Protein AF-0000000079069951 (afdb_homodimer)

Organism: Streptomyces microflavus (NCBI:txid1919)

Nearest PDB structures (foldseek):
  3crj-assembly1_B  TM=8.598E-01  e=2.959E-05  Haloarcula marismortui ATCC 43049
  3him-assembly1_A  TM=7.164E-01  e=5.630E-06  Rhodococcus jostii
  2pbx-assembly1_A  TM=7.273E-01  e=5.907E-05  Vibrio cholerae 2740-80
  3br6-assembly2_E  TM=7.755E-01  e=1.870E-04  Staphylococcus aureus
  3br6-assembly1_A  TM=7.652E-01  e=2.354E-04  Staphylococcus aureus

InterPro domains:
  IPR001647 DNA-binding HTH domain, TetR-type [PF00440] (15-61)
  IPR001647 DNA-binding HTH domain, TetR-type [PS50977] (9-69)
  IPR009057 Homedomain-like superfamily [SSF46689] (4-86)
  IPR036271 Tetracyclin repressor-like, C-terminal domain superfamily [SSF48498] (82-193)
  IPR039538 BetI-type transcriptional repressor, C-terminal [PF13977] (85-194)
  IPR050109 HTH-type, TetR-like transcriptional regulator [PTHR30055] (3-191)

Foldseek 3Di:
DPPPPDDPVRVLVLLLVLLLVQCLVQNLVGDDLVSSCVVVVHDSVVSCVNQVDSLSSSLVSLLSLLVVLVVVLLVLCPDDDALLQSLLVSLLVLAQQAQDSNLVSLVSLVVCVVPRVSSVVSSVVSVQSQLVSQLVSLVVNCVVVVFPAPRSSVLSVVLVVVRNVNNCCRHVHPDDDHSVNSSLVSLVSSCVNRVHDSVSSVD/DPPPPDPPVRVLVLLLVLLLVQCLVQNLVGDDLVSSCVVVVHDSVVSCVNQVDSLSSSLVSLLSLLVVLVVVLLVLCPDDDALLQSLLVNLLVLAQLAQDSNLVSLVSLVVCVVPRVSSVVSSVVSVQSSLVSQLVSLVVNCVVVVFPAPRSSVLSVVLVVVRNVNNCCRHVHPDDDHSVNSSLVSLVSSCVNRVHDSVSSVD

Secondary structure (DSSP, 8-state):
-------HHHHHHHHHHHHHHHHHHH-TTT--HHHHHHHHT--HHHHHHHHSSHHHHHHHHHHHHHHHHHHHHHHHHTSSS-HHHHHHHHHHHHS--SS-HHHHHHHHHHHHTTT-HHHHHHHHHHHHHHHHHHHHHHHHHHHTTSS--S-HHHHHHHHHHHHHHHHHHHHTS-----HHHHHHHHHHHHHHHHT--HHHHH-/-------HHHHHHHHHHHHHHHHHHH-TTT--HHHHHHHHT--HHHHHHHHSSHHHHHHHHHHHHHHHHHHHHHHHHTSSS-HHHHHHHHHHHHS--SS-HHHHHHHHHHHHTTT-HHHHHHHHHHHHHHHHHHHHHHHHHHHTTSS--S-HHHHHHHHHHHHHHHHHHHHTS-----HHHHHHHHHHHHHHHHT--HHHHH-

Radius of gyration: 23.03 Å; Cα contacts (8 Å, |Δi|>4): 526; chains: 2; bounding box: 72×59×40 Å

Structure (mmCIF, N/CA/C/O backbone):
data_AF-0000000079069951-model_v1
#
loop_
_entity.id
_entity.type
_entity.pdbx_description
1 polymer 'TetR family transcriptional regulator'
#
loop_
_atom_site.group_PDB
_atom_site.id
_atom_site.type_symbol
_atom_site.label_atom_id
_atom_site.label_alt_id
_atom_site.label_comp_id
_atom_site.label_asym_id
_atom_site.label_entity_id
_atom_site.label_seq_id
_atom_site.pdbx_PDB_ins_code
_atom_site.Cartn_x
_atom_site.Cartn_y
_atom_site.Cartn_z
_atom_site.occupancy
_atom_site.B_iso_or_equiv
_atom_site.auth_seq_id
_atom_site.auth_comp_id
_atom_site.auth_asym_id
_atom_site.auth_atom_id
_atom_site.pdbx_PDB_model_num
ATOM 1 N N . MET A 1 1 ? 34.969 23.141 20.953 1 38.16 1 MET A N 1
ATOM 2 C CA . MET A 1 1 ? 35.344 22.391 19.766 1 38.16 1 MET A CA 1
ATOM 3 C C . MET A 1 1 ? 34.875 23.094 18.5 1 38.16 1 MET A C 1
ATOM 5 O O . MET A 1 1 ? 33.75 23.578 18.438 1 38.16 1 MET A O 1
ATOM 9 N N . ALA A 1 2 ? 35.781 23.547 17.688 1 46.84 2 ALA A N 1
ATOM 10 C CA . ALA A 1 2 ? 35.438 24.375 16.547 1 46.84 2 ALA A CA 1
ATOM 11 C C . ALA A 1 2 ? 34.406 23.688 15.656 1 46.84 2 ALA A C 1
ATOM 13 O O . ALA A 1 2 ? 34.5 22.484 15.398 1 46.84 2 ALA A O 1
ATOM 14 N N . ARG A 1 3 ? 33.188 24.156 15.555 1 52.72 3 ARG A N 1
ATOM 15 C CA . ARG A 1 3 ? 32.156 23.562 14.703 1 52.72 3 ARG A CA 1
ATOM 16 C C . ARG A 1 3 ? 32.688 23.25 13.312 1 52.72 3 ARG A C 1
ATOM 18 O O . ARG A 1 3 ? 33.094 24.156 12.578 1 52.72 3 ARG A O 1
ATOM 25 N N . VAL A 1 4 ? 33.438 22.25 13.109 1 52.25 4 VAL A N 1
ATOM 26 C CA . VAL A 1 4 ? 33.938 21.844 11.805 1 52.25 4 VAL A CA 1
ATOM 27 C C . VAL A 1 4 ? 32.875 22.109 10.734 1 52.25 4 VAL A C 1
ATOM 29 O O . VAL A 1 4 ? 31.75 21.641 10.828 1 52.25 4 VAL A O 1
ATOM 32 N N . ARG A 1 5 ? 33.125 23.234 9.953 1 61.59 5 ARG A N 1
ATOM 33 C CA . ARG A 1 5 ? 32.25 23.625 8.859 1 61.59 5 ARG A CA 1
ATOM 34 C C . ARG A 1 5 ? 32.094 22.484 7.859 1 61.59 5 ARG A C 1
ATOM 36 O O . ARG A 1 5 ? 33.062 22.031 7.258 1 61.59 5 ARG A O 1
ATOM 43 N N . LEU A 1 6 ? 30.969 21.781 7.871 1 69.25 6 LEU A N 1
ATOM 44 C CA . LEU A 1 6 ? 30.688 20.734 6.895 1 69.25 6 LEU A CA 1
ATOM 45 C C . LEU A 1 6 ? 30.719 21.297 5.477 1 69.25 6 LEU A C 1
ATOM 47 O O . LEU A 1 6 ? 30.297 22.422 5.246 1 69.25 6 LEU A O 1
ATOM 51 N N . ASN A 1 7 ? 31.422 20.547 4.598 1 82.38 7 ASN A N 1
ATOM 52 C CA . ASN A 1 7 ? 31.297 20.969 3.203 1 82.38 7 ASN A CA 1
ATOM 53 C C . ASN A 1 7 ? 29.844 20.844 2.717 1 82.38 7 ASN A C 1
ATOM 55 O O . ASN A 1 7 ? 29 20.328 3.438 1 82.38 7 ASN A O 1
ATOM 59 N N . VAL A 1 8 ? 29.562 21.453 1.663 1 83.56 8 VAL A N 1
ATOM 60 C CA . VAL A 1 8 ? 28.219 21.609 1.146 1 83.56 8 VAL A CA 1
ATOM 61 C C . VAL A 1 8 ? 27.562 20.234 1.002 1 83.56 8 VAL A C 1
ATOM 63 O O . VAL A 1 8 ? 26.406 20.047 1.396 1 83.56 8 VAL A O 1
ATOM 66 N N . ALA A 1 9 ? 28.25 19.312 0.533 1 84.06 9 ALA A N 1
ATOM 67 C CA . ALA A 1 9 ? 27.719 17.969 0.325 1 84.06 9 ALA A CA 1
ATOM 68 C C . ALA A 1 9 ? 27.453 17.281 1.656 1 84.06 9 ALA A C 1
ATOM 70 O O . ALA A 1 9 ? 26.438 16.594 1.804 1 84.06 9 ALA A O 1
ATOM 71 N N . GLU A 1 10 ? 28.219 17.453 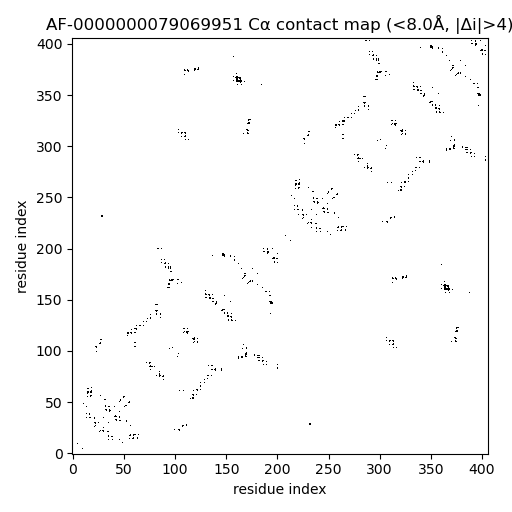2.549 1 87.88 10 GLU A N 1
ATOM 72 C CA . GLU A 1 10 ? 28.047 16.859 3.875 1 87.88 10 GLU A CA 1
ATOM 73 C C . GLU A 1 10 ? 26.844 17.469 4.59 1 87.88 10 GLU A C 1
ATOM 75 O O . GLU A 1 10 ? 26.078 16.75 5.25 1 87.88 10 GLU A O 1
ATOM 80 N N . ARG A 1 11 ? 26.719 18.734 4.402 1 91.56 11 ARG A N 1
ATOM 81 C CA . ARG A 1 11 ? 25.594 19.422 5.016 1 91.56 11 ARG A CA 1
ATOM 82 C C . ARG A 1 11 ? 24.266 18.969 4.398 1 91.56 11 ARG A C 1
ATOM 84 O O . ARG A 1 11 ? 23.281 18.75 5.113 1 91.56 11 ARG A O 1
ATOM 91 N N . ARG A 1 12 ? 24.328 18.844 3.17 1 94.62 12 ARG A N 1
ATOM 92 C CA . ARG A 1 12 ? 23.141 18.375 2.475 1 94.62 12 ARG A CA 1
ATOM 93 C C . ARG A 1 12 ? 22.719 17 2.975 1 94.62 12 ARG A C 1
ATOM 95 O O . ARG A 1 12 ? 21.531 16.75 3.223 1 94.62 12 ARG A O 1
ATOM 102 N N . GLU A 1 13 ? 23.656 16.125 3.127 1 95 13 GLU A N 1
ATOM 103 C CA . GLU A 1 13 ? 23.359 14.773 3.611 1 95 13 GLU A CA 1
ATOM 104 C C . GLU A 1 13 ? 22.828 14.805 5.043 1 95 13 GLU A C 1
ATOM 106 O O . GLU A 1 13 ? 21.922 14.039 5.395 1 95 13 GLU A O 1
ATOM 111 N N . GLU A 1 14 ? 23.359 15.617 5.781 1 96.12 14 GLU A N 1
ATOM 112 C CA . GLU A 1 14 ? 22.891 15.789 7.152 1 96.12 14 GLU A CA 1
ATOM 113 C C . GLU A 1 14 ? 21.422 16.25 7.188 1 96.12 14 GLU A C 1
ATOM 115 O O . GLU A 1 14 ? 20.625 15.742 7.98 1 96.12 14 GLU A O 1
ATOM 120 N N . LEU A 1 15 ? 21.172 17.172 6.316 1 97.38 15 LEU A N 1
ATOM 121 C CA . LEU A 1 15 ? 19.797 17.672 6.215 1 97.38 15 LEU A CA 1
ATOM 122 C C . LEU A 1 15 ? 18.844 16.578 5.773 1 97.38 15 LEU A C 1
ATOM 124 O O . LEU A 1 15 ? 17.75 16.438 6.312 1 97.38 15 LEU A O 1
ATOM 128 N N . LEU A 1 16 ? 19.312 15.797 4.887 1 97.38 16 LEU A N 1
ATOM 129 C CA . LEU A 1 16 ? 18.5 14.711 4.375 1 97.38 16 LEU A CA 1
ATOM 130 C C . LEU A 1 16 ? 18.25 13.656 5.453 1 97.38 16 LEU A C 1
ATOM 132 O O . LEU A 1 16 ? 17.125 13.195 5.641 1 97.38 16 LEU A O 1
ATOM 136 N N . ARG A 1 17 ? 19.266 13.312 6.207 1 96.5 17 ARG A N 1
ATOM 137 C CA . ARG A 1 17 ? 19.156 12.336 7.281 1 96.5 17 ARG A CA 1
ATOM 138 C C . ARG A 1 17 ? 18.188 12.812 8.359 1 96.5 17 ARG A C 1
ATOM 140 O O . ARG A 1 17 ? 17.344 12.047 8.836 1 96.5 17 ARG A O 1
ATOM 147 N N . ALA A 1 18 ? 18.328 14.008 8.695 1 97.25 18 ALA A N 1
ATOM 148 C CA . ALA A 1 18 ? 17.438 14.594 9.688 1 97.25 18 ALA A CA 1
ATOM 149 C C . ALA A 1 18 ? 16 14.633 9.188 1 97.25 18 ALA A C 1
ATOM 151 O O . ALA A 1 18 ? 15.062 14.43 9.969 1 97.25 18 ALA A O 1
ATOM 152 N N . THR A 1 19 ? 15.859 14.938 7.914 1 97.12 19 THR A N 1
ATOM 153 C CA . THR A 1 19 ? 14.523 14.992 7.332 1 97.12 19 THR A CA 1
ATOM 154 C C . THR A 1 19 ? 13.867 13.609 7.348 1 97.12 19 THR A C 1
ATOM 156 O O . THR A 1 19 ? 12.688 13.484 7.695 1 97.12 19 THR A O 1
ATOM 159 N N . VAL A 1 20 ? 14.602 12.586 7.039 1 95.69 20 VAL A N 1
ATOM 160 C CA . VAL A 1 20 ? 14.086 11.219 7.082 1 95.69 20 VAL A CA 1
ATOM 161 C C . VAL A 1 20 ? 13.617 10.891 8.492 1 95.69 20 VAL A C 1
ATOM 163 O O . VAL A 1 20 ? 12.539 10.32 8.68 1 95.69 20 VAL A O 1
ATOM 166 N N . GLU A 1 21 ? 14.344 11.242 9.461 1 95.12 21 GLU A N 1
ATOM 167 C CA . GLU A 1 21 ? 13.984 11 10.852 1 95.12 21 GLU A CA 1
ATOM 168 C C . GLU A 1 21 ? 12.703 11.734 11.227 1 95.12 21 GLU A C 1
ATOM 170 O O . GLU A 1 21 ? 11.836 11.18 11.898 1 95.12 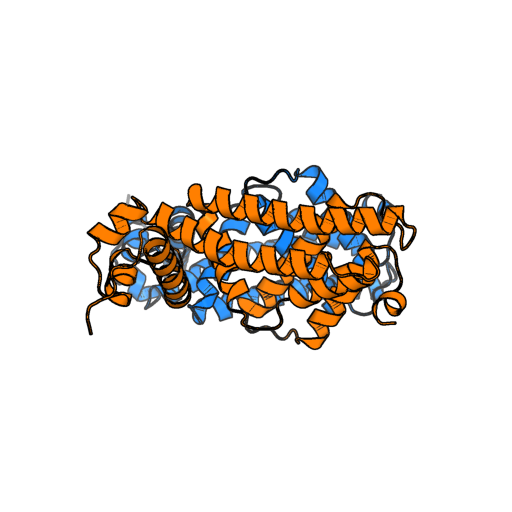21 GLU A O 1
ATOM 175 N N . GLN A 1 22 ? 12.633 12.969 10.766 1 95.5 22 GLN A N 1
ATOM 176 C CA . GLN A 1 22 ? 11.438 13.75 11.07 1 95.5 22 GLN A CA 1
ATOM 177 C C . GLN A 1 22 ? 10.211 13.18 10.359 1 95.5 22 GLN A C 1
ATOM 179 O O . GLN A 1 22 ? 9.102 13.211 10.898 1 95.5 22 GLN A O 1
ATOM 184 N N . ILE A 1 23 ? 10.398 12.664 9.18 1 93.62 23 ILE A N 1
ATOM 185 C CA . ILE A 1 23 ? 9.305 12.023 8.453 1 93.62 23 ILE A CA 1
ATOM 186 C C . ILE A 1 23 ? 8.836 10.789 9.227 1 93.62 23 ILE A C 1
ATOM 188 O O . ILE A 1 23 ? 7.633 10.531 9.32 1 93.62 23 ILE A O 1
ATOM 192 N N . GLU A 1 24 ? 9.766 10.109 9.773 1 89.12 24 GLU A N 1
ATOM 193 C CA . GLU A 1 24 ? 9.422 8.922 10.547 1 89.12 24 GLU A CA 1
ATOM 194 C C . GLU A 1 24 ? 8.602 9.281 11.781 1 89.12 24 GLU A C 1
ATOM 196 O O . GLU A 1 24 ? 7.691 8.547 12.172 1 89.12 24 GLU A O 1
ATOM 201 N N . ILE A 1 25 ? 8.883 10.367 12.336 1 89.69 25 ILE A N 1
ATOM 202 C CA . ILE A 1 25 ? 8.242 10.789 13.578 1 89.69 25 ILE A CA 1
ATOM 203 C C . ILE A 1 25 ? 6.891 11.438 13.266 1 89.69 25 ILE A C 1
ATOM 205 O O . ILE A 1 25 ? 5.875 11.094 13.867 1 89.69 25 ILE A O 1
ATOM 209 N N . ARG A 1 26 ? 6.844 12.25 12.188 1 91.44 26 ARG A N 1
ATOM 210 C CA . ARG A 1 26 ? 5.699 13.141 12.023 1 91.44 26 ARG A CA 1
ATOM 211 C C . ARG A 1 26 ? 4.867 12.742 10.812 1 91.44 26 ARG A C 1
ATOM 213 O O . ARG A 1 26 ? 3.686 13.086 10.727 1 91.44 26 ARG A O 1
ATOM 220 N N . GLY A 1 27 ? 5.484 12.039 9.875 1 90.62 27 GLY A N 1
ATOM 221 C CA . GLY A 1 27 ? 4.859 11.797 8.586 1 90.62 27 GLY A CA 1
ATOM 222 C C . GLY A 1 27 ? 5.285 12.789 7.516 1 90.62 27 GLY A C 1
ATOM 223 O O . GLY A 1 27 ? 5.617 13.93 7.824 1 90.62 27 GLY A O 1
ATOM 224 N N . ALA A 1 28 ? 5.246 12.398 6.328 1 90.75 28 ALA A N 1
ATOM 225 C CA . ALA A 1 28 ? 5.746 13.188 5.203 1 90.75 28 ALA A CA 1
ATOM 226 C C . ALA A 1 28 ? 4.93 14.461 5.027 1 90.75 28 ALA A C 1
ATOM 228 O O . ALA A 1 28 ? 5.48 15.516 4.699 1 90.75 28 ALA A O 1
ATOM 229 N N . SER A 1 29 ? 3.664 14.375 5.273 1 87.75 29 SER A N 1
ATOM 230 C CA . SER A 1 29 ? 2.791 15.523 5.035 1 87.75 29 SER A CA 1
ATOM 231 C C . SER A 1 29 ? 2.896 16.547 6.164 1 87.75 29 SER A C 1
ATOM 233 O O . SER A 1 29 ? 2.631 17.734 5.961 1 87.75 29 SER A O 1
ATOM 235 N N . SER A 1 30 ? 3.369 16.141 7.281 1 89.56 30 SER A N 1
ATOM 236 C CA . SER A 1 30 ? 3.314 17 8.461 1 89.56 30 SER A CA 1
ATOM 237 C C . SER A 1 30 ? 4.68 17.594 8.773 1 89.56 30 SER A C 1
ATOM 239 O O . SER A 1 30 ? 4.781 18.547 9.547 1 89.56 30 SER A O 1
ATOM 241 N N . VAL A 1 31 ? 5.684 17.047 8.195 1 94.31 31 VAL A N 1
ATOM 242 C CA . VAL A 1 31 ? 7.027 17.547 8.469 1 94.31 31 VAL A CA 1
ATOM 243 C C . VAL A 1 31 ? 7.145 18.984 7.984 1 94.31 31 VAL A C 1
ATOM 245 O O . VAL A 1 31 ? 6.641 19.328 6.914 1 94.31 31 VAL A O 1
ATOM 248 N N . ARG A 1 32 ? 7.793 19.859 8.781 1 95.75 32 ARG A N 1
ATOM 249 C CA . ARG A 1 32 ? 8.039 21.266 8.445 1 95.75 32 ARG A CA 1
ATOM 250 C C . ARG A 1 32 ? 9.531 21.547 8.344 1 95.75 32 ARG A C 1
ATOM 252 O O . ARG A 1 32 ? 10.344 20.844 8.953 1 95.75 32 ARG A O 1
ATOM 259 N N . ILE A 1 33 ? 9.773 22.547 7.598 1 97.5 33 ILE A N 1
ATOM 260 C CA . ILE A 1 33 ? 11.148 23.016 7.492 1 97.5 33 ILE A CA 1
ATOM 261 C C . ILE A 1 33 ? 11.695 23.312 8.883 1 97.5 33 ILE A C 1
ATOM 263 O O . ILE A 1 33 ? 12.828 22.938 9.203 1 97.5 33 ILE A O 1
ATOM 267 N N . ALA A 1 34 ? 10.906 23.906 9.734 1 97.69 34 ALA A N 1
ATOM 268 C CA . ALA A 1 34 ? 11.305 24.297 11.086 1 97.69 34 ALA A CA 1
ATOM 269 C C . ALA A 1 34 ? 11.664 23.062 11.922 1 97.69 34 ALA A C 1
ATOM 271 O O . ALA A 1 34 ? 12.547 23.125 12.781 1 97.69 34 ALA A O 1
ATOM 272 N N . ASP A 1 35 ? 10.984 21.922 11.727 1 97.44 35 ASP A N 1
ATOM 273 C CA . ASP A 1 35 ? 11.273 20.688 12.453 1 97.44 35 ASP A CA 1
ATOM 2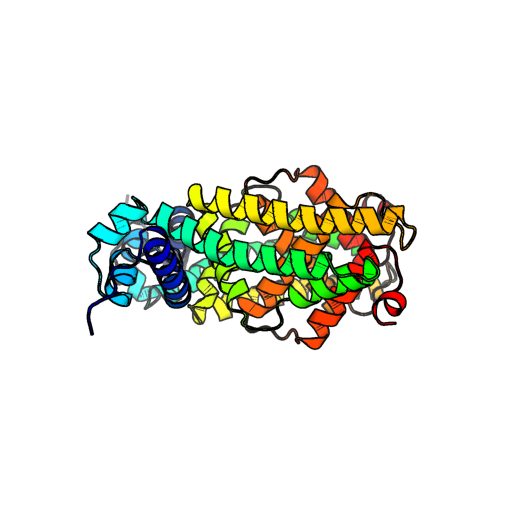74 C C . ASP A 1 35 ? 12.672 20.172 12.141 1 97.44 35 ASP A C 1
ATOM 276 O O . ASP A 1 35 ? 13.414 19.781 13.047 1 97.44 35 ASP A O 1
ATOM 280 N N . VAL A 1 36 ? 13.016 20.203 10.859 1 97.81 36 VAL A N 1
ATOM 281 C CA . VAL A 1 36 ? 14.32 19.719 10.414 1 97.81 36 VAL A CA 1
ATOM 282 C C . VAL A 1 36 ? 15.414 20.672 10.906 1 97.81 36 VAL A C 1
ATOM 284 O O . VAL A 1 36 ? 16.438 20.234 11.445 1 97.81 36 VAL A O 1
ATOM 287 N N . ALA A 1 37 ? 15.156 21.969 10.734 1 97.88 37 ALA A N 1
ATOM 288 C CA . ALA A 1 37 ? 16.109 23 11.156 1 97.88 37 ALA A CA 1
ATOM 289 C C . ALA A 1 37 ? 16.391 22.891 12.656 1 97.88 37 ALA A C 1
ATOM 291 O O . ALA A 1 37 ? 17.547 22.891 13.078 1 97.88 37 ALA A O 1
ATOM 292 N N . SER A 1 38 ? 15.367 22.766 13.453 1 97.88 38 SER A N 1
ATOM 293 C CA . SER A 1 38 ? 15.484 22.688 14.898 1 97.88 38 SER A CA 1
ATOM 294 C C . SER A 1 38 ? 16.25 21.438 15.328 1 97.88 38 SER A C 1
ATOM 296 O O . SER A 1 38 ? 17.062 21.484 16.25 1 97.88 38 SER A O 1
ATOM 298 N N . ALA A 1 39 ? 16.031 20.344 14.703 1 96.62 39 ALA A N 1
ATOM 299 C CA . ALA A 1 39 ? 16.688 19.078 15.047 1 96.62 39 ALA A CA 1
ATOM 300 C C . ALA A 1 39 ? 18.188 19.172 14.859 1 96.62 39 ALA A C 1
ATOM 302 O O . ALA A 1 39 ? 18.953 18.516 15.555 1 96.62 39 ALA A O 1
ATOM 303 N N . LEU A 1 40 ? 18.625 20.047 13.945 1 96.69 40 LEU A N 1
ATOM 304 C CA . LEU A 1 40 ? 20.047 20.156 13.625 1 96.69 40 LEU A CA 1
ATOM 305 C C . LEU A 1 40 ? 20.641 21.422 14.203 1 96.69 40 LEU A C 1
ATOM 307 O O . LEU A 1 40 ? 21.844 21.656 14.094 1 96.69 40 LEU A O 1
ATOM 311 N N . GLY A 1 41 ? 19.781 22.297 14.773 1 96.94 41 GLY A N 1
ATOM 312 C CA . GLY A 1 41 ? 20.25 23.562 15.312 1 96.94 41 GLY A CA 1
ATOM 313 C C . GLY A 1 41 ? 20.688 24.547 14.242 1 96.94 41 GLY A C 1
ATOM 314 O O . GLY A 1 41 ? 21.688 25.25 14.406 1 96.94 41 GLY A O 1
ATOM 315 N N . VAL A 1 42 ? 20.047 24.5 13.109 1 96.62 42 VAL A N 1
ATOM 316 C CA . VAL A 1 42 ? 20.359 25.422 12.016 1 96.62 42 VAL A CA 1
ATOM 317 C C . VAL A 1 42 ? 19.141 26.297 11.703 1 96.62 42 VAL A C 1
ATOM 319 O O . VAL A 1 42 ? 18.078 26.109 12.297 1 96.62 42 VAL A O 1
ATOM 322 N N . SER A 1 43 ? 19.328 27.234 10.812 1 96.56 43 SER A N 1
ATOM 323 C CA . SER A 1 43 ? 18.234 28.125 10.461 1 96.56 43 SER A CA 1
ATOM 324 C C . SER A 1 43 ? 17.344 27.516 9.391 1 96.56 43 SER A C 1
ATOM 326 O O . SER A 1 43 ? 17.797 26.703 8.586 1 96.56 43 SER A O 1
ATOM 328 N N . ASN A 1 44 ? 16.109 27.922 9.336 1 97.56 44 ASN A N 1
ATOM 329 C CA . ASN A 1 44 ? 15.219 27.578 8.234 1 97.56 44 ASN A CA 1
ATOM 330 C C . ASN A 1 44 ? 15.805 28 6.891 1 97.56 44 ASN A C 1
ATOM 332 O O . ASN A 1 44 ? 15.672 27.281 5.898 1 97.56 44 ASN A O 1
ATOM 336 N N . ALA A 1 45 ? 16.469 29.141 6.895 1 96.38 45 ALA A N 1
ATOM 337 C CA . ALA A 1 45 ? 17.047 29.703 5.676 1 96.38 45 ALA A CA 1
ATOM 338 C C . ALA A 1 45 ? 18.094 28.766 5.082 1 96.38 45 ALA A C 1
ATOM 340 O O . ALA A 1 45 ? 18.188 28.609 3.863 1 96.38 45 ALA A O 1
ATOM 341 N N . LEU A 1 46 ? 18.797 28.156 5.93 1 95.69 46 LEU A N 1
ATOM 342 C CA . LEU A 1 46 ? 19.812 27.234 5.465 1 95.69 46 LEU A CA 1
ATOM 343 C C . LEU A 1 46 ? 19.188 26.016 4.797 1 95.69 46 LEU A C 1
ATOM 345 O O . LEU A 1 46 ? 19.672 25.547 3.764 1 95.69 46 LEU A O 1
ATOM 349 N N . VAL A 1 47 ? 18.141 25.453 5.418 1 97.06 47 VAL A N 1
ATOM 350 C CA . VAL A 1 47 ? 17.438 24.328 4.832 1 97.06 47 VAL A CA 1
ATOM 351 C C . VAL A 1 47 ? 16.875 24.703 3.463 1 97.06 47 VAL A C 1
ATOM 353 O O . VAL A 1 47 ? 17.078 23.984 2.482 1 97.06 47 VAL A O 1
ATOM 356 N N . LEU A 1 48 ? 16.312 25.906 3.41 1 96.12 48 LEU A N 1
ATOM 357 C CA . LEU A 1 48 ? 15.688 26.375 2.182 1 96.12 48 LEU A CA 1
ATOM 358 C C . LEU A 1 48 ? 16.734 26.719 1.126 1 96.12 48 LEU A C 1
ATOM 360 O O . LEU A 1 48 ? 16.469 26.594 -0.073 1 96.12 48 LEU A O 1
ATOM 364 N N . TYR A 1 49 ? 17.906 27.141 1.606 1 95 49 TYR A N 1
ATOM 365 C CA . TYR A 1 49 ? 19.016 27.375 0.689 1 95 49 TYR A CA 1
ATOM 366 C C . TYR A 1 49 ? 19.359 26.125 -0.094 1 95 49 TYR A C 1
ATOM 368 O O . TYR A 1 49 ? 19.641 26.188 -1.293 1 95 49 TYR A O 1
ATOM 376 N N . HIS A 1 50 ? 19.266 25 0.508 1 95.38 50 HIS A N 1
ATOM 377 C CA . HIS A 1 50 ? 19.656 23.75 -0.114 1 95.38 50 HIS A CA 1
ATOM 378 C C . HIS A 1 50 ? 18.516 23.141 -0.919 1 95.38 50 HIS A C 1
ATOM 380 O O . HIS A 1 50 ? 18.75 22.469 -1.924 1 95.38 50 HIS A O 1
ATOM 386 N N . PHE A 1 51 ? 17.203 23.344 -0.564 1 96.56 51 PHE A N 1
ATOM 387 C CA . PHE A 1 51 ? 16.141 22.531 -1.171 1 96.56 51 PHE A CA 1
ATOM 388 C C . PHE A 1 51 ? 15.016 23.406 -1.689 1 96.56 51 PHE A C 1
ATOM 390 O O . PHE A 1 51 ? 14.133 22.938 -2.412 1 96.56 51 PHE A O 1
ATOM 397 N N . SER A 1 52 ? 14.977 24.578 -1.453 1 94.88 52 SER A N 1
ATOM 398 C CA . SER A 1 52 ? 14.086 25.594 -1.994 1 94.88 52 SER A CA 1
ATOM 399 C C . SER A 1 52 ? 12.695 25.5 -1.38 1 94.88 52 SER A C 1
ATOM 401 O O . SER A 1 52 ? 12.133 26.5 -0.948 1 94.88 52 SER A O 1
ATOM 403 N N . THR A 1 53 ? 12.141 24.266 -1.4 1 95.12 53 THR A N 1
ATOM 404 C CA . THR A 1 53 ? 10.805 24.094 -0.839 1 95.12 53 THR A CA 1
ATOM 405 C C . THR A 1 53 ? 10.75 22.844 0.05 1 95.12 53 THR A C 1
ATOM 407 O O . THR A 1 53 ? 11.625 21.984 -0.019 1 95.12 53 THR A O 1
ATOM 410 N N . LYS A 1 54 ? 9.719 22.781 0.831 1 95.25 54 LYS A N 1
ATOM 411 C CA . LYS A 1 54 ? 9.484 21.625 1.691 1 95.25 54 LYS A CA 1
ATOM 412 C C . LYS A 1 54 ? 9.289 20.344 0.867 1 95.25 54 LYS A C 1
ATOM 414 O O . LYS A 1 54 ? 9.82 19.297 1.211 1 95.25 54 LYS A O 1
ATOM 419 N N . GLU A 1 55 ? 8.562 20.484 -0.232 1 94.38 55 GLU A N 1
ATOM 420 C CA . GLU A 1 55 ? 8.25 19.344 -1.094 1 94.38 55 GLU A CA 1
ATOM 421 C C . GLU A 1 55 ? 9.516 18.766 -1.72 1 94.38 55 GLU A C 1
ATOM 423 O O . GLU A 1 55 ? 9.688 17.547 -1.771 1 94.38 55 GLU A O 1
ATOM 428 N N . LYS A 1 56 ? 10.359 19.625 -2.107 1 96.06 56 LYS A N 1
ATOM 429 C CA . LYS A 1 56 ? 11.625 19.172 -2.688 1 96.06 56 LYS A CA 1
ATOM 430 C C . LYS A 1 56 ? 12.516 18.531 -1.631 1 96.06 56 LYS A C 1
ATOM 432 O O . LYS A 1 56 ? 13.203 17.547 -1.91 1 96.06 56 LYS A O 1
ATOM 437 N N . LEU A 1 57 ? 12.469 19.141 -0.418 1 97 57 LEU A N 1
ATOM 438 C CA . LEU A 1 57 ? 13.227 18.562 0.69 1 97 57 LEU A CA 1
ATOM 439 C C . LEU A 1 57 ? 12.734 17.156 1.006 1 97 57 LEU A C 1
ATOM 441 O O . LEU A 1 57 ? 13.531 16.219 1.11 1 97 57 LEU A O 1
ATOM 445 N N . VAL A 1 58 ? 11.461 16.953 1.067 1 96.62 58 VAL A N 1
ATOM 446 C CA . VAL A 1 58 ? 10.852 15.664 1.405 1 96.62 58 VAL A CA 1
ATOM 447 C C . VAL A 1 58 ? 11.156 14.648 0.307 1 96.62 58 VAL A C 1
ATOM 449 O O . VAL A 1 58 ? 11.531 13.508 0.593 1 96.62 58 VAL A O 1
ATOM 452 N N . ALA A 1 59 ? 11.023 15.055 -0.921 1 96.62 59 ALA A N 1
ATOM 453 C CA . ALA A 1 59 ? 11.312 14.172 -2.049 1 96.62 59 ALA A CA 1
ATOM 454 C C . ALA A 1 59 ? 12.773 13.742 -2.047 1 96.62 59 ALA A C 1
ATOM 456 O O . ALA A 1 59 ? 13.078 12.57 -2.27 1 96.62 59 ALA A O 1
ATOM 457 N N . ALA A 1 60 ? 13.617 14.672 -1.756 1 96.75 60 ALA A N 1
ATOM 458 C CA . ALA A 1 60 ? 15.047 14.383 -1.722 1 96.75 60 ALA A CA 1
ATOM 459 C C . ALA A 1 60 ? 15.391 13.453 -0.56 1 96.75 60 ALA A C 1
ATOM 461 O O . ALA A 1 60 ? 16.219 12.555 -0.698 1 96.75 60 ALA A O 1
ATOM 462 N N . ALA A 1 61 ? 14.781 13.711 0.55 1 96.94 61 ALA A N 1
ATOM 463 C CA . ALA A 1 61 ? 15 12.852 1.71 1 96.94 61 ALA A CA 1
ATOM 464 C C . ALA A 1 61 ? 14.523 11.43 1.433 1 96.94 61 ALA A C 1
ATOM 466 O O . ALA A 1 61 ? 15.203 10.461 1.794 1 96.94 61 ALA A O 1
ATOM 467 N N . PHE A 1 62 ? 13.453 11.281 0.783 1 96.25 62 PHE A N 1
ATOM 468 C CA . PHE A 1 62 ? 12.938 9.977 0.383 1 96.25 62 PHE A CA 1
ATOM 469 C C . PHE A 1 62 ? 13.922 9.266 -0.545 1 96.25 62 PHE A C 1
ATOM 471 O O . PHE A 1 62 ? 14.242 8.094 -0.341 1 96.25 62 PHE A O 1
ATOM 478 N N . ALA A 1 63 ? 14.32 10.016 -1.541 1 96.31 63 ALA A N 1
ATOM 479 C CA . ALA A 1 63 ? 15.289 9.461 -2.49 1 96.31 63 ALA A CA 1
ATOM 480 C C . ALA A 1 63 ? 16.547 8.969 -1.775 1 96.31 63 ALA A C 1
ATOM 482 O O . ALA A 1 63 ? 17.047 7.879 -2.062 1 96.31 63 ALA A O 1
ATOM 483 N N . TYR A 1 64 ? 17 9.805 -0.874 1 96.38 64 TYR A N 1
ATOM 484 C CA . TYR A 1 64 ? 18.203 9.477 -0.105 1 96.38 64 TYR A CA 1
ATOM 485 C C . TYR A 1 64 ? 18.031 8.141 0.606 1 96.38 64 TYR A C 1
ATOM 487 O O . TYR A 1 64 ? 18.891 7.262 0.504 1 96.38 64 TYR A O 1
ATOM 495 N N . ALA A 1 65 ? 16.938 7.922 1.321 1 93.69 65 ALA A N 1
ATOM 496 C CA . ALA A 1 65 ? 16.672 6.688 2.053 1 93.69 65 ALA A CA 1
ATOM 497 C C . ALA A 1 65 ? 16.453 5.516 1.096 1 93.69 65 ALA A C 1
ATOM 499 O O . ALA A 1 65 ? 17.016 4.438 1.29 1 93.69 65 ALA A O 1
ATOM 500 N N . ALA A 1 66 ? 15.719 5.684 0.012 1 92.88 66 ALA A N 1
ATOM 501 C CA . ALA A 1 66 ? 15.367 4.629 -0.934 1 92.88 66 ALA A CA 1
ATOM 502 C C . ALA A 1 66 ? 16.578 4.195 -1.752 1 92.88 66 ALA A C 1
ATOM 504 O O . ALA A 1 66 ? 16.703 3.021 -2.109 1 92.88 66 ALA A O 1
ATOM 505 N N . GLU A 1 67 ? 17.453 5.148 -2.059 1 95.19 67 GLU A N 1
ATOM 506 C CA . GLU A 1 67 ? 18.672 4.828 -2.814 1 95.19 67 GLU A CA 1
ATOM 507 C C . GLU A 1 67 ? 19.609 3.932 -2.01 1 95.19 67 GLU A C 1
ATOM 509 O O . GLU A 1 67 ? 20.281 3.076 -2.572 1 95.19 67 GLU A O 1
ATOM 514 N N . ALA A 1 68 ? 19.594 4.152 -0.746 1 92.5 68 ALA A N 1
ATOM 515 C CA . ALA A 1 68 ? 20.359 3.26 0.113 1 92.5 68 ALA A CA 1
ATOM 516 C C . ALA A 1 68 ? 19.828 1.829 0.03 1 92.5 68 ALA A C 1
ATOM 518 O O . ALA A 1 68 ? 20.609 0.876 -0.02 1 92.5 68 ALA A O 1
ATOM 519 N N . ASP A 1 69 ? 18.531 1.619 0.014 1 91.81 69 ASP A N 1
ATOM 520 C CA . ASP A 1 69 ? 17.922 0.303 -0.123 1 91.81 69 ASP A CA 1
ATOM 521 C C . ASP A 1 69 ? 18.219 -0.305 -1.491 1 91.81 69 ASP A C 1
ATOM 523 O O . ASP A 1 69 ? 18.469 -1.506 -1.599 1 91.81 69 ASP A O 1
ATOM 527 N N . LEU A 1 70 ? 18.172 0.539 -2.547 1 94.12 70 LEU A N 1
ATOM 528 C CA . LEU A 1 70 ? 18.469 0.062 -3.893 1 94.12 70 LEU A CA 1
ATOM 529 C C . LEU A 1 70 ? 19.922 -0.404 -3.996 1 94.12 70 LEU A C 1
ATOM 531 O O . LEU A 1 70 ? 20.203 -1.419 -4.637 1 94.12 70 LEU A O 1
ATOM 535 N N . ALA A 1 71 ? 20.797 0.318 -3.355 1 95.19 71 ALA A N 1
ATOM 536 C CA . ALA A 1 71 ? 22.203 -0.076 -3.34 1 95.19 71 ALA A CA 1
ATOM 537 C C . ALA A 1 71 ? 22.391 -1.423 -2.646 1 95.19 71 ALA A C 1
ATOM 539 O O . ALA A 1 71 ? 23.188 -2.258 -3.1 1 95.19 71 ALA A O 1
ATOM 540 N N . HIS A 1 72 ? 21.688 -1.627 -1.574 1 94.62 72 HIS A N 1
ATOM 541 C CA . HIS A 1 72 ? 21.75 -2.902 -0.869 1 94.62 72 HIS A CA 1
ATOM 542 C C . HIS A 1 72 ? 21.203 -4.035 -1.732 1 94.62 72 HIS A C 1
ATOM 544 O O . HIS A 1 72 ? 21.797 -5.117 -1.784 1 94.62 72 HIS A O 1
ATOM 550 N N . LEU A 1 73 ? 20.109 -3.795 -2.443 1 95.19 73 LEU A N 1
ATOM 551 C CA . LEU A 1 73 ? 19.547 -4.766 -3.377 1 95.19 73 LEU A CA 1
ATOM 552 C C . LEU A 1 73 ? 20.578 -5.176 -4.422 1 95.19 73 LEU A C 1
ATOM 554 O O . LEU A 1 73 ? 20.766 -6.367 -4.688 1 95.19 73 LEU A O 1
ATOM 558 N N . ARG A 1 74 ? 21.234 -4.207 -4.969 1 96.88 74 ARG A N 1
ATOM 559 C CA . ARG A 1 74 ? 22.234 -4.457 -6.004 1 96.88 74 ARG A CA 1
ATOM 560 C C . ARG A 1 74 ? 23.359 -5.332 -5.473 1 96.88 74 ARG A C 1
ATOM 562 O O . ARG A 1 74 ? 23.859 -6.215 -6.176 1 96.88 74 ARG A O 1
ATOM 569 N N . LYS A 1 75 ? 23.703 -5.098 -4.234 1 97.31 75 LYS A N 1
ATOM 570 C CA . LYS A 1 75 ? 24.75 -5.922 -3.619 1 97.31 75 LYS A CA 1
ATOM 571 C C . LYS A 1 75 ? 24.297 -7.375 -3.5 1 97.31 75 LYS A C 1
ATOM 573 O O . LYS A 1 75 ? 25.062 -8.289 -3.789 1 97.31 75 LYS A O 1
ATOM 578 N N . LEU A 1 76 ? 23.094 -7.609 -3.068 1 96.75 76 LEU A N 1
ATOM 579 C CA . LEU A 1 76 ? 22.547 -8.953 -2.957 1 96.75 76 LEU A CA 1
ATOM 580 C C . LEU A 1 76 ? 22.484 -9.633 -4.324 1 96.75 76 LEU A C 1
ATOM 582 O O . LEU A 1 76 ? 22.844 -10.805 -4.457 1 96.75 76 LEU A O 1
ATOM 586 N N . LEU A 1 77 ? 22.109 -8.859 -5.336 1 97.69 77 LEU A N 1
ATOM 587 C CA . LEU A 1 77 ? 21.891 -9.406 -6.672 1 97.69 77 LEU A CA 1
ATOM 588 C C . LEU A 1 77 ? 23.203 -9.609 -7.402 1 97.69 77 LEU A C 1
ATOM 590 O O . LEU A 1 77 ? 23.266 -10.289 -8.43 1 97.69 77 LEU A O 1
ATOM 594 N N . ALA A 1 78 ? 24.281 -9.047 -6.875 1 96.81 78 ALA A N 1
ATOM 595 C CA . ALA A 1 78 ? 25.594 -9.125 -7.512 1 96.81 78 ALA A CA 1
ATOM 596 C C . ALA A 1 78 ? 26.422 -10.266 -6.922 1 96.81 78 ALA A C 1
ATOM 598 O O . ALA A 1 78 ? 27.531 -10.523 -7.371 1 96.81 78 ALA A O 1
ATOM 599 N N . ARG A 1 79 ? 25.891 -10.906 -5.961 1 97.06 79 ARG A N 1
ATOM 600 C CA . ARG A 1 79 ? 26.625 -12.008 -5.34 1 97.06 79 ARG A CA 1
ATOM 601 C C . ARG A 1 79 ? 26.984 -13.07 -6.363 1 97.06 79 ARG A C 1
ATOM 603 O O . ARG A 1 79 ? 26.297 -13.25 -7.359 1 97.06 79 ARG A O 1
ATOM 610 N N . ARG A 1 80 ? 28.047 -13.781 -6.02 1 96.44 80 ARG A N 1
ATOM 611 C CA . ARG A 1 80 ? 28.531 -14.836 -6.918 1 96.44 80 ARG A CA 1
ATOM 612 C C . ARG A 1 80 ? 27.906 -16.172 -6.562 1 96.44 80 ARG A C 1
ATOM 614 O O . ARG A 1 80 ? 28.562 -17.047 -6.004 1 96.44 80 ARG A O 1
ATOM 621 N N . THR A 1 81 ? 26.672 -16.375 -6.879 1 96.12 81 THR A N 1
ATOM 622 C CA . THR A 1 81 ? 25.875 -17.578 -6.695 1 96.12 81 THR A CA 1
ATOM 623 C C . THR A 1 81 ? 24.797 -17.688 -7.77 1 96.12 81 THR A C 1
ATOM 625 O O . THR A 1 81 ? 24.828 -16.953 -8.758 1 96.12 81 THR A O 1
ATOM 628 N N . SER A 1 82 ? 24.016 -18.688 -7.684 1 96.19 82 SER A N 1
ATOM 629 C CA . SER A 1 82 ? 22.984 -18.891 -8.695 1 96.19 82 SER A CA 1
ATOM 630 C C . SER A 1 82 ? 21.953 -17.766 -8.664 1 96.19 82 SER A C 1
ATOM 632 O O . SER A 1 82 ? 21.781 -17.109 -7.637 1 96.19 82 SER A O 1
ATOM 634 N N . ALA A 1 83 ? 21.312 -17.484 -9.766 1 96.88 83 ALA A N 1
ATOM 635 C CA . ALA A 1 83 ? 20.266 -16.453 -9.844 1 96.88 83 ALA A CA 1
ATOM 636 C C . ALA A 1 83 ? 19.156 -16.734 -8.836 1 96.88 83 ALA A C 1
ATOM 638 O O . ALA A 1 83 ? 18.641 -15.812 -8.211 1 96.88 83 ALA A O 1
ATOM 639 N N . VAL A 1 84 ? 18.859 -18.031 -8.688 1 95.81 84 VAL A N 1
ATOM 640 C CA . VAL A 1 84 ? 17.797 -18.406 -7.758 1 95.81 84 VAL A CA 1
ATOM 641 C C . VAL A 1 84 ? 18.188 -17.984 -6.34 1 95.81 84 VAL A C 1
ATOM 643 O O . VAL A 1 84 ? 17.375 -17.391 -5.625 1 95.81 84 VAL A O 1
ATOM 646 N N . ARG A 1 85 ? 19.375 -18.234 -5.934 1 95.38 85 ARG A N 1
ATOM 647 C CA . ARG A 1 85 ? 19.828 -17.891 -4.59 1 95.38 85 ARG A CA 1
ATOM 648 C C . ARG A 1 85 ? 19.891 -16.391 -4.395 1 95.38 85 ARG A C 1
ATOM 650 O O . ARG A 1 85 ? 19.516 -15.875 -3.332 1 95.38 85 ARG A O 1
ATOM 657 N N . ARG A 1 86 ? 20.359 -15.664 -5.398 1 97.12 86 ARG A N 1
ATOM 658 C CA . ARG A 1 86 ? 20.406 -14.203 -5.344 1 97.12 86 ARG A CA 1
ATOM 659 C C . ARG A 1 86 ? 19.016 -13.609 -5.211 1 97.12 86 ARG A C 1
ATOM 661 O O . ARG A 1 86 ? 18.781 -12.742 -4.367 1 97.12 86 ARG A O 1
ATOM 668 N N . LEU A 1 87 ? 18.078 -14.141 -6 1 97.25 8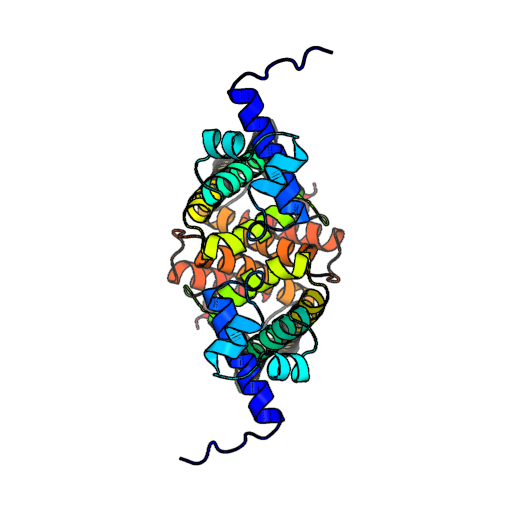7 LEU A N 1
ATOM 669 C CA . LEU A 1 87 ? 16.703 -13.648 -5.984 1 97.25 87 LEU A CA 1
ATOM 670 C C . LEU A 1 87 ? 16.031 -13.953 -4.648 1 97.25 87 LEU A C 1
ATOM 672 O O . LEU A 1 87 ? 15.328 -13.102 -4.094 1 97.25 87 LEU A O 1
ATOM 676 N N . ARG A 1 88 ? 16.266 -15.117 -4.121 1 95.38 88 ARG A N 1
ATOM 677 C CA . ARG A 1 88 ? 15.68 -15.477 -2.832 1 95.38 88 ARG A CA 1
ATOM 678 C C . ARG A 1 88 ? 16.203 -14.57 -1.721 1 95.38 88 ARG A C 1
ATOM 680 O O . ARG A 1 88 ? 15.43 -14.086 -0.894 1 95.38 88 ARG A O 1
ATOM 687 N N . ALA A 1 89 ? 17.469 -14.312 -1.724 1 94.56 89 ALA A N 1
ATOM 688 C CA . ALA A 1 89 ? 18.047 -13.422 -0.729 1 94.56 89 ALA A CA 1
ATOM 689 C C . ALA A 1 89 ? 17.469 -12.016 -0.831 1 94.56 89 ALA A C 1
ATOM 691 O O . ALA A 1 89 ? 17.141 -11.398 0.185 1 94.56 89 ALA A O 1
ATOM 692 N N . ALA A 1 90 ? 17.312 -11.539 -2.021 1 94.81 90 ALA A N 1
ATOM 693 C CA . ALA A 1 90 ? 16.797 -10.203 -2.273 1 94.81 90 ALA A CA 1
ATOM 694 C C . ALA A 1 90 ? 15.344 -10.078 -1.81 1 94.81 90 ALA A C 1
ATOM 696 O O . ALA A 1 90 ? 14.992 -9.141 -1.091 1 94.81 90 ALA A O 1
ATOM 697 N N . VAL A 1 91 ? 14.516 -11.047 -2.137 1 93.38 91 VAL A N 1
ATOM 698 C CA . VAL A 1 91 ? 13.086 -10.945 -1.841 1 93.38 91 VAL A CA 1
ATOM 699 C C . VAL A 1 91 ? 12.852 -11.164 -0.349 1 93.38 91 VAL A C 1
ATOM 701 O O . VAL A 1 91 ? 11.961 -10.555 0.243 1 93.38 91 VAL A O 1
ATOM 704 N N . ARG A 1 92 ? 13.664 -11.984 0.314 1 91 92 ARG A N 1
ATOM 705 C CA . ARG A 1 92 ? 13.547 -12.203 1.752 1 91 92 ARG A CA 1
ATOM 706 C C . ARG A 1 92 ? 13.992 -10.969 2.533 1 91 92 ARG A C 1
ATOM 708 O O . ARG A 1 92 ? 13.406 -10.641 3.566 1 91 92 ARG A O 1
ATOM 715 N N . TRP A 1 93 ? 15 -10.422 2.002 1 90.5 93 TRP A N 1
ATOM 716 C CA . TRP A 1 93 ? 15.438 -9.18 2.623 1 90.5 93 TRP A CA 1
ATOM 717 C C . TRP A 1 93 ? 14.383 -8.094 2.475 1 90.5 93 TRP A C 1
ATOM 719 O O . TRP A 1 93 ? 14.133 -7.324 3.408 1 90.5 93 TRP A O 1
ATOM 729 N N . TYR A 1 94 ? 13.742 -8.031 1.294 1 88.12 94 TYR A N 1
ATOM 730 C CA . TYR A 1 94 ? 12.734 -7.023 0.992 1 88.12 94 TYR A CA 1
ATOM 731 C C . TYR A 1 94 ? 11.445 -7.293 1.759 1 88.12 94 TYR A C 1
ATOM 733 O O . TYR A 1 94 ? 10.656 -6.379 2.006 1 88.12 94 TYR A O 1
ATOM 741 N N . ALA A 1 95 ? 11.281 -8.492 2.143 1 84.12 95 ALA A N 1
ATOM 742 C CA . ALA A 1 95 ? 10.07 -8.867 2.861 1 84.12 95 ALA A CA 1
ATOM 743 C C . ALA A 1 95 ? 9.93 -8.07 4.152 1 84.12 95 ALA A C 1
ATOM 745 O O . ALA A 1 95 ? 10.914 -7.828 4.852 1 84.12 95 ALA A O 1
ATOM 746 N N . PRO A 1 96 ? 8.664 -7.605 4.375 1 75.88 96 PRO A N 1
ATOM 747 C CA . PRO A 1 96 ? 8.406 -6.805 5.574 1 75.88 96 PRO A CA 1
ATOM 748 C C . PRO A 1 96 ? 8.461 -7.637 6.855 1 75.88 96 PRO A C 1
ATOM 750 O O . PRO A 1 96 ? 7.484 -8.297 7.211 1 75.88 96 PRO A O 1
ATOM 753 N N . THR A 1 97 ? 9.648 -7.891 7.453 1 65 97 THR A N 1
ATOM 754 C CA . THR A 1 97 ? 9.773 -8.82 8.57 1 65 97 THR A CA 1
ATOM 755 C C . THR A 1 97 ? 9.555 -8.102 9.898 1 65 97 THR A C 1
ATOM 757 O O . THR A 1 97 ? 9.977 -8.594 10.945 1 65 97 THR A O 1
ATOM 760 N N . GLY A 1 98 ? 8.867 -6.969 9.836 1 57.66 98 GLY A N 1
ATOM 761 C CA . GLY A 1 98 ? 8.5 -6.25 11.047 1 57.66 98 GLY A CA 1
ATOM 762 C C . GLY A 1 98 ? 8.219 -4.777 10.805 1 57.66 98 GLY A C 1
ATOM 763 O O . GLY A 1 98 ? 7.742 -4.398 9.734 1 57.66 98 GLY A O 1
ATOM 764 N N . GLN A 1 99 ? 8.219 -4.105 11.812 1 60.09 99 GLN A N 1
ATOM 765 C CA . GLN A 1 99 ? 8.008 -2.66 11.805 1 60.09 99 GLN A CA 1
ATOM 766 C C . GLN A 1 99 ? 9.211 -1.932 11.211 1 60.09 99 GLN A C 1
ATOM 768 O O . GLN A 1 99 ? 9.594 -0.867 11.695 1 60.09 99 GLN A O 1
ATOM 773 N N . ALA A 1 100 ? 9.523 -2.436 10.07 1 61.44 100 ALA A N 1
ATOM 774 C CA . ALA A 1 100 ? 10.75 -1.9 9.477 1 61.44 100 ALA A CA 1
ATOM 775 C C . ALA A 1 100 ? 10.555 -0.45 9.039 1 61.44 100 ALA A C 1
ATOM 777 O O . ALA A 1 100 ? 9.57 -0.12 8.375 1 61.44 100 ALA A O 1
ATOM 778 N N . LYS A 1 101 ? 11.492 0.341 9.539 1 73.62 101 LYS A N 1
ATOM 779 C CA . LYS A 1 101 ? 11.531 1.768 9.234 1 73.62 101 LYS A CA 1
ATOM 780 C C . LYS A 1 101 ? 11.438 2.008 7.727 1 73.62 101 LYS A C 1
ATOM 782 O O . LYS A 1 101 ? 10.773 2.953 7.285 1 73.62 101 LYS A O 1
ATOM 787 N N . GLY A 1 102 ? 11.922 1.094 7.062 1 86.12 102 GLY A N 1
ATOM 788 C CA . GLY A 1 102 ? 11.922 1.255 5.617 1 86.12 102 GLY A CA 1
ATOM 789 C C . GLY A 1 102 ? 10.531 1.19 5.016 1 86.12 102 GLY A C 1
ATOM 790 O O . GLY A 1 102 ? 10.18 2.006 4.16 1 86.12 102 GLY A O 1
ATOM 791 N N . TRP A 1 103 ? 9.719 0.35 5.566 1 91.25 103 TRP A N 1
ATOM 792 C CA . TRP A 1 103 ? 8.391 0.179 4.977 1 91.25 103 TRP A CA 1
ATOM 793 C C . TRP A 1 103 ? 7.465 1.318 5.383 1 91.25 103 TRP A C 1
ATOM 795 O O . TRP A 1 103 ? 6.605 1.735 4.602 1 91.25 103 TRP A O 1
ATOM 805 N N . ARG A 1 104 ? 7.688 1.831 6.57 1 91.44 104 ARG A N 1
ATOM 806 C CA . ARG A 1 104 ? 6.898 2.984 6.992 1 91.44 104 ARG A CA 1
ATOM 807 C C . ARG A 1 104 ? 7.121 4.172 6.062 1 91.44 104 ARG A C 1
ATOM 809 O O . ARG A 1 104 ? 6.168 4.855 5.684 1 91.44 104 ARG A O 1
ATOM 816 N N . LEU A 1 105 ? 8.336 4.344 5.73 1 92.5 105 LEU A N 1
ATOM 817 C CA . LEU A 1 105 ? 8.688 5.441 4.836 1 92.5 105 LEU A CA 1
ATOM 818 C C . LEU A 1 105 ? 8.031 5.254 3.469 1 92.5 105 LEU A C 1
ATOM 820 O O . LEU A 1 105 ? 7.516 6.211 2.889 1 92.5 105 LEU A O 1
ATOM 824 N N . TRP A 1 106 ? 8.023 4.043 2.965 1 93.5 106 TRP A N 1
ATOM 825 C CA . TRP A 1 106 ? 7.441 3.768 1.655 1 93.5 106 TRP A CA 1
ATOM 826 C C . TRP A 1 106 ? 5.93 3.984 1.673 1 93.5 106 TRP A C 1
ATOM 828 O O . TRP A 1 106 ? 5.379 4.625 0.774 1 93.5 106 TRP A O 1
ATOM 838 N N . ILE A 1 107 ? 5.273 3.502 2.684 1 93.69 107 ILE A N 1
ATOM 839 C CA . ILE A 1 107 ? 3.83 3.658 2.807 1 93.69 107 ILE A CA 1
ATOM 840 C C . ILE A 1 107 ? 3.479 5.141 2.91 1 93.69 107 ILE A C 1
ATOM 842 O O . ILE A 1 107 ? 2.547 5.609 2.252 1 93.69 107 ILE A O 1
ATOM 846 N N . GLU A 1 108 ? 4.289 5.848 3.666 1 92.88 108 GLU A N 1
ATOM 847 C CA . GLU A 1 108 ? 4.121 7.297 3.732 1 92.88 108 GLU A CA 1
ATOM 848 C C . GLU A 1 108 ? 4.344 7.941 2.367 1 92.88 108 GLU A C 1
ATOM 850 O O . GLU A 1 108 ? 3.604 8.844 1.974 1 92.88 108 GLU A O 1
ATOM 855 N N . GLY A 1 109 ? 5.355 7.484 1.735 1 93.94 109 GLY A N 1
ATOM 856 C CA . GLY A 1 109 ? 5.668 8.008 0.414 1 93.94 109 GLY A CA 1
ATOM 857 C C . GLY A 1 109 ? 4.562 7.766 -0.598 1 93.94 109 GLY A C 1
ATOM 858 O O . GLY A 1 109 ? 4.25 8.641 -1.404 1 93.94 109 GLY A O 1
ATOM 859 N N . TRP A 1 110 ? 3.922 6.578 -0.575 1 94.88 110 TRP A N 1
ATOM 860 C CA . TRP A 1 110 ? 2.814 6.277 -1.476 1 94.88 110 TRP A CA 1
ATOM 861 C C . TRP A 1 110 ? 1.667 7.262 -1.276 1 94.88 110 TRP A C 1
ATOM 863 O O . TRP A 1 110 ? 1.116 7.789 -2.246 1 94.88 110 TRP A O 1
ATOM 873 N N . ALA A 1 111 ? 1.353 7.488 -0.055 1 93.44 111 ALA A N 1
ATOM 874 C CA . ALA A 1 111 ? 0.249 8.391 0.259 1 93.44 111 ALA A CA 1
ATOM 875 C C . ALA A 1 111 ? 0.579 9.82 -0.152 1 93.44 111 ALA A C 1
ATOM 877 O O . ALA A 1 111 ? -0.243 10.508 -0.77 1 93.44 111 ALA A O 1
ATOM 878 N N . ALA A 1 112 ? 1.788 10.289 0.166 1 93.31 112 ALA A N 1
ATOM 879 C CA . ALA A 1 112 ? 2.191 11.648 -0.164 1 93.31 112 ALA A CA 1
ATOM 880 C C . ALA A 1 112 ? 2.256 11.852 -1.675 1 93.31 112 ALA A C 1
ATOM 882 O O . ALA A 1 112 ? 1.978 12.945 -2.174 1 93.31 112 ALA A O 1
ATOM 883 N N . SER A 1 113 ? 2.605 10.836 -2.396 1 94.06 113 SER A N 1
ATOM 884 C CA . SER A 1 113 ? 2.74 10.891 -3.848 1 94.06 113 SER A CA 1
ATOM 885 C C . SER A 1 113 ? 1.405 11.203 -4.516 1 94.06 113 SER A C 1
ATOM 887 O O . SER A 1 113 ? 1.369 11.633 -5.672 1 94.06 113 SER A O 1
ATOM 889 N N . LEU A 1 114 ? 0.307 10.992 -3.838 1 91.44 114 LEU A N 1
ATOM 890 C CA . LEU A 1 114 ? -1.021 11.273 -4.375 1 91.44 114 LEU A CA 1
ATOM 891 C C . LEU A 1 114 ? -1.204 12.766 -4.633 1 91.44 114 LEU A C 1
ATOM 893 O O . LEU A 1 114 ? -2.012 13.156 -5.48 1 91.44 114 LEU A O 1
ATOM 897 N N . ARG A 1 115 ? -0.377 13.602 -3.961 1 91.44 115 ARG A N 1
ATOM 898 C CA . ARG A 1 115 ? -0.604 15.039 -4.059 1 91.44 115 ARG A CA 1
ATOM 899 C C . ARG A 1 115 ? 0.697 15.781 -4.344 1 91.44 115 ARG A C 1
ATOM 901 O O . ARG A 1 115 ? 0.693 17 -4.543 1 91.44 115 ARG A O 1
ATOM 908 N N . GLU A 1 116 ? 1.797 15.078 -4.27 1 92.12 116 GLU A N 1
ATOM 909 C CA . GLU A 1 116 ? 3.109 15.695 -4.434 1 92.12 116 GLU A CA 1
ATOM 910 C C . GLU A 1 116 ? 3.822 15.156 -5.672 1 92.12 116 GLU A C 1
ATOM 912 O O . GLU A 1 116 ? 4.539 14.156 -5.59 1 92.12 116 GLU A O 1
ATOM 917 N N . PRO A 1 117 ? 3.76 15.875 -6.75 1 92.94 117 PRO A N 1
ATOM 918 C CA . PRO A 1 117 ? 4.309 15.383 -8.016 1 92.94 117 PRO A CA 1
ATOM 919 C C . PRO A 1 117 ? 5.801 15.078 -7.934 1 92.94 117 PRO A C 1
ATOM 921 O O . PRO A 1 117 ? 6.277 14.125 -8.555 1 92.94 117 PRO A O 1
ATOM 924 N N . ALA A 1 118 ? 6.516 15.898 -7.137 1 92.88 118 ALA A N 1
ATOM 925 C CA . ALA A 1 118 ? 7.953 15.672 -7.02 1 92.88 118 ALA A CA 1
ATOM 926 C C . ALA A 1 118 ? 8.242 14.328 -6.363 1 92.88 118 ALA A C 1
ATOM 928 O O . ALA A 1 118 ? 9.109 13.578 -6.824 1 92.88 118 ALA A O 1
ATOM 929 N N . LEU A 1 119 ? 7.535 14.055 -5.375 1 94.62 119 LEU A N 1
ATOM 930 C CA . LEU A 1 119 ? 7.711 12.773 -4.691 1 94.62 119 LEU A CA 1
ATOM 931 C C . LEU A 1 119 ? 7.238 11.617 -5.566 1 94.62 119 LEU A C 1
ATOM 933 O O . LEU A 1 119 ? 7.887 10.57 -5.617 1 94.62 119 LEU A O 1
ATOM 937 N N . ARG A 1 120 ? 6.137 11.812 -6.254 1 94.94 120 ARG A N 1
ATOM 938 C CA . ARG A 1 120 ? 5.613 10.797 -7.16 1 94.94 120 ARG A CA 1
ATOM 939 C C . ARG A 1 120 ? 6.652 10.406 -8.211 1 94.94 120 ARG A C 1
ATOM 941 O O . ARG A 1 120 ? 6.859 9.227 -8.477 1 94.94 120 ARG A O 1
ATOM 948 N N . GLU A 1 121 ? 7.289 11.336 -8.727 1 94 121 GLU A N 1
ATOM 949 C CA . GLU A 1 121 ? 8.305 11.094 -9.75 1 94 121 GLU A CA 1
ATOM 950 C C . GLU A 1 121 ? 9.5 10.336 -9.172 1 94 121 GLU A C 1
ATOM 952 O O . GLU A 1 121 ? 9.945 9.344 -9.758 1 94 121 GLU A O 1
ATOM 957 N N . VAL A 1 122 ? 9.914 10.758 -8.031 1 93.75 122 VAL A N 1
ATOM 958 C CA . VAL A 1 122 ? 11.094 10.172 -7.402 1 93.75 122 VAL A CA 1
ATOM 959 C C . VAL A 1 122 ? 10.789 8.742 -6.965 1 93.75 122 VAL A C 1
ATOM 961 O O . VAL A 1 122 ? 11.57 7.828 -7.238 1 93.75 122 VAL A O 1
ATOM 964 N N . ALA A 1 123 ? 9.703 8.578 -6.301 1 94 123 ALA A N 1
ATOM 965 C CA . ALA A 1 123 ? 9.305 7.262 -5.812 1 94 123 ALA A CA 1
ATOM 966 C C . ALA A 1 123 ? 9.055 6.301 -6.973 1 94 123 ALA A C 1
ATOM 968 O O . ALA A 1 123 ? 9.453 5.137 -6.922 1 94 123 ALA A O 1
ATOM 969 N N . GLY A 1 124 ? 8.375 6.82 -7.992 1 94.19 124 GLY A N 1
ATOM 970 C CA . GLY A 1 124 ? 8.125 6.02 -9.18 1 94.19 124 GLY A CA 1
ATOM 971 C C . GLY A 1 124 ? 9.391 5.559 -9.867 1 94.19 124 GLY A C 1
ATOM 972 O O . GLY A 1 124 ? 9.508 4.395 -10.258 1 94.19 124 GLY A O 1
ATOM 973 N N . ASP A 1 125 ? 10.312 6.43 -10.031 1 94.56 125 ASP A N 1
ATOM 974 C CA . ASP A 1 125 ? 11.594 6.098 -10.648 1 94.56 125 ASP A CA 1
ATOM 975 C C . ASP A 1 125 ? 12.328 5.02 -9.859 1 94.56 125 ASP A C 1
ATOM 977 O O . ASP A 1 125 ? 12.836 4.059 -10.438 1 94.56 125 ASP A O 1
ATOM 981 N N . LEU A 1 126 ? 12.344 5.184 -8.57 1 94.12 126 LEU A N 1
ATOM 982 C CA . LEU A 1 126 ? 13.031 4.227 -7.715 1 94.12 126 LEU A CA 1
ATOM 983 C C . LEU A 1 126 ? 12.352 2.863 -7.758 1 94.12 126 LEU A C 1
ATOM 985 O O . LEU A 1 126 ? 13.023 1.828 -7.809 1 94.12 126 LEU A O 1
ATOM 989 N N . ASP A 1 127 ? 11.102 2.865 -7.766 1 94.56 127 ASP A N 1
ATOM 990 C CA . ASP A 1 127 ? 10.32 1.639 -7.879 1 94.56 127 ASP A CA 1
ATOM 991 C C . ASP A 1 127 ? 10.617 0.918 -9.195 1 94.56 127 ASP A C 1
ATOM 993 O O . ASP A 1 127 ? 10.82 -0.298 -9.211 1 94.56 127 ASP A O 1
ATOM 997 N N . GLN A 1 128 ? 10.727 1.66 -10.297 1 94.62 128 GLN A N 1
ATOM 998 C CA . GLN A 1 128 ? 11.023 1.083 -11.602 1 94.62 128 GLN A CA 1
ATOM 999 C C . GLN A 1 128 ? 12.438 0.502 -11.641 1 94.62 128 GLN A C 1
ATOM 1001 O O . GLN A 1 128 ? 12.656 -0.571 -12.203 1 94.62 128 GLN A O 1
ATOM 1006 N N . ARG A 1 129 ? 13.305 1.185 -11.07 1 95.62 129 ARG A N 1
ATOM 1007 C CA . ARG A 1 129 ? 14.68 0.689 -11.031 1 95.62 129 ARG A CA 1
ATOM 1008 C C . ARG A 1 129 ? 14.766 -0.599 -10.219 1 95.62 129 ARG A C 1
ATOM 1010 O O . ARG A 1 129 ? 15.5 -1.521 -10.586 1 95.62 129 ARG A O 1
ATOM 1017 N N . TRP A 1 130 ? 14.062 -0.613 -9.109 1 95.38 130 TRP A N 1
ATOM 1018 C CA . TRP A 1 130 ? 14 -1.813 -8.281 1 95.38 130 TRP A CA 1
ATOM 1019 C C . TRP A 1 130 ? 13.523 -3.012 -9.094 1 95.38 130 TRP A C 1
ATOM 1021 O O . TRP A 1 130 ? 14.172 -4.062 -9.109 1 95.38 130 TRP A O 1
ATOM 1031 N N . LYS A 1 131 ? 12.5 -2.883 -9.805 1 95.81 131 LYS A N 1
ATOM 1032 C CA . LYS A 1 131 ? 11.914 -3.949 -10.617 1 95.81 131 LYS A CA 1
ATOM 1033 C C . LYS A 1 131 ? 12.852 -4.34 -11.758 1 95.81 131 LYS A C 1
ATOM 1035 O O . LYS A 1 131 ? 12.969 -5.523 -12.094 1 95.81 131 LYS A O 1
ATOM 1040 N N . ALA A 1 132 ? 13.453 -3.311 -12.289 1 96.88 132 ALA A N 1
ATOM 1041 C CA . ALA A 1 132 ? 14.375 -3.572 -13.391 1 96.88 132 ALA A CA 1
ATOM 1042 C C . ALA A 1 132 ? 15.547 -4.438 -12.93 1 96.88 132 ALA A C 1
ATOM 1044 O O . ALA A 1 132 ? 15.992 -5.332 -13.656 1 96.88 132 ALA A O 1
ATOM 1045 N N . GLU A 1 133 ? 16.031 -4.156 -11.734 1 97.75 133 GLU A N 1
ATOM 1046 C CA . GLU A 1 133 ? 17.141 -4.949 -11.188 1 97.75 133 GLU A CA 1
ATOM 1047 C C . GLU A 1 133 ? 16.719 -6.398 -10.977 1 97.75 133 GLU A C 1
ATOM 1049 O O . GLU A 1 133 ? 17.469 -7.32 -11.297 1 97.75 133 GLU A O 1
ATOM 1054 N N . LEU A 1 134 ? 15.555 -6.625 -10.484 1 97.88 134 LEU A N 1
ATOM 1055 C CA . LEU A 1 134 ? 15.039 -7.98 -10.305 1 97.88 134 LEU A CA 1
ATOM 1056 C C . LEU A 1 134 ? 14.859 -8.672 -11.656 1 97.88 134 LEU A C 1
ATOM 1058 O O . LEU A 1 134 ? 15.273 -9.82 -11.828 1 97.88 134 LEU A O 1
ATOM 1062 N N . ALA A 1 135 ? 14.242 -7.938 -12.586 1 98.19 135 ALA A N 1
ATOM 1063 C CA . ALA A 1 135 ? 13.961 -8.5 -13.906 1 98.19 135 ALA A CA 1
ATOM 1064 C C . ALA A 1 135 ? 15.242 -8.945 -14.594 1 98.19 135 ALA A C 1
ATOM 1066 O O . ALA A 1 135 ? 15.266 -9.984 -15.258 1 98.19 135 ALA A O 1
ATOM 1067 N N . GLU A 1 136 ? 16.25 -8.164 -14.445 1 98.31 136 GLU A N 1
ATOM 1068 C CA . GLU A 1 136 ? 17.531 -8.484 -15.062 1 98.31 136 GLU A CA 1
ATOM 1069 C C . GLU A 1 136 ? 18.078 -9.805 -14.547 1 98.31 136 GLU A C 1
ATOM 1071 O O . GLU A 1 136 ? 18.562 -10.633 -15.32 1 98.31 136 GLU A O 1
ATOM 1076 N N . VAL A 1 137 ? 18 -10.023 -13.273 1 98.31 137 VAL A N 1
ATOM 1077 C CA . VAL A 1 137 ? 18.531 -11.258 -12.688 1 98.31 137 VAL A CA 1
ATOM 1078 C C . VAL A 1 137 ? 17.625 -12.43 -13.062 1 98.31 137 VAL A C 1
ATOM 1080 O O . VAL A 1 137 ? 18.109 -13.547 -13.289 1 98.31 137 VAL A O 1
ATOM 1083 N N . ILE A 1 138 ? 16.312 -12.227 -13.164 1 98.31 138 ILE A N 1
ATOM 1084 C CA . ILE A 1 138 ? 15.398 -13.273 -13.609 1 98.31 138 ILE A CA 1
ATOM 1085 C C . ILE A 1 138 ? 15.734 -13.672 -15.047 1 98.31 138 ILE A C 1
ATOM 1087 O O . ILE A 1 138 ? 15.781 -14.859 -15.375 1 98.31 138 ILE A O 1
ATOM 1091 N N . GLU A 1 139 ? 15.969 -12.656 -15.828 1 98.25 139 GLU A N 1
ATOM 1092 C CA . GLU A 1 139 ? 16.328 -12.914 -17.219 1 98.25 139 GLU A CA 1
ATOM 1093 C C . GLU A 1 139 ? 17.641 -13.711 -17.312 1 98.25 139 GLU A C 1
ATOM 1095 O O . GLU A 1 139 ? 17.734 -14.648 -18.094 1 98.25 139 GLU A O 1
ATOM 1100 N N . GLU A 1 140 ? 18.594 -13.336 -16.547 1 97.75 140 GLU A N 1
ATOM 1101 C CA . GLU A 1 140 ? 19.875 -14.031 -16.5 1 97.75 140 GLU A CA 1
ATOM 1102 C C . GLU A 1 140 ? 19.688 -15.5 -16.141 1 97.75 140 GLU A C 1
ATOM 1104 O O . GLU A 1 140 ? 20.266 -16.391 -16.766 1 97.75 140 GLU A O 1
ATOM 1109 N N . GLY A 1 141 ? 18.953 -15.75 -15.062 1 97.31 141 GLY A N 1
ATOM 1110 C CA . GLY A 1 141 ? 18.719 -17.109 -14.625 1 97.31 141 GLY A CA 1
ATOM 1111 C C . GLY A 1 141 ? 17.969 -17.953 -15.648 1 97.31 141 GLY A C 1
ATOM 1112 O O . GLY A 1 141 ? 18.266 -19.125 -15.836 1 97.31 141 GLY A O 1
ATOM 1113 N N . ALA A 1 142 ? 17 -17.328 -16.312 1 97.19 142 ALA A N 1
ATOM 1114 C CA . ALA A 1 142 ? 16.25 -18.016 -17.375 1 97.19 142 ALA A CA 1
ATOM 1115 C C . ALA A 1 142 ? 17.172 -18.344 -18.547 1 97.19 142 ALA A C 1
ATOM 1117 O O . ALA A 1 142 ? 17.125 -19.469 -19.078 1 97.19 142 ALA A O 1
ATOM 1118 N N . ALA A 1 143 ? 17.984 -17.422 -18.922 1 97.06 143 ALA A N 1
ATOM 1119 C CA . ALA A 1 143 ? 18.906 -17.609 -20.031 1 97.06 143 ALA A CA 1
ATOM 1120 C C . ALA A 1 143 ? 19.922 -18.703 -19.719 1 97.06 143 ALA A C 1
ATOM 1122 O O . ALA A 1 143 ? 20.359 -19.438 -20.609 1 97.06 143 ALA A O 1
ATOM 1123 N N . ALA A 1 144 ? 20.297 -18.828 -18.484 1 96.69 144 ALA A N 1
ATOM 1124 C CA . ALA A 1 144 ? 21.281 -19.812 -18.031 1 96.69 144 ALA A CA 1
ATOM 1125 C C . ALA A 1 144 ? 20.641 -21.172 -17.844 1 96.69 144 ALA A C 1
ATOM 1127 O O . ALA A 1 144 ? 21.328 -22.156 -17.547 1 96.69 144 ALA A O 1
ATOM 1128 N N . GLY A 1 145 ? 19.312 -21.172 -17.922 1 95.81 145 GLY A N 1
ATOM 1129 C CA . GLY A 1 145 ? 18.609 -22.453 -17.812 1 95.81 145 GLY A CA 1
ATOM 1130 C C . GLY A 1 145 ? 18.375 -22.875 -16.391 1 95.81 145 GLY A C 1
ATOM 1131 O O . GLY A 1 145 ? 18.031 -24.031 -16.125 1 95.81 145 GLY A O 1
ATOM 1132 N N . GLU A 1 146 ? 18.516 -21.969 -15.406 1 95.38 146 GLU A N 1
ATOM 1133 C CA . GLU A 1 146 ? 18.25 -22.312 -14.016 1 95.38 146 GLU A CA 1
ATOM 1134 C C . GLU A 1 146 ? 16.766 -22.562 -13.781 1 95.38 146 GLU A C 1
ATOM 1136 O O . GLU A 1 146 ? 16.391 -23.344 -12.906 1 95.38 146 GLU A O 1
ATOM 1141 N N . PHE A 1 147 ? 15.938 -21.844 -14.523 1 95.94 147 PHE A N 1
ATOM 1142 C CA . PHE A 1 147 ? 14.484 -21.953 -14.492 1 95.94 147 PHE A CA 1
ATOM 1143 C C . PHE A 1 147 ? 13.883 -21.391 -15.773 1 95.94 147 PHE A C 1
ATOM 1145 O O . PHE A 1 147 ? 14.602 -20.891 -16.641 1 95.94 147 PHE A O 1
ATOM 1152 N N . ARG A 1 148 ? 12.594 -21.562 -15.867 1 94.06 148 ARG A N 1
ATOM 1153 C CA . ARG A 1 148 ? 11.875 -21.031 -17.016 1 94.06 148 ARG A CA 1
ATOM 1154 C C . ARG A 1 148 ? 11.023 -19.828 -16.609 1 94.06 148 ARG A C 1
ATOM 1156 O O . ARG A 1 148 ? 10.297 -19.875 -15.617 1 94.06 148 ARG A O 1
ATOM 1163 N N . CYS A 1 149 ? 11.195 -18.75 -17.297 1 95.75 149 CYS A N 1
ATOM 1164 C CA . CYS A 1 149 ? 10.375 -17.562 -17.156 1 95.75 149 CYS A CA 1
ATOM 1165 C C . CYS A 1 149 ? 10.273 -16.797 -18.469 1 95.75 149 CYS A C 1
ATOM 1167 O O . CYS A 1 149 ? 11.25 -16.219 -18.938 1 95.75 149 CYS A O 1
ATOM 1169 N N . ASP A 1 150 ? 9.031 -16.781 -19 1 93.88 150 ASP A N 1
ATOM 1170 C CA . ASP A 1 150 ? 8.844 -16.219 -20.344 1 93.88 150 ASP A CA 1
ATOM 1171 C C . ASP A 1 150 ? 8.812 -14.695 -20.312 1 93.88 150 ASP A C 1
ATOM 1173 O O . ASP A 1 150 ? 9.117 -14.039 -21.312 1 93.88 150 ASP A O 1
ATOM 1177 N N . ASP A 1 151 ? 8.445 -14.109 -19.203 1 95.94 151 ASP A N 1
ATOM 1178 C CA . ASP A 1 151 ? 8.305 -12.656 -19.094 1 95.94 151 ASP A CA 1
ATOM 1179 C C . ASP A 1 151 ? 8.906 -12.148 -17.797 1 95.94 151 ASP A C 1
ATOM 1181 O O . ASP A 1 151 ? 8.172 -11.805 -16.859 1 95.94 151 ASP A O 1
ATOM 1185 N N . PRO A 1 152 ? 10.234 -11.992 -17.734 1 97.5 152 PRO A N 1
ATOM 1186 C CA . PRO A 1 152 ? 10.938 -11.594 -16.516 1 97.5 152 PRO A CA 1
ATOM 1187 C C . PRO A 1 152 ? 10.453 -10.25 -15.961 1 97.5 152 PRO A C 1
ATOM 1189 O O . PRO A 1 152 ? 10.344 -10.078 -14.742 1 97.5 152 PRO A O 1
ATOM 1192 N N . GLU A 1 153 ? 10.133 -9.32 -16.812 1 96.25 153 GLU A N 1
ATOM 1193 C CA . GLU A 1 153 ? 9.656 -8.008 -16.375 1 96.25 153 GLU A CA 1
ATOM 1194 C C . GLU A 1 153 ? 8.336 -8.125 -15.625 1 96.25 153 GLU A C 1
ATOM 1196 O O . GLU A 1 153 ? 8.188 -7.582 -14.531 1 96.25 153 GLU A O 1
ATOM 1201 N N . SER A 1 154 ? 7.414 -8.859 -16.25 1 95.56 154 SER A N 1
ATOM 1202 C CA . SER A 1 154 ? 6.117 -9.039 -15.602 1 95.56 154 SER A CA 1
ATOM 1203 C C . SER A 1 154 ? 6.254 -9.805 -14.289 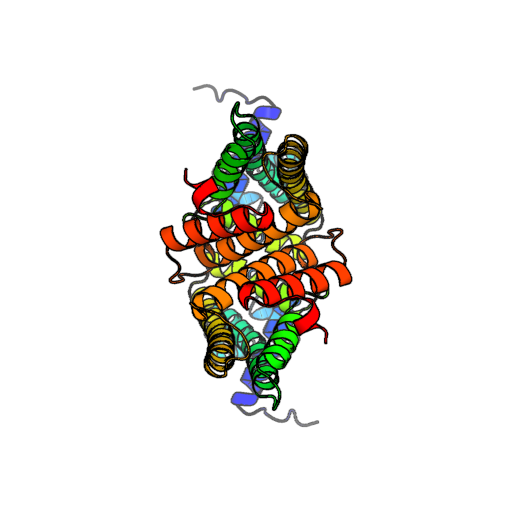1 95.56 154 SER A C 1
ATOM 1205 O O . SER A 1 154 ? 5.555 -9.516 -13.32 1 95.56 154 SER A O 1
ATOM 1207 N N . ALA A 1 155 ? 7.16 -10.766 -14.289 1 96.5 155 ALA A N 1
ATOM 1208 C CA . ALA A 1 155 ? 7.406 -11.531 -13.062 1 96.5 155 ALA A CA 1
ATOM 1209 C C . ALA A 1 155 ? 7.902 -10.625 -11.938 1 96.5 155 ALA A C 1
ATOM 1211 O O . ALA A 1 155 ? 7.434 -10.727 -10.805 1 96.5 155 ALA A O 1
ATOM 1212 N N . ALA A 1 156 ? 8.82 -9.734 -12.25 1 97 156 ALA A N 1
ATOM 1213 C CA . ALA A 1 156 ? 9.352 -8.797 -11.266 1 97 156 ALA A CA 1
ATOM 1214 C C . ALA A 1 156 ? 8.258 -7.875 -10.742 1 97 156 ALA A C 1
ATOM 1216 O O . ALA A 1 156 ? 8.195 -7.59 -9.547 1 97 156 ALA A O 1
ATOM 1217 N N . TRP A 1 157 ? 7.387 -7.438 -11.633 1 95.44 157 TRP A N 1
ATOM 1218 C CA . TRP A 1 157 ? 6.297 -6.543 -11.266 1 95.44 157 TRP A CA 1
ATOM 1219 C C . TRP A 1 157 ? 5.316 -7.238 -10.328 1 95.44 157 TRP A C 1
ATOM 1221 O O . TRP A 1 157 ? 4.949 -6.688 -9.289 1 95.44 157 TRP A O 1
ATOM 1231 N N . ARG A 1 158 ? 4.922 -8.453 -10.68 1 95.44 158 ARG A N 1
ATOM 1232 C CA . ARG A 1 158 ? 3.957 -9.188 -9.867 1 95.44 158 ARG A CA 1
ATOM 1233 C C . ARG A 1 158 ? 4.539 -9.539 -8.508 1 95.44 158 ARG A C 1
ATOM 1235 O O . ARG A 1 158 ? 3.855 -9.43 -7.484 1 95.44 158 ARG A O 1
ATOM 1242 N N . LEU A 1 159 ? 5.809 -9.914 -8.5 1 95.88 159 LEU A N 1
ATOM 1243 C CA . LEU A 1 159 ? 6.48 -10.234 -7.242 1 95.88 159 LEU A CA 1
ATOM 1244 C C . LEU A 1 159 ? 6.551 -9.008 -6.336 1 95.88 159 LEU A C 1
ATOM 1246 O O . LEU A 1 159 ? 6.211 -9.086 -5.156 1 95.88 159 LEU A O 1
ATOM 1250 N N . THR A 1 160 ? 6.941 -7.918 -6.852 1 95.19 160 THR A N 1
ATOM 1251 C CA . THR A 1 160 ? 7.055 -6.684 -6.082 1 95.19 160 THR A CA 1
ATOM 1252 C C . THR A 1 160 ? 5.688 -6.227 -5.582 1 95.19 160 THR A C 1
ATOM 1254 O O . THR A 1 160 ? 5.555 -5.797 -4.434 1 95.19 160 THR A O 1
ATOM 1257 N N . ALA A 1 161 ? 4.676 -6.363 -6.43 1 94.81 161 ALA A N 1
ATOM 1258 C CA . ALA A 1 161 ? 3.324 -5.984 -6.027 1 94.81 161 ALA A CA 1
ATOM 1259 C C . ALA A 1 161 ? 2.854 -6.812 -4.836 1 94.81 161 ALA A C 1
ATOM 1261 O O . ALA A 1 161 ? 2.295 -6.27 -3.877 1 94.81 161 ALA A O 1
ATOM 1262 N N . LEU A 1 162 ? 3.086 -8.07 -4.898 1 95.75 162 LEU A N 1
ATOM 1263 C CA . LEU A 1 162 ? 2.695 -8.938 -3.791 1 95.75 162 LEU A CA 1
ATOM 1264 C C . LEU A 1 162 ? 3.418 -8.547 -2.51 1 95.75 162 LEU A C 1
ATOM 1266 O O . LEU A 1 162 ? 2.795 -8.43 -1.45 1 95.75 162 LEU A O 1
ATOM 1270 N N . LEU A 1 163 ? 4.699 -8.305 -2.582 1 94.44 163 LEU A N 1
ATOM 1271 C CA . LEU A 1 163 ? 5.496 -7.945 -1.412 1 94.44 163 LEU A CA 1
ATOM 1272 C C . LEU A 1 163 ? 5.047 -6.605 -0.841 1 94.44 163 LEU A C 1
ATOM 1274 O O . LEU A 1 163 ? 4.988 -6.434 0.379 1 94.44 163 LEU A O 1
ATOM 1278 N N . ASP A 1 164 ? 4.715 -5.684 -1.722 1 94.12 164 ASP A N 1
ATOM 1279 C CA . ASP A 1 164 ? 4.18 -4.398 -1.283 1 94.12 164 ASP A CA 1
ATOM 1280 C C . ASP A 1 164 ? 2.875 -4.582 -0.51 1 94.12 164 ASP A C 1
ATOM 1282 O O . ASP A 1 164 ? 2.686 -3.98 0.549 1 94.12 164 ASP A O 1
ATOM 1286 N N . GLY A 1 165 ? 2.027 -5.41 -1.051 1 94.19 165 GLY A N 1
ATOM 1287 C CA . GLY A 1 165 ? 0.778 -5.668 -0.351 1 94.19 165 GLY A CA 1
ATOM 1288 C C . GLY A 1 165 ? 0.977 -6.34 0.995 1 94.19 165 GLY A C 1
ATOM 1289 O O . GLY A 1 165 ? 0.287 -6.016 1.964 1 94.19 165 GLY A O 1
ATOM 1290 N N . LEU A 1 166 ? 1.902 -7.254 1.101 1 92.69 166 LEU A N 1
ATOM 1291 C CA . LEU A 1 166 ? 2.209 -7.914 2.363 1 92.69 166 LEU A CA 1
ATOM 1292 C C . LEU A 1 166 ? 2.816 -6.934 3.359 1 92.69 166 LEU A C 1
ATOM 1294 O O . LEU A 1 166 ? 2.566 -7.027 4.562 1 92.69 166 LEU A O 1
ATOM 1298 N N . ALA A 1 167 ? 3.592 -6.023 2.859 1 92.06 167 ALA A N 1
ATOM 1299 C CA . ALA A 1 167 ? 4.191 -5.008 3.719 1 92.06 167 ALA A CA 1
ATOM 1300 C C . ALA A 1 167 ? 3.117 -4.133 4.363 1 92.06 167 ALA A C 1
ATOM 1302 O O . ALA A 1 167 ? 3.227 -3.771 5.539 1 92.06 167 ALA A O 1
ATOM 1303 N N . VAL A 1 168 ? 2.131 -3.793 3.566 1 92.56 168 VAL A N 1
ATOM 1304 C CA . VAL A 1 168 ? 1.013 -3.027 4.109 1 92.56 168 VAL A CA 1
ATOM 1305 C C . VAL A 1 168 ? 0.36 -3.803 5.25 1 92.56 168 VAL A C 1
ATOM 1307 O O . VAL A 1 168 ? 0.089 -3.244 6.312 1 92.56 168 VAL A O 1
ATOM 1310 N N . GLN A 1 169 ? 0.178 -5.078 5.105 1 90.62 169 GLN A N 1
ATOM 1311 C CA . GLN A 1 169 ? -0.444 -5.93 6.113 1 90.62 169 GLN A CA 1
ATOM 1312 C C . GLN A 1 169 ? 0.374 -5.945 7.398 1 90.62 169 GLN A C 1
ATOM 1314 O O . GLN A 1 169 ? -0.183 -5.852 8.5 1 90.62 169 GLN A O 1
ATOM 1319 N N . MET A 1 170 ? 1.639 -5.957 7.277 1 90.5 170 MET A N 1
ATOM 1320 C CA . MET A 1 170 ? 2.523 -6.152 8.422 1 90.5 170 MET A CA 1
ATOM 1321 C C . MET A 1 170 ? 2.826 -4.828 9.109 1 90.5 170 MET A C 1
ATOM 1323 O O . MET A 1 170 ? 3.197 -4.801 10.281 1 90.5 170 MET A O 1
ATOM 1327 N N . THR A 1 171 ? 2.654 -3.746 8.367 1 91.31 171 THR A N 1
ATOM 1328 C CA . THR A 1 171 ? 3.137 -2.473 8.891 1 91.31 171 THR A CA 1
ATOM 1329 C C . THR A 1 171 ? 1.969 -1.568 9.273 1 91.31 171 THR A C 1
ATOM 1331 O O . THR A 1 171 ? 1.98 -0.949 10.344 1 91.31 171 THR A O 1
ATOM 1334 N N . SER A 1 172 ? 0.962 -1.557 8.43 1 91.88 172 SER A N 1
ATOM 1335 C CA . SER A 1 172 ? -0.137 -0.619 8.641 1 91.88 172 SER A CA 1
ATOM 1336 C C . SER A 1 172 ? -1.176 -1.193 9.602 1 91.88 172 SER A C 1
ATOM 1338 O O . SER A 1 172 ? -1.904 -0.444 10.25 1 91.88 172 SER A O 1
ATOM 1340 N N . TYR A 1 173 ? -1.086 -2.535 9.477 1 86.88 173 TYR A N 1
ATOM 1341 C CA . TYR A 1 173 ? -2.104 -3.168 10.312 1 86.88 173 TYR A CA 1
ATOM 1342 C C . TYR A 1 173 ? -1.465 -3.941 11.461 1 86.88 173 TYR A C 1
ATOM 1344 O O . TYR A 1 173 ? -0.254 -4.176 11.461 1 86.88 173 TYR A O 1
ATOM 1352 N N . ALA A 1 174 ? -1.984 -4.113 12.648 1 72.75 174 ALA A N 1
ATOM 1353 C CA . ALA A 1 174 ? -1.602 -5.035 13.711 1 72.75 174 ALA A CA 1
ATOM 1354 C C . ALA A 1 174 ? -2.15 -6.438 13.445 1 72.75 174 ALA A C 1
ATOM 1356 O O . ALA A 1 174 ? -2.898 -6.98 14.266 1 72.75 174 ALA A O 1
ATOM 1357 N N . GLY A 1 175 ? -1.823 -6.836 12.148 1 67 175 GLY A N 1
ATOM 1358 C CA . GLY A 1 175 ? -2.525 -8.055 11.773 1 67 175 GLY A CA 1
ATOM 1359 C C . GLY A 1 175 ? -1.821 -9.312 12.227 1 67 175 GLY A C 1
ATOM 1360 O O . GLY A 1 175 ? -0.69 -9.258 12.719 1 67 175 GLY A O 1
ATOM 1361 N N . PRO A 1 176 ? -2.494 -10.359 12.086 1 73.31 176 PRO A N 1
ATOM 1362 C CA . PRO A 1 176 ? -2.119 -11.648 12.656 1 73.31 176 PRO A CA 1
ATOM 1363 C C . PRO A 1 176 ? -1.122 -12.414 11.789 1 73.31 176 PRO A C 1
ATOM 1365 O O . PRO A 1 176 ? -0.716 -13.523 12.141 1 73.31 176 PRO A O 1
ATOM 1368 N N . LEU A 1 177 ? -0.733 -11.836 10.719 1 84.5 177 LEU A N 1
ATOM 1369 C CA . LEU A 1 177 ? 0.186 -12.562 9.852 1 84.5 177 LEU A CA 1
ATOM 1370 C C . LEU A 1 177 ? 1.57 -12.664 10.484 1 84.5 177 LEU A C 1
ATOM 1372 O O . LEU A 1 177 ? 2.205 -11.641 10.758 1 84.5 177 LEU A O 1
ATOM 1376 N N . SER A 1 178 ? 1.981 -13.875 10.695 1 87.88 178 SER A N 1
ATOM 1377 C CA . SER A 1 178 ? 3.289 -14.07 11.312 1 87.88 178 SER A CA 1
ATOM 1378 C C . SER A 1 178 ? 4.414 -13.836 10.312 1 87.88 178 SER A C 1
ATOM 1380 O O . SER A 1 178 ? 4.227 -14 9.102 1 87.88 178 SER A O 1
ATOM 1382 N N . ARG A 1 179 ? 5.547 -13.539 10.891 1 86.62 179 ARG A N 1
ATOM 1383 C CA . ARG A 1 179 ? 6.742 -13.375 10.07 1 86.62 179 ARG A CA 1
ATOM 1384 C C . ARG A 1 179 ? 7.07 -14.656 9.312 1 86.62 179 ARG A C 1
ATOM 1386 O O . ARG A 1 179 ? 7.449 -14.609 8.141 1 86.62 179 ARG A O 1
ATOM 1393 N N . ALA A 1 180 ? 6.93 -15.781 9.93 1 89.06 180 ALA A N 1
ATOM 1394 C CA . ALA A 1 180 ? 7.223 -17.078 9.312 1 89.06 180 ALA A CA 1
ATOM 1395 C C . ALA A 1 180 ? 6.289 -17.344 8.141 1 89.06 180 ALA A C 1
ATOM 1397 O O . ALA A 1 180 ? 6.727 -17.797 7.078 1 89.06 180 ALA A O 1
ATOM 1398 N N . THR A 1 181 ? 5.023 -17.062 8.297 1 90.56 181 THR A N 1
ATOM 1399 C CA . THR A 1 181 ? 4.047 -17.25 7.234 1 90.56 181 THR A CA 1
ATOM 1400 C C . THR A 1 181 ? 4.336 -16.312 6.062 1 90.56 181 THR A C 1
ATOM 1402 O O . THR A 1 181 ? 4.281 -16.719 4.902 1 90.56 181 THR A O 1
ATOM 1405 N N . MET A 1 182 ? 4.711 -15.125 6.43 1 89.31 182 MET A N 1
ATOM 1406 C CA . MET A 1 182 ? 5.039 -14.133 5.41 1 89.31 182 MET A CA 1
ATOM 1407 C C . MET A 1 182 ? 6.238 -14.586 4.582 1 89.31 182 MET A C 1
ATOM 1409 O O . MET A 1 182 ? 6.207 -14.516 3.35 1 89.31 182 MET A O 1
ATOM 1413 N N . LEU A 1 183 ? 7.246 -15.086 5.266 1 90.19 183 LEU A N 1
ATOM 1414 C CA . LEU A 1 183 ? 8.438 -15.539 4.559 1 90.19 183 LEU A CA 1
ATOM 1415 C C . LEU A 1 183 ? 8.133 -16.75 3.688 1 90.19 183 LEU A C 1
ATOM 1417 O O . LEU A 1 183 ? 8.641 -16.859 2.568 1 90.19 183 LEU A O 1
ATOM 1421 N N . ARG A 1 184 ? 7.293 -17.594 4.172 1 92.06 184 ARG A N 1
ATOM 1422 C CA . ARG A 1 184 ? 6.891 -18.75 3.383 1 92.06 184 ARG A CA 1
ATOM 1423 C C . ARG A 1 184 ? 6.133 -18.328 2.131 1 92.06 184 ARG A C 1
ATOM 1425 O O . ARG A 1 184 ? 6.371 -18.859 1.043 1 92.06 184 ARG A O 1
ATOM 1432 N N . TRP A 1 185 ? 5.266 -17.359 2.27 1 92.06 185 TRP A N 1
ATOM 1433 C CA . TRP A 1 185 ? 4.508 -16.859 1.127 1 92.06 185 TRP A CA 1
ATOM 1434 C C . TRP A 1 185 ? 5.43 -16.203 0.109 1 92.06 185 TRP A C 1
ATOM 1436 O O . TRP A 1 185 ? 5.219 -16.328 -1.1 1 92.06 185 TRP A O 1
ATOM 1446 N N . THR A 1 186 ? 6.391 -15.477 0.636 1 92.56 186 THR A N 1
ATOM 1447 C CA . THR A 1 186 ? 7.375 -14.836 -0.228 1 92.56 186 THR A CA 1
ATOM 1448 C C . THR A 1 186 ? 8.148 -15.875 -1.034 1 92.56 186 THR A C 1
ATOM 1450 O O . THR A 1 186 ? 8.289 -15.742 -2.252 1 92.56 186 THR A O 1
ATOM 1453 N N . ASP A 1 187 ? 8.547 -16.922 -0.362 1 93.81 187 ASP A N 1
ATOM 1454 C CA . ASP A 1 187 ? 9.266 -18 -1.044 1 93.81 187 ASP A CA 1
ATOM 1455 C C . ASP A 1 187 ? 8.375 -18.688 -2.076 1 93.81 187 ASP A C 1
ATOM 1457 O O . ASP A 1 187 ? 8.812 -18.969 -3.191 1 93.81 187 ASP A O 1
ATOM 1461 N N . ASP A 1 188 ? 7.203 -18.938 -1.727 1 92.69 188 ASP A N 1
ATOM 1462 C CA . ASP A 1 188 ? 6.258 -19.578 -2.627 1 92.69 188 ASP A CA 1
ATOM 1463 C C . ASP A 1 188 ? 5.996 -18.734 -3.863 1 92.69 188 ASP A C 1
ATOM 1465 O O . ASP A 1 188 ? 5.898 -19.25 -4.977 1 92.69 188 ASP A O 1
ATOM 1469 N N . ALA A 1 189 ? 5.871 -17.469 -3.666 1 93.31 189 ALA A N 1
ATOM 1470 C CA . ALA A 1 189 ? 5.625 -16.562 -4.777 1 93.31 189 ALA A CA 1
ATOM 1471 C C . ALA A 1 189 ? 6.809 -16.531 -5.738 1 93.31 189 ALA A C 1
ATOM 1473 O O . ALA A 1 189 ? 6.629 -16.562 -6.957 1 93.31 189 ALA A O 1
ATOM 1474 N N . LEU A 1 190 ? 7.961 -16.469 -5.117 1 95.06 190 LEU A N 1
ATOM 1475 C CA . LEU A 1 190 ? 9.164 -16.5 -5.945 1 95.06 190 LEU A CA 1
ATOM 1476 C C . LEU A 1 190 ? 9.227 -17.781 -6.77 1 95.06 190 LEU A C 1
ATOM 1478 O O . LEU A 1 190 ? 9.453 -17.734 -7.98 1 95.06 190 LEU A O 1
ATOM 1482 N N . ALA A 1 191 ? 8.992 -18.922 -6.141 1 94.31 191 ALA A N 1
ATOM 1483 C CA . ALA A 1 191 ? 9.039 -20.203 -6.824 1 94.31 191 ALA A CA 1
ATOM 1484 C C . ALA A 1 191 ? 8.031 -20.25 -7.973 1 94.31 191 ALA A C 1
ATOM 1486 O O . ALA A 1 191 ? 8.344 -20.734 -9.062 1 94.31 191 ALA A O 1
ATOM 1487 N N . ARG A 1 192 ? 6.961 -19.719 -7.762 1 91.06 192 ARG A N 1
ATOM 1488 C CA . ARG A 1 192 ? 5.906 -19.719 -8.766 1 91.06 192 ARG A CA 1
ATOM 1489 C C . ARG A 1 192 ? 6.289 -18.859 -9.961 1 91.06 192 ARG A C 1
ATOM 1491 O O . ARG A 1 192 ? 6.121 -19.266 -11.117 1 91.06 192 ARG A O 1
ATOM 1498 N N . GLU A 1 193 ? 6.773 -17.672 -9.688 1 93.38 193 GLU A N 1
ATOM 1499 C CA . GLU A 1 193 ? 7.156 -16.766 -10.766 1 93.38 193 GLU A CA 1
ATOM 1500 C C . GLU A 1 193 ? 8.297 -17.359 -11.594 1 93.38 193 GLU A C 1
ATOM 1502 O O . GLU A 1 193 ? 8.391 -17.109 -12.797 1 93.38 193 GLU A O 1
ATOM 1507 N N . LEU A 1 194 ? 9.086 -18.156 -10.906 1 93.12 194 LEU A N 1
ATOM 1508 C CA . LEU A 1 194 ? 10.242 -18.719 -11.594 1 93.12 194 LEU A CA 1
ATOM 1509 C C . LEU A 1 194 ? 9.906 -20.094 -12.188 1 93.12 194 LEU A C 1
ATOM 1511 O O . LEU A 1 194 ? 10.727 -20.688 -12.883 1 93.12 194 LEU A O 1
ATOM 1515 N N . GLY A 1 195 ? 8.742 -20.594 -11.914 1 88.25 195 GLY A N 1
ATOM 1516 C CA . GLY A 1 195 ? 8.344 -21.891 -12.43 1 88.25 195 GLY A CA 1
ATOM 1517 C C . GLY A 1 195 ? 9.109 -23.047 -11.812 1 88.25 195 GLY A C 1
ATOM 1518 O O . GLY A 1 195 ? 9.445 -24.016 -12.492 1 88.25 195 GLY A O 1
ATOM 1519 N N . ILE A 1 196 ? 9.484 -22.844 -10.547 1 83.88 196 ILE A N 1
ATOM 1520 C CA . ILE A 1 196 ? 10.242 -23.906 -9.898 1 83.88 196 ILE A CA 1
ATOM 1521 C C . ILE A 1 196 ? 9.516 -24.359 -8.633 1 83.88 196 ILE A C 1
ATOM 1523 O O . ILE A 1 196 ? 8.609 -23.672 -8.148 1 83.88 196 ILE A O 1
ATOM 1527 N N . ASP A 1 197 ? 9.867 -25.547 -8.148 1 81.12 197 ASP A N 1
ATOM 1528 C CA . ASP A 1 197 ? 9.312 -26.062 -6.898 1 81.12 197 ASP A CA 1
ATOM 1529 C C . ASP A 1 197 ? 9.906 -25.328 -5.699 1 81.12 197 ASP A C 1
ATOM 1531 O O . ASP A 1 197 ? 11.078 -24.953 -5.707 1 81.12 197 ASP A O 1
ATOM 1535 N N . HIS A 1 198 ? 9.055 -25.141 -4.773 1 75 198 HIS A N 1
ATOM 1536 C CA . HIS A 1 198 ? 9.5 -24.5 -3.545 1 75 198 HIS A CA 1
ATOM 1537 C C . HIS A 1 198 ? 10.727 -25.203 -2.961 1 75 198 HIS A C 1
ATOM 1539 O O . HIS A 1 198 ? 11.633 -24.547 -2.441 1 75 198 HIS A O 1
ATOM 1545 N N . ALA A 1 199 ? 10.711 -26.531 -3.053 1 71.5 199 ALA A N 1
ATOM 1546 C CA . ALA A 1 199 ? 11.828 -27.312 -2.545 1 71.5 199 ALA A CA 1
ATOM 1547 C C . ALA A 1 199 ? 13.141 -26.906 -3.2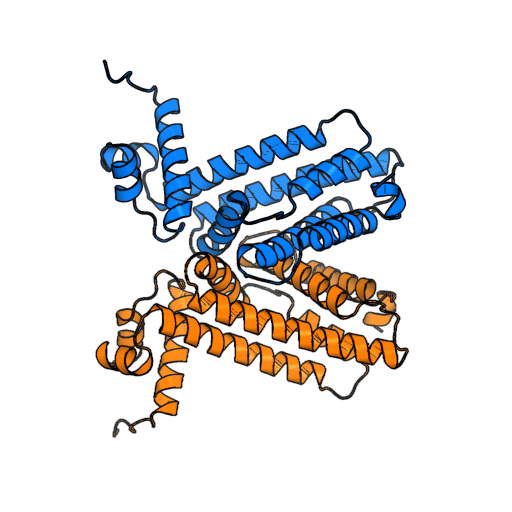15 1 71.5 199 ALA A C 1
ATOM 1549 O O . ALA A 1 199 ? 14.203 -26.953 -2.59 1 71.5 199 ALA A O 1
ATOM 1550 N N . ALA A 1 200 ? 13.055 -26.453 -4.41 1 70.5 200 ALA A N 1
ATOM 1551 C CA . ALA A 1 200 ? 14.25 -26.031 -5.148 1 70.5 200 ALA A CA 1
ATOM 1552 C C . ALA A 1 200 ? 14.789 -24.719 -4.621 1 70.5 200 ALA A C 1
ATOM 1554 O O . ALA A 1 200 ? 15.961 -24.391 -4.82 1 70.5 200 ALA A O 1
ATOM 1555 N N . LEU A 1 201 ? 13.938 -23.938 -3.941 1 73.69 201 LEU A N 1
ATOM 1556 C CA . LEU A 1 201 ? 14.344 -22.656 -3.373 1 73.69 201 LEU A CA 1
ATOM 1557 C C . LEU A 1 201 ? 15.078 -22.859 -2.051 1 73.69 201 LEU A C 1
ATOM 1559 O O . LEU A 1 201 ? 15.945 -22.062 -1.69 1 73.69 201 LEU A O 1
ATOM 1563 N N . THR A 1 202 ? 14.68 -23.828 -1.239 1 66.62 202 THR A N 1
ATOM 1564 C CA . THR A 1 202 ? 15.188 -24.016 0.115 1 66.62 202 THR A CA 1
ATOM 1565 C C . THR A 1 202 ? 16.406 -24.938 0.118 1 66.62 202 THR A C 1
ATOM 1567 O O . THR A 1 202 ? 17.094 -25.062 1.133 1 66.62 202 THR A O 1
ATOM 1570 N N . GLY A 1 203 ? 16.594 -25.656 -0.941 1 53.66 203 GLY A N 1
ATOM 1571 C CA . GLY A 1 203 ? 17.703 -26.594 -0.985 1 53.66 203 GLY A CA 1
ATOM 1572 C C . GLY A 1 203 ? 19 -25.938 -1.423 1 53.66 203 GLY A C 1
ATOM 1573 O O . GLY A 1 203 ? 19 -24.828 -1.966 1 53.66 203 GLY A O 1
ATOM 1574 N N . MET B 1 1 ? -36.5 28.547 2.266 1 38.59 1 MET B N 1
ATOM 1575 C CA . MET B 1 1 ? -36.844 27.156 2.473 1 38.59 1 MET B CA 1
ATOM 1576 C C . MET B 1 1 ? -36.406 26.672 3.852 1 38.59 1 MET B C 1
ATOM 1578 O O . MET B 1 1 ? -35.312 27.031 4.316 1 38.59 1 MET B O 1
ATOM 1582 N N . ALA B 1 2 ? -37.312 26.297 4.672 1 46.94 2 ALA B N 1
ATOM 1583 C CA . ALA B 1 2 ? -37.031 25.984 6.066 1 46.94 2 ALA B CA 1
ATOM 1584 C C . ALA B 1 2 ? -35.906 24.938 6.16 1 46.94 2 ALA B C 1
ATOM 1586 O O . ALA B 1 2 ? -35.906 23.953 5.418 1 46.94 2 ALA B O 1
ATOM 1587 N N . ARG B 1 3 ? -34.75 25.219 6.621 1 52.78 3 ARG B N 1
ATOM 1588 C CA . ARG B 1 3 ? -33.625 24.266 6.758 1 52.78 3 ARG B CA 1
ATOM 1589 C C . ARG B 1 3 ? -34.125 22.969 7.41 1 52.78 3 ARG B C 1
ATOM 1591 O O . ARG B 1 3 ? -34.562 22.969 8.562 1 52.78 3 ARG B O 1
ATOM 1598 N N . VAL B 1 4 ? -34.75 22.109 6.73 1 51.69 4 VAL B N 1
ATOM 1599 C CA . VAL B 1 4 ? -35.188 20.812 7.254 1 51.69 4 VAL B CA 1
ATOM 1600 C C . VAL B 1 4 ? -34.125 20.266 8.219 1 51.69 4 VAL B C 1
ATOM 1602 O O . VAL B 1 4 ? -32.969 20.109 7.848 1 51.69 4 VAL B O 1
ATOM 1605 N N . ARG B 1 5 ? -34.469 20.391 9.555 1 61 5 ARG B N 1
ATOM 1606 C CA . ARG B 1 5 ? -33.594 19.875 10.617 1 61 5 ARG B CA 1
ATOM 1607 C C . ARG B 1 5 ? -33.312 18.391 10.414 1 61 5 ARG B C 1
ATOM 1609 O O . ARG B 1 5 ? -34.25 17.578 10.43 1 61 5 ARG B O 1
ATOM 1616 N N . LEU B 1 6 ? -32.156 18 9.906 1 69.31 6 LEU B N 1
ATOM 1617 C CA . LEU B 1 6 ? -31.766 16.594 9.766 1 69.31 6 LEU B CA 1
ATOM 1618 C C . LEU B 1 6 ? -31.797 15.898 11.125 1 69.31 6 LEU B C 1
ATOM 1620 O O . LEU B 1 6 ? -31.453 16.5 12.141 1 69.31 6 LEU B O 1
ATOM 1624 N N . ASN B 1 7 ? -32.406 14.688 11.117 1 82.12 7 ASN B N 1
ATOM 1625 C CA . ASN B 1 7 ? -32.25 13.922 12.352 1 82.12 7 ASN B CA 1
ATOM 1626 C C . ASN B 1 7 ? -30.797 13.578 12.617 1 82.12 7 ASN B C 1
ATOM 1628 O O . ASN B 1 7 ? -29.938 13.852 11.789 1 82.12 7 ASN B O 1
ATOM 1632 N N . VAL B 1 8 ? -30.547 13.219 13.797 1 83.69 8 VAL B N 1
ATOM 1633 C CA . VAL B 1 8 ? -29.188 13.031 14.297 1 83.69 8 VAL B CA 1
ATOM 1634 C C . VAL B 1 8 ? -28.422 12.07 13.383 1 83.69 8 VAL B C 1
ATOM 1636 O O . VAL B 1 8 ? -27.281 12.328 13.023 1 83.69 8 VAL B O 1
ATOM 1639 N N . ALA B 1 9 ? -29.031 11.062 12.969 1 84.06 9 ALA B N 1
ATOM 1640 C CA . ALA B 1 9 ? -28.391 10.062 12.109 1 84.06 9 ALA B CA 1
ATOM 1641 C C . ALA B 1 9 ? -28.109 10.641 10.727 1 84.06 9 ALA B C 1
ATOM 1643 O O . ALA B 1 9 ? -27.047 10.375 10.141 1 84.06 9 ALA B O 1
ATOM 1644 N N . GLU B 1 10 ? -28.922 11.359 10.242 1 87.75 10 GLU B N 1
ATOM 1645 C CA . GLU B 1 10 ? -28.75 11.984 8.938 1 87.75 10 GLU B CA 1
ATOM 1646 C C . GLU B 1 10 ? -27.625 13.008 8.961 1 87.75 10 GLU B C 1
ATOM 1648 O O . GLU B 1 10 ? -26.844 13.094 8.016 1 87.75 10 GLU B O 1
ATOM 1653 N N . ARG B 1 11 ? -27.594 13.719 10.047 1 91.5 11 ARG B N 1
ATOM 1654 C CA . ARG B 1 11 ? -26.531 14.711 10.203 1 91.5 11 ARG B CA 1
ATOM 1655 C C . ARG B 1 11 ? -25.172 14.055 10.305 1 91.5 11 ARG B C 1
ATOM 1657 O O . ARG B 1 11 ? -24.203 14.523 9.703 1 91.5 11 ARG B O 1
ATOM 1664 N N . ARG B 1 12 ? -25.172 13.039 11.008 1 94.62 12 ARG B N 1
ATOM 1665 C CA . ARG B 1 12 ? -23.922 12.297 11.156 1 94.62 12 ARG B CA 1
ATOM 1666 C C . ARG B 1 12 ? -23.422 11.805 9.805 1 94.62 12 ARG B C 1
ATOM 1668 O O . ARG B 1 12 ? -22.234 11.922 9.5 1 94.62 12 ARG B O 1
ATOM 1675 N N . GLU B 1 13 ? -24.297 11.273 9.016 1 95 13 GLU B N 1
ATOM 1676 C CA . GLU B 1 13 ? -23.922 10.773 7.699 1 95 13 GLU B CA 1
ATOM 1677 C C . GLU B 1 13 ? -23.438 11.914 6.797 1 95 13 GLU B C 1
ATOM 1679 O O . GLU B 1 13 ? -22.5 11.742 6.02 1 95 13 GLU B O 1
ATOM 1684 N N . GLU B 1 14 ? -24.047 12.969 6.902 1 96.12 14 GLU B N 1
ATOM 1685 C CA . GLU B 1 14 ? -23.641 14.141 6.141 1 96.12 14 GLU B CA 1
ATOM 1686 C C . GLU B 1 14 ? -22.219 14.578 6.512 1 96.12 14 GLU B C 1
ATOM 1688 O O . GLU B 1 14 ? -21.422 14.906 5.641 1 96.12 14 GLU B O 1
ATOM 1693 N N . LEU B 1 15 ? -22 14.562 7.797 1 97.38 15 LEU B N 1
ATOM 1694 C CA . LEU B 1 15 ? -20.672 14.914 8.289 1 97.38 15 LEU B CA 1
ATOM 1695 C C . LEU B 1 15 ? -19.625 13.93 7.781 1 97.38 15 LEU B C 1
ATOM 1697 O O . LEU B 1 15 ? -18.547 14.336 7.363 1 97.38 15 LEU B O 1
ATOM 1701 N N . LEU B 1 16 ? -20.016 12.719 7.762 1 97.44 16 LEU B N 1
ATOM 1702 C CA . LEU B 1 16 ? -19.094 11.688 7.309 1 97.44 16 LEU B CA 1
ATOM 1703 C C . LEU B 1 16 ? -18.812 11.82 5.816 1 97.44 16 LEU B C 1
ATOM 1705 O O . LEU B 1 16 ? -17.656 11.75 5.383 1 97.44 16 LEU B O 1
ATOM 1709 N N . ARG B 1 17 ? -19.828 12.086 5.027 1 96.56 17 ARG B N 1
ATOM 1710 C CA . ARG B 1 17 ? -19.672 12.258 3.588 1 96.56 17 ARG B CA 1
ATOM 1711 C C . ARG B 1 17 ? -18.781 13.453 3.273 1 96.56 17 ARG B C 1
ATOM 1713 O O . ARG B 1 17 ? -17.906 13.375 2.414 1 96.56 17 ARG B O 1
ATOM 1720 N N . ALA B 1 18 ? -19.016 14.477 3.945 1 97.31 18 ALA B N 1
ATOM 1721 C CA . ALA B 1 18 ? -18.219 15.688 3.762 1 97.31 18 ALA B CA 1
ATOM 1722 C C . ALA B 1 18 ? -16.766 15.438 4.164 1 97.31 18 ALA B C 1
ATOM 1724 O O . ALA B 1 18 ? -15.844 15.961 3.529 1 97.31 18 ALA B O 1
ATOM 1725 N N . THR B 1 19 ? -16.609 14.688 5.234 1 97.25 19 THR B N 1
ATOM 1726 C CA . THR B 1 19 ? -15.258 14.391 5.707 1 97.25 19 THR B CA 1
ATOM 1727 C C . THR B 1 19 ? -14.5 13.547 4.684 1 97.25 19 THR B C 1
ATOM 1729 O O . THR B 1 19 ? -13.328 13.812 4.395 1 97.25 19 THR B O 1
ATOM 1732 N N . VAL B 1 20 ? -15.148 12.594 4.086 1 95.88 20 VAL B N 1
ATOM 1733 C CA . VAL B 1 20 ? -14.531 11.766 3.049 1 95.88 20 VAL B CA 1
ATOM 1734 C C . VAL B 1 20 ? -14.086 12.648 1.883 1 95.88 20 VAL B C 1
ATOM 1736 O O . VAL B 1 20 ? -12.977 12.492 1.371 1 95.88 20 VAL B O 1
ATOM 1739 N N . GLU B 1 21 ? -14.875 13.555 1.498 1 95.25 21 GLU B N 1
ATOM 1740 C CA . GLU B 1 21 ? -14.547 14.469 0.408 1 95.25 21 GLU B CA 1
ATOM 1741 C C . GLU B 1 21 ? -13.336 15.328 0.758 1 95.25 21 GLU B C 1
ATOM 1743 O O . GLU B 1 21 ? -12.453 15.539 -0.076 1 95.25 21 GLU B O 1
ATOM 1748 N N . GLN B 1 22 ? -13.344 15.797 1.98 1 95.56 22 GLN B N 1
ATOM 1749 C CA . GLN B 1 22 ? -12.219 16.625 2.41 1 95.56 22 GLN B CA 1
ATOM 1750 C C . GLN B 1 22 ? -10.93 15.812 2.486 1 95.56 22 GLN B C 1
ATOM 1752 O O . GLN B 1 22 ? -9.852 16.328 2.191 1 95.56 22 GLN B O 1
ATOM 1757 N N . ILE B 1 23 ? -11.039 14.57 2.875 1 93.75 23 ILE B N 1
ATOM 1758 C CA . ILE B 1 23 ? -9.875 13.688 2.906 1 93.75 23 ILE B CA 1
ATOM 1759 C C . ILE B 1 23 ? -9.336 13.492 1.49 1 93.75 23 ILE B C 1
ATOM 1761 O O . ILE B 1 23 ? -8.125 13.484 1.275 1 93.75 23 ILE B O 1
ATOM 1765 N N . GLU B 1 24 ? -10.227 13.375 0.583 1 89.19 24 GLU B N 1
ATOM 1766 C CA . GLU B 1 24 ? -9.828 13.203 -0.811 1 89.19 24 GLU B CA 1
ATOM 1767 C C . GLU B 1 24 ? -9.078 14.43 -1.322 1 89.19 24 GLU B C 1
ATOM 1769 O O . GLU B 1 24 ? -8.133 14.305 -2.102 1 89.19 24 GLU B O 1
ATOM 1774 N N . ILE B 1 25 ? -9.461 15.547 -0.88 1 89.69 25 ILE B N 1
ATOM 1775 C CA . ILE B 1 25 ? -8.898 16.797 -1.358 1 89.69 25 ILE B CA 1
ATOM 1776 C C . ILE B 1 25 ? -7.59 17.094 -0.622 1 89.69 25 ILE B C 1
ATOM 1778 O O . ILE B 1 25 ? -6.574 17.406 -1.246 1 89.69 25 ILE B O 1
ATOM 1782 N N . ARG B 1 26 ? -7.562 16.812 0.703 1 91.44 26 ARG B N 1
ATOM 1783 C CA . ARG B 1 26 ? -6.484 17.359 1.521 1 91.44 26 ARG B CA 1
ATOM 1784 C C . ARG B 1 26 ? -5.582 16.25 2.051 1 91.44 26 ARG B C 1
ATOM 1786 O O . ARG B 1 26 ? -4.434 16.5 2.418 1 91.44 26 ARG B O 1
ATOM 1793 N N . GLY B 1 27 ? -6.113 15.047 2.107 1 90.56 27 GLY B N 1
ATOM 1794 C CA . GLY B 1 27 ? -5.426 13.961 2.795 1 90.56 27 GLY B CA 1
ATOM 1795 C C . GLY B 1 27 ? -5.883 13.789 4.23 1 90.56 27 GLY B C 1
ATOM 1796 O O . GLY B 1 27 ? -6.305 14.75 4.879 1 90.56 27 GLY B O 1
ATOM 1797 N N . ALA B 1 28 ? -5.77 12.641 4.727 1 90.81 28 ALA B N 1
ATOM 1798 C CA . ALA B 1 28 ? -6.289 12.281 6.043 1 90.81 28 ALA B CA 1
ATOM 1799 C C . ALA B 1 28 ? -5.562 13.047 7.145 1 90.81 28 ALA B C 1
ATOM 1801 O O . ALA B 1 28 ? -6.176 13.453 8.141 1 90.81 28 ALA B O 1
ATOM 1802 N N . SER B 1 29 ? -4.305 13.273 6.961 1 87.69 29 SER B N 1
ATOM 1803 C CA . SER B 1 29 ? -3.51 13.914 8 1 87.69 29 SER B CA 1
ATOM 1804 C C . SER B 1 29 ? -3.74 15.422 8.023 1 87.69 29 SER B C 1
ATOM 1806 O O . SER B 1 29 ? -3.566 16.062 9.055 1 87.69 29 SER B O 1
ATOM 1808 N N . SER B 1 30 ? -4.219 15.961 6.969 1 89.56 30 SER B N 1
ATOM 1809 C CA . SER B 1 30 ? -4.273 17.406 6.832 1 89.56 30 SER B CA 1
ATOM 1810 C C . SER B 1 30 ? -5.691 17.938 7.039 1 89.56 30 SER B C 1
ATOM 1812 O O . SER B 1 30 ? -5.895 19.125 7.246 1 89.56 30 SER B O 1
ATOM 1814 N N . VAL B 1 31 ? -6.633 17.062 6.965 1 94.31 31 VAL B N 1
ATOM 1815 C CA . VAL B 1 31 ? -8.023 17.484 7.125 1 94.31 31 VAL B CA 1
ATOM 1816 C C . VAL B 1 31 ? -8.227 18.062 8.523 1 94.31 31 VAL B C 1
ATOM 1818 O O . VAL B 1 31 ? -7.715 17.516 9.508 1 94.31 31 VAL B O 1
ATOM 1821 N N . ARG B 1 32 ? -8.969 19.188 8.633 1 95.75 32 ARG B N 1
ATOM 1822 C CA . ARG B 1 32 ? -9.305 19.812 9.898 1 95.75 32 ARG B CA 1
ATOM 1823 C C . ARG B 1 32 ? -10.812 19.812 10.133 1 95.75 32 ARG B C 1
ATOM 1825 O O . ARG B 1 32 ? -11.594 19.766 9.172 1 95.75 32 ARG B O 1
ATOM 1832 N N . ILE B 1 33 ? -11.102 19.891 11.375 1 97.5 33 ILE B N 1
ATOM 1833 C CA . ILE B 1 33 ? -12.508 20.016 11.758 1 97.5 33 ILE B CA 1
ATOM 1834 C C . ILE B 1 33 ? -13.125 21.219 11.047 1 97.5 33 ILE B C 1
ATOM 1836 O O . ILE B 1 33 ? -14.234 21.125 10.508 1 97.5 33 ILE B O 1
ATOM 1840 N N . ALA B 1 34 ? -12.414 22.312 10.953 1 97.69 34 ALA B N 1
ATOM 1841 C CA . ALA B 1 34 ? -12.883 23.547 10.344 1 97.69 34 ALA B CA 1
ATOM 1842 C C . ALA B 1 34 ? -13.18 23.344 8.859 1 97.69 34 ALA B C 1
ATOM 1844 O O . ALA B 1 34 ? -14.094 23.969 8.312 1 97.69 34 ALA B O 1
ATOM 1845 N N . ASP B 1 35 ? -12.414 22.516 8.148 1 97.44 35 ASP B N 1
ATOM 1846 C CA . ASP B 1 35 ? -12.633 22.234 6.734 1 97.44 35 ASP B CA 1
ATOM 1847 C C . ASP B 1 35 ? -13.977 21.547 6.512 1 97.44 35 ASP B C 1
ATOM 1849 O O . ASP B 1 35 ? -14.719 21.922 5.598 1 97.44 35 ASP B O 1
ATOM 1853 N N . VAL B 1 36 ? -14.273 20.562 7.355 1 97.81 36 VAL B N 1
ATOM 1854 C CA . VAL B 1 36 ? -15.523 19.828 7.254 1 97.81 36 VAL B CA 1
ATOM 1855 C C . VAL B 1 36 ? -16.703 20.734 7.609 1 97.81 36 VAL B C 1
ATOM 1857 O O . VAL B 1 36 ? -17.703 20.766 6.895 1 97.81 36 VAL B O 1
ATOM 1860 N N . ALA B 1 37 ? -16.547 21.469 8.703 1 97.88 37 ALA B N 1
ATOM 1861 C CA . ALA B 1 37 ? -17.578 22.391 9.156 1 97.88 37 ALA B CA 1
ATOM 1862 C C . ALA B 1 37 ? -17.906 23.438 8.094 1 97.88 37 ALA B C 1
ATOM 1864 O O . ALA B 1 37 ? -19.078 23.656 7.766 1 97.88 37 ALA B O 1
ATOM 1865 N N . SER B 1 38 ? -16.906 24.016 7.512 1 97.81 38 SER B N 1
ATOM 1866 C CA . SER B 1 38 ? -17.062 25.047 6.492 1 97.81 38 SER B CA 1
ATOM 1867 C C . SER B 1 38 ? -17.734 24.484 5.246 1 97.81 38 SER B C 1
ATOM 1869 O O . SER B 1 38 ? -18.594 25.156 4.645 1 97.81 38 SER B O 1
ATOM 1871 N N . ALA B 1 39 ? -17.422 23.312 4.836 1 96.69 39 ALA B N 1
ATOM 1872 C CA . ALA B 1 39 ? -17.984 22.703 3.643 1 96.69 39 ALA B CA 1
ATOM 1873 C C . ALA B 1 39 ? -19.484 22.5 3.787 1 96.69 39 ALA B C 1
ATOM 1875 O O . ALA B 1 39 ? -20.219 22.531 2.797 1 96.69 39 ALA B O 1
ATOM 1876 N N . LEU B 1 40 ? -19.953 22.359 5.027 1 96.69 40 LEU B N 1
ATOM 1877 C CA . LEU B 1 40 ? -21.359 22.078 5.266 1 96.69 40 LEU B CA 1
ATOM 1878 C C . LEU B 1 40 ? -22.078 23.297 5.828 1 96.69 40 LEU B C 1
ATOM 1880 O O . LEU B 1 40 ? -23.297 23.281 6.027 1 96.69 40 LEU B O 1
ATOM 1884 N N . GLY B 1 41 ? -21.312 24.375 6.133 1 96.94 41 GLY B N 1
ATOM 1885 C CA . GLY B 1 41 ? -21.906 25.562 6.711 1 96.94 41 GLY B CA 1
ATOM 1886 C C . GLY B 1 41 ? -22.375 25.375 8.141 1 96.94 41 GLY B C 1
ATOM 1887 O O . GLY B 1 41 ? -23.438 25.875 8.523 1 96.94 41 GLY B O 1
ATOM 1888 N N . VAL B 1 42 ? -21.672 24.547 8.883 1 96.62 42 VAL B N 1
ATOM 1889 C CA . VAL B 1 42 ? -22.016 24.297 10.273 1 96.62 42 VAL B CA 1
ATOM 1890 C C . VAL B 1 42 ? -20.875 24.719 11.18 1 96.62 42 VAL B C 1
ATOM 1892 O O . VAL B 1 42 ? -19.812 25.141 10.695 1 96.62 42 VAL B O 1
ATOM 1895 N N . SER B 1 43 ? -21.094 24.656 12.461 1 96.56 43 SER B N 1
ATOM 1896 C CA . SER B 1 43 ? -20.062 25.062 13.406 1 96.56 43 SER B CA 1
ATOM 1897 C C . SER B 1 43 ? -19.078 23.922 13.68 1 96.56 43 SER B C 1
ATOM 1899 O O . SER B 1 43 ? -19.438 22.75 13.578 1 96.56 43 SER B O 1
ATOM 1901 N N . ASN B 1 44 ? -17.891 24.25 14.062 1 97.5 44 ASN B N 1
ATOM 1902 C CA . ASN B 1 44 ? -16.938 23.25 14.562 1 97.5 44 ASN B CA 1
ATOM 1903 C C . ASN B 1 44 ? -17.516 22.469 15.742 1 97.5 44 ASN B C 1
ATOM 1905 O O . ASN B 1 44 ? -17.281 21.266 15.859 1 97.5 44 ASN B O 1
ATOM 1909 N N . ALA B 1 45 ? -18.266 23.188 16.578 1 96.38 45 ALA B N 1
ATOM 1910 C CA . ALA B 1 45 ? -18.828 22.578 17.781 1 96.38 45 ALA B CA 1
ATOM 1911 C C . ALA B 1 45 ? -19.781 21.438 17.422 1 96.38 45 ALA B C 1
ATOM 1913 O O . ALA B 1 45 ? -19.828 20.422 18.109 1 96.38 45 ALA B O 1
ATOM 1914 N N . LEU B 1 46 ? -20.469 21.625 16.406 1 95.62 46 LEU B N 1
ATOM 1915 C CA . LEU B 1 46 ? -21.391 20.594 15.969 1 95.62 46 LEU B CA 1
ATOM 1916 C C . LEU B 1 46 ? -20.656 19.344 15.516 1 95.62 46 LEU B C 1
ATOM 1918 O O . LEU B 1 46 ? -21.062 18.219 15.82 1 95.62 46 LEU B O 1
ATOM 1922 N N . VAL B 1 47 ? -19.578 19.531 14.734 1 97.06 47 VAL B N 1
ATOM 1923 C CA . VAL B 1 47 ? -18.766 18.391 14.289 1 97.06 47 VAL B CA 1
ATOM 1924 C C . VAL B 1 47 ? -18.203 17.656 15.5 1 97.06 47 VAL B C 1
ATOM 1926 O O . VAL B 1 47 ? -18.297 16.438 15.594 1 97.06 47 VAL B O 1
ATOM 1929 N N . LEU B 1 48 ? -17.734 18.438 16.438 1 96.06 48 LEU B N 1
ATOM 1930 C CA . LEU B 1 48 ? -17.094 17.875 17.625 1 96.06 48 LEU B CA 1
ATOM 1931 C C . LEU B 1 48 ? -18.125 17.219 18.547 1 96.06 48 LEU B C 1
ATOM 1933 O O . LEU B 1 48 ? -17.812 16.266 19.25 1 96.06 48 LEU B O 1
ATOM 1937 N N . TYR B 1 49 ? -19.328 17.781 18.5 1 94.94 49 TYR B N 1
ATOM 1938 C CA . TYR B 1 49 ? -20.422 17.156 19.25 1 94.94 49 TYR B CA 1
ATOM 1939 C C . TYR B 1 49 ? -20.641 15.719 18.812 1 94.94 49 TYR B C 1
ATOM 1941 O O . TYR B 1 49 ? -20.875 14.836 19.641 1 94.94 49 TYR B O 1
ATOM 1949 N N . HIS B 1 50 ? -20.484 15.445 17.578 1 95.31 50 HIS B N 1
ATOM 1950 C CA . HIS B 1 50 ? -20.766 14.125 17.031 1 95.31 50 HIS B CA 1
ATOM 1951 C C . HIS B 1 50 ? -19.562 13.211 17.141 1 95.31 50 HIS B C 1
ATOM 1953 O O . HIS B 1 50 ? -19.703 11.992 17.281 1 95.31 50 HIS B O 1
ATOM 1959 N N . PHE B 1 51 ? -18.266 13.703 17.094 1 96.56 51 PHE B N 1
ATOM 1960 C CA . PHE B 1 51 ? -17.141 12.805 16.922 1 96.56 51 PHE B CA 1
ATOM 1961 C C . PHE B 1 51 ? -16.062 13.07 17.969 1 96.56 51 PHE B C 1
ATOM 1963 O O . PHE B 1 51 ? -15.125 12.289 18.125 1 96.56 51 PHE B O 1
ATOM 1970 N N . SER B 1 52 ? -16.125 14.016 18.688 1 94.88 52 SER B N 1
ATOM 1971 C CA . SER B 1 52 ? -15.289 14.344 19.844 1 94.88 52 SER B CA 1
ATOM 1972 C C . SER B 1 52 ? -13.922 14.852 19.406 1 94.88 52 SER B C 1
ATOM 1974 O O . SER B 1 52 ? -13.445 15.875 19.891 1 94.88 52 SER B O 1
ATOM 1976 N N . THR B 1 53 ? -13.266 14.07 18.516 1 95.12 53 THR B N 1
ATOM 1977 C CA . THR B 1 53 ? -11.938 14.484 18.062 1 95.12 53 THR B CA 1
ATOM 1978 C C . THR B 1 53 ? -11.82 14.344 16.547 1 95.12 53 THR B C 1
ATOM 1980 O O . THR B 1 53 ? -12.633 13.664 15.922 1 95.12 53 THR B O 1
ATOM 1983 N N . LYS B 1 54 ? -10.828 14.961 16.016 1 95.19 54 LYS B N 1
ATOM 1984 C CA . LYS B 1 54 ? -10.539 14.867 14.586 1 95.19 54 LYS B CA 1
ATOM 1985 C C . LYS B 1 54 ? -10.219 13.43 14.172 1 95.19 54 LYS B C 1
ATOM 1987 O O . LYS B 1 54 ? -10.68 12.961 13.133 1 95.19 54 LYS B O 1
ATOM 1992 N N . GLU B 1 55 ? -9.469 12.75 15.016 1 94.44 55 GLU B N 1
ATOM 1993 C CA . GLU B 1 55 ? -9.039 11.383 14.734 1 94.44 55 GLU B CA 1
ATOM 1994 C C . GLU B 1 55 ? -10.234 10.438 14.672 1 94.44 55 GLU B C 1
ATOM 1996 O O . GLU B 1 55 ? -10.312 9.586 13.781 1 94.44 55 GLU B O 1
ATOM 2001 N N . LYS B 1 56 ? -11.125 10.633 15.539 1 96.06 56 LYS B N 1
ATOM 2002 C CA . LYS B 1 56 ? -12.328 9.805 15.547 1 96.06 56 LYS B CA 1
ATOM 2003 C C . LYS B 1 56 ? -13.203 10.109 14.336 1 96.06 56 LYS B C 1
ATOM 2005 O O . LYS B 1 56 ? -13.812 9.211 13.758 1 96.06 56 LYS B O 1
ATOM 2010 N N . LEU B 1 57 ? -13.25 11.43 14.008 1 97 57 LEU B N 1
ATOM 2011 C CA . LEU B 1 57 ? -13.992 11.836 12.812 1 97 57 LEU B CA 1
ATOM 2012 C C . LEU B 1 57 ? -13.414 11.188 11.562 1 97 57 LEU B C 1
ATOM 2014 O O . LEU B 1 57 ? -14.141 10.594 10.766 1 97 57 LEU B O 1
ATOM 2018 N N . VAL B 1 58 ? -12.133 11.195 11.406 1 96.75 58 VAL B N 1
ATOM 2019 C CA . VAL B 1 58 ? -11.445 10.656 10.242 1 96.75 58 VAL B CA 1
ATOM 2020 C C . VAL B 1 58 ? -11.625 9.141 10.188 1 96.75 58 VAL B C 1
ATOM 2022 O O . VAL B 1 58 ? -11.93 8.578 9.125 1 96.75 58 VAL B O 1
ATOM 2025 N N . ALA B 1 59 ? -11.484 8.484 11.305 1 96.69 59 ALA B N 1
ATOM 2026 C CA . ALA B 1 59 ? -11.664 7.039 11.375 1 96.69 59 ALA B CA 1
ATOM 2027 C C . ALA B 1 59 ? -13.086 6.648 11 1 96.69 59 ALA B C 1
ATOM 2029 O O . ALA B 1 59 ? -13.297 5.688 10.25 1 96.69 59 ALA B O 1
ATOM 2030 N N . ALA B 1 60 ? -14.008 7.41 11.484 1 96.81 60 ALA B N 1
ATOM 2031 C CA . ALA B 1 60 ? -15.414 7.137 11.188 1 96.81 60 ALA B CA 1
ATOM 2032 C C . ALA B 1 60 ? -15.727 7.379 9.719 1 96.81 60 ALA B C 1
ATOM 2034 O O . ALA B 1 60 ? -16.484 6.621 9.102 1 96.81 60 ALA B O 1
ATOM 2035 N N . ALA B 1 61 ? -15.188 8.43 9.211 1 97 61 ALA B N 1
ATOM 2036 C CA . ALA B 1 61 ? -15.375 8.727 7.789 1 97 61 ALA B CA 1
ATOM 2037 C C . ALA B 1 61 ? -14.789 7.621 6.914 1 97 61 ALA B C 1
ATOM 2039 O O . ALA B 1 61 ? -15.398 7.211 5.926 1 97 61 ALA B O 1
ATOM 2040 N N . PHE B 1 62 ? -13.68 7.113 7.262 1 96.38 62 PHE B N 1
ATOM 2041 C CA . PHE B 1 62 ? -13.062 6 6.559 1 96.38 62 PHE B CA 1
ATOM 2042 C C . PHE B 1 62 ? -13.953 4.766 6.602 1 96.38 62 PHE B C 1
ATOM 2044 O O . PHE B 1 62 ? -14.195 4.129 5.574 1 96.38 62 PHE B O 1
ATOM 2051 N N . ALA B 1 63 ? -14.383 4.465 7.801 1 96.38 63 ALA B N 1
ATOM 2052 C CA . ALA B 1 63 ? -15.266 3.316 7.977 1 96.38 63 ALA B CA 1
ATOM 2053 C C . ALA B 1 63 ? -16.5 3.439 7.094 1 96.38 63 ALA B C 1
ATOM 2055 O O . ALA B 1 63 ? -16.906 2.473 6.449 1 96.38 63 ALA B O 1
ATOM 2056 N N . TYR B 1 64 ? -17.047 4.637 7.117 1 96.5 64 TYR B N 1
ATOM 2057 C CA . TYR B 1 64 ? -18.234 4.91 6.32 1 96.5 64 TYR B CA 1
ATOM 2058 C C . TYR B 1 64 ? -18 4.582 4.852 1 96.5 64 TYR B C 1
ATOM 2060 O O . TYR B 1 64 ? -18.797 3.865 4.23 1 96.5 64 TYR B O 1
ATOM 2068 N N . ALA B 1 65 ? -16.922 5.062 4.258 1 93.94 65 ALA B N 1
ATOM 2069 C CA . ALA B 1 65 ? -16.594 4.828 2.857 1 93.94 65 ALA B CA 1
ATOM 2070 C C . ALA B 1 65 ? -16.25 3.357 2.611 1 93.94 65 ALA B C 1
ATOM 2072 O O . ALA B 1 65 ? -16.734 2.758 1.649 1 93.94 65 ALA B O 1
ATOM 2073 N N . ALA B 1 66 ? -15.516 2.703 3.473 1 93.06 66 ALA B N 1
ATOM 2074 C CA . ALA B 1 66 ? -15.047 1.327 3.312 1 93.06 66 ALA B CA 1
ATOM 2075 C C . ALA B 1 66 ? -16.203 0.338 3.48 1 93.06 66 ALA B C 1
ATOM 2077 O O . ALA B 1 66 ? -16.219 -0.708 2.826 1 93.06 66 ALA B O 1
ATOM 2078 N N . GLU B 1 67 ? -17.125 0.663 4.371 1 95.38 67 GLU B N 1
ATOM 2079 C CA . GLU B 1 67 ? -18.281 -0.207 4.586 1 95.38 67 GLU B CA 1
ATOM 2080 C C . GLU B 1 67 ? -19.172 -0.258 3.35 1 95.38 67 GLU B C 1
ATOM 2082 O O . GLU B 1 67 ? -19.781 -1.293 3.053 1 95.38 67 GLU B O 1
ATOM 2087 N N . ALA B 1 68 ? -19.219 0.847 2.689 1 92.81 68 ALA B N 1
ATOM 2088 C CA . ALA B 1 68 ? -19.953 0.853 1.426 1 92.81 68 ALA B CA 1
ATOM 2089 C C . ALA B 1 68 ? -19.328 -0.104 0.421 1 92.81 68 ALA B C 1
ATOM 2091 O O . ALA B 1 68 ? -20.031 -0.826 -0.289 1 92.81 68 ALA B O 1
ATOM 2092 N N . ASP B 1 69 ? -18.016 -0.153 0.309 1 92.12 69 ASP B N 1
ATOM 2093 C CA . ASP B 1 69 ? -17.297 -1.068 -0.573 1 92.12 69 ASP B CA 1
ATOM 2094 C C . ASP B 1 69 ? -17.5 -2.52 -0.142 1 92.12 69 ASP B C 1
ATOM 2096 O O . ASP B 1 69 ? -17.656 -3.404 -0.984 1 92.12 69 ASP B O 1
ATOM 2100 N N . LEU B 1 70 ? -17.469 -2.76 1.188 1 94.31 70 LEU B N 1
ATOM 2101 C CA . LEU B 1 70 ? -17.672 -4.109 1.701 1 94.31 70 LEU B CA 1
ATOM 2102 C C . LEU B 1 70 ? -19.078 -4.605 1.371 1 94.31 70 LEU B C 1
ATOM 2104 O O . LEU B 1 70 ? -19.266 -5.773 1.018 1 94.31 70 LEU B O 1
ATOM 2108 N N . ALA B 1 71 ? -20.047 -3.725 1.467 1 95.38 71 ALA B N 1
ATOM 2109 C CA . ALA B 1 71 ? -21.422 -4.082 1.111 1 95.38 71 ALA B CA 1
ATOM 2110 C C . ALA B 1 71 ? -21.531 -4.453 -0.364 1 95.38 71 ALA B C 1
ATOM 2112 O O . ALA B 1 71 ? -22.219 -5.406 -0.722 1 95.38 71 ALA B O 1
ATOM 2113 N N . HIS B 1 72 ? -20.844 -3.725 -1.201 1 94.81 72 HIS B N 1
ATOM 2114 C CA . HIS B 1 72 ? -20.828 -4.035 -2.627 1 94.81 72 HIS B CA 1
ATOM 2115 C C . HIS B 1 72 ? -20.172 -5.387 -2.891 1 94.81 72 HIS B C 1
ATOM 2117 O O . HIS B 1 72 ? -20.672 -6.18 -3.689 1 94.81 72 HIS B O 1
ATOM 2123 N N . LEU B 1 73 ? -19.078 -5.684 -2.201 1 95.44 73 LEU B N 1
ATOM 2124 C CA . LEU B 1 73 ? -18.406 -6.977 -2.299 1 95.44 73 LEU B CA 1
ATOM 2125 C C . LEU B 1 73 ? -19.359 -8.109 -1.948 1 95.44 73 LEU B C 1
ATOM 2127 O O . LEU B 1 73 ? -19.438 -9.102 -2.672 1 95.44 73 LEU B O 1
ATOM 2131 N N . ARG B 1 74 ? -20.062 -7.934 -0.882 1 96.88 74 ARG B N 1
ATOM 2132 C CA . ARG B 1 74 ? -21 -8.953 -0.423 1 96.88 74 ARG B CA 1
ATOM 2133 C C . ARG B 1 74 ? -22.078 -9.211 -1.466 1 96.88 74 ARG B C 1
ATOM 2135 O O . ARG B 1 74 ? -22.484 -10.359 -1.682 1 96.88 74 ARG B O 1
ATOM 2142 N N . LYS B 1 75 ? -22.5 -8.148 -2.109 1 97.38 75 LYS B N 1
ATOM 2143 C CA . LYS B 1 75 ? -23.484 -8.305 -3.168 1 97.38 75 LYS B CA 1
ATOM 2144 C C . LYS B 1 75 ? -22.938 -9.133 -4.324 1 97.38 75 LYS B C 1
ATOM 2146 O O . LYS B 1 75 ? -23.625 -10.008 -4.852 1 97.38 75 LYS B O 1
ATOM 2151 N N . LEU B 1 76 ? -21.734 -8.875 -4.75 1 96.88 76 LEU B N 1
ATOM 2152 C CA . LEU B 1 76 ? -21.094 -9.633 -5.816 1 96.88 76 LEU B CA 1
ATOM 2153 C C . LEU B 1 76 ? -20.938 -11.094 -5.426 1 96.88 76 LEU B C 1
ATOM 2155 O O . LEU B 1 76 ? -21.203 -11.992 -6.23 1 96.88 76 LEU B O 1
ATOM 2159 N N . LEU B 1 77 ? -20.594 -11.328 -4.164 1 97.69 77 LEU B N 1
ATOM 2160 C CA . LEU B 1 77 ? -20.281 -12.672 -3.689 1 97.69 77 LEU B CA 1
ATOM 2161 C C . LEU B 1 77 ? -21.562 -13.453 -3.396 1 97.69 77 LEU B C 1
ATOM 2163 O O . LEU B 1 77 ? -21.516 -14.672 -3.236 1 97.69 77 LEU B O 1
ATOM 2167 N N . ALA B 1 78 ? -22.688 -12.766 -3.365 1 96.81 78 ALA B N 1
ATOM 2168 C CA . ALA B 1 78 ? -23.969 -13.398 -3.047 1 96.81 78 ALA B CA 1
ATOM 2169 C C . ALA B 1 78 ? -24.734 -13.758 -4.32 1 96.81 78 ALA B C 1
ATOM 2171 O O . ALA B 1 78 ? -25.812 -14.344 -4.254 1 96.81 78 ALA B O 1
ATOM 2172 N N . ARG B 1 79 ? -24.188 -13.422 -5.422 1 97.06 79 ARG B N 1
ATOM 2173 C CA . ARG B 1 79 ? -24.859 -13.719 -6.68 1 97.06 79 ARG B CA 1
ATOM 2174 C C . ARG B 1 79 ? -25.125 -15.219 -6.816 1 97.06 79 ARG B C 1
ATOM 2176 O O . ARG B 1 79 ? -24.375 -16.031 -6.273 1 97.06 79 ARG B O 1
ATOM 2183 N N . ARG B 1 80 ? -26.141 -15.508 -7.605 1 96.44 80 ARG B N 1
ATOM 2184 C CA . ARG B 1 80 ? -26.5 -16.906 -7.82 1 96.44 80 ARG B CA 1
ATOM 2185 C C . ARG B 1 80 ? -25.797 -17.469 -9.039 1 96.44 80 ARG B C 1
ATOM 2187 O O . ARG B 1 80 ? -26.422 -17.688 -10.086 1 96.44 80 ARG B O 1
ATOM 2194 N N . THR B 1 81 ? -24.547 -17.75 -8.945 1 96.06 81 THR B N 1
ATOM 2195 C CA . THR B 1 81 ? -23.672 -18.344 -9.953 1 96.06 81 THR B CA 1
ATOM 2196 C C . THR B 1 81 ? -22.562 -19.141 -9.297 1 96.06 81 THR B C 1
ATOM 2198 O O . THR B 1 81 ? -22.594 -19.406 -8.094 1 96.06 81 THR B O 1
ATOM 2201 N N . SER B 1 82 ? -21.703 -19.672 -10.078 1 96.12 82 SER B N 1
ATOM 2202 C CA . SER B 1 82 ? -20.625 -20.5 -9.531 1 96.12 82 SER B CA 1
ATOM 2203 C C . SER B 1 82 ? -19.672 -19.656 -8.68 1 96.12 82 SER B C 1
ATOM 2205 O O . SER B 1 82 ? -19.594 -18.438 -8.852 1 96.12 82 SER B O 1
ATOM 2207 N N . ALA B 1 83 ? -19.031 -20.266 -7.715 1 96.81 83 ALA B N 1
ATOM 2208 C CA . ALA B 1 83 ? -18.062 -19.578 -6.863 1 96.81 83 ALA B CA 1
ATOM 2209 C C . ALA B 1 83 ? -16.969 -18.906 -7.703 1 96.81 83 ALA B C 1
ATOM 2211 O O . ALA B 1 83 ? -16.531 -17.797 -7.402 1 96.81 83 ALA B O 1
ATOM 2212 N N . VAL B 1 84 ? -16.562 -19.609 -8.758 1 95.75 84 VAL B N 1
ATOM 2213 C CA . VAL B 1 84 ? -15.516 -19.094 -9.617 1 95.75 84 VAL B CA 1
ATOM 2214 C C . VAL B 1 84 ? -15.977 -17.781 -10.242 1 95.75 84 VAL B C 1
ATOM 2216 O O . VAL B 1 84 ? -15.234 -16.781 -10.25 1 95.75 84 VAL B O 1
ATOM 2219 N N . ARG B 1 85 ? -17.172 -17.719 -10.734 1 95.38 85 ARG B N 1
ATOM 2220 C CA . ARG B 1 85 ? -17.688 -16.531 -11.375 1 95.38 85 ARG B CA 1
ATOM 2221 C C . ARG B 1 85 ? -17.859 -15.391 -10.375 1 95.38 85 ARG B C 1
ATOM 2223 O O . ARG B 1 85 ? -17.578 -14.234 -10.68 1 95.38 85 ARG B O 1
ATOM 2230 N N . ARG B 1 86 ? -18.344 -15.703 -9.188 1 97.12 86 ARG B N 1
ATOM 2231 C CA . ARG B 1 86 ? -18.516 -14.711 -8.133 1 97.12 86 ARG B CA 1
ATOM 2232 C C . ARG B 1 86 ? -17.172 -14.117 -7.723 1 97.12 86 ARG B C 1
ATOM 2234 O O . ARG B 1 86 ? -17.031 -12.898 -7.617 1 97.12 86 ARG B O 1
ATOM 2241 N N . LEU B 1 87 ? -16.172 -14.992 -7.566 1 97.25 87 LEU B N 1
ATOM 2242 C CA . LEU B 1 87 ? -14.844 -14.562 -7.164 1 97.25 87 LEU B CA 1
ATOM 2243 C C . LEU B 1 87 ? -14.195 -13.711 -8.25 1 97.25 87 LEU B C 1
ATOM 2245 O O . LEU B 1 87 ? -13.578 -12.68 -7.957 1 97.25 87 LEU B O 1
ATOM 2249 N N . ARG B 1 88 ? -14.359 -14.086 -9.484 1 95.38 88 ARG B N 1
ATOM 2250 C CA . ARG B 1 88 ? -13.797 -13.312 -10.586 1 95.38 88 ARG B CA 1
ATOM 2251 C C . ARG B 1 88 ? -14.422 -11.922 -10.648 1 95.38 88 ARG B C 1
ATOM 2253 O O . ARG B 1 88 ? -13.719 -10.922 -10.805 1 95.38 88 ARG B O 1
ATOM 2260 N N . ALA B 1 89 ? -15.703 -11.844 -10.484 1 94.69 89 ALA B N 1
ATOM 2261 C CA . ALA B 1 89 ? -16.391 -10.555 -10.484 1 94.69 89 ALA B CA 1
ATOM 2262 C C . ALA B 1 89 ? -15.906 -9.664 -9.344 1 94.69 89 ALA B C 1
ATOM 2264 O O . ALA B 1 89 ? -15.656 -8.477 -9.531 1 94.69 89 ALA B O 1
ATOM 2265 N N . ALA B 1 90 ? -15.742 -10.242 -8.203 1 95 90 ALA B N 1
ATOM 2266 C CA . ALA B 1 90 ? -15.312 -9.516 -7.012 1 95 90 ALA B CA 1
ATOM 2267 C C . ALA B 1 90 ? -13.891 -8.984 -7.18 1 95 90 ALA B C 1
ATOM 2269 O O . ALA B 1 90 ? -13.633 -7.801 -6.934 1 95 90 ALA B O 1
ATOM 2270 N N . VAL B 1 91 ? -12.992 -9.805 -7.656 1 93.5 91 VAL B N 1
ATOM 2271 C CA . VAL B 1 91 ? -11.586 -9.414 -7.727 1 93.5 91 VAL B CA 1
ATOM 2272 C C . VAL B 1 91 ? -11.383 -8.414 -8.867 1 93.5 91 VAL B C 1
ATOM 2274 O O . VAL B 1 91 ? -10.555 -7.508 -8.766 1 93.5 91 VAL B O 1
ATOM 2277 N N . ARG B 1 92 ? -12.148 -8.508 -9.953 1 91.12 92 ARG B N 1
ATOM 2278 C CA . ARG B 1 92 ? -12.062 -7.559 -11.055 1 91.12 92 ARG B CA 1
ATOM 2279 C C . ARG B 1 92 ? -12.617 -6.199 -10.656 1 91.12 92 ARG B C 1
ATOM 2281 O O . ARG B 1 92 ? -12.102 -5.16 -11.07 1 91.12 92 ARG B O 1
ATOM 2288 N N . TRP B 1 93 ? -13.648 -6.309 -9.914 1 90.81 93 TRP B N 1
ATOM 2289 C CA . TRP B 1 93 ? -14.188 -5.059 -9.398 1 90.81 93 TRP B CA 1
ATOM 2290 C C . TRP B 1 93 ? -13.203 -4.391 -8.445 1 90.81 93 TRP B C 1
ATOM 2292 O O . TRP B 1 93 ? -13.047 -3.168 -8.461 1 90.81 93 TRP B O 1
ATOM 2302 N N . TYR B 1 94 ? -12.539 -5.199 -7.613 1 88.56 94 TYR B N 1
ATOM 2303 C CA . TYR B 1 94 ? -11.586 -4.707 -6.625 1 88.56 94 TYR B CA 1
ATOM 2304 C C . TYR B 1 94 ? -10.312 -4.207 -7.293 1 88.56 94 TYR B C 1
ATOM 2306 O O . TYR B 1 94 ? -9.594 -3.371 -6.738 1 88.56 94 TYR B O 1
ATOM 2314 N N . ALA B 1 95 ? -10.078 -4.676 -8.453 1 84.62 95 ALA B N 1
ATOM 2315 C CA . ALA B 1 95 ? -8.867 -4.293 -9.172 1 84.62 95 ALA B CA 1
ATOM 2316 C C . ALA B 1 95 ? -8.812 -2.783 -9.391 1 84.62 95 ALA B C 1
ATOM 2318 O O . ALA B 1 95 ? -9.836 -2.158 -9.695 1 84.62 95 ALA B O 1
ATOM 2319 N N . PRO B 1 96 ? -7.578 -2.238 -9.148 1 76.44 96 PRO B N 1
ATOM 2320 C CA . PRO B 1 96 ? -7.41 -0.795 -9.328 1 76.44 96 PRO B CA 1
ATOM 2321 C C . PRO B 1 96 ? -7.441 -0.375 -10.797 1 76.44 96 PRO B C 1
ATOM 2323 O O . PRO B 1 96 ? -6.48 -0.614 -11.531 1 76.44 96 PRO B O 1
ATOM 2326 N N . THR B 1 97 ? -8.617 -0.089 -11.398 1 66.38 97 THR B N 1
ATOM 2327 C CA . THR B 1 97 ? -8.703 0.148 -12.828 1 66.38 97 THR B CA 1
ATOM 2328 C C . THR B 1 97 ? -8.531 1.631 -13.148 1 66.38 97 THR B C 1
ATOM 2330 O O . THR B 1 97 ? -9 2.111 -14.18 1 66.38 97 THR B O 1
ATOM 2333 N N . GLY B 1 98 ? -7.832 2.314 -12.242 1 59.22 98 GLY B N 1
ATOM 2334 C CA . GLY B 1 98 ? -7.508 3.713 -12.484 1 59.22 98 GLY B CA 1
ATOM 2335 C C . GLY B 1 98 ? -7.379 4.523 -11.211 1 59.22 98 GLY B C 1
ATOM 2336 O O . GLY B 1 98 ? -6.934 4.008 -10.18 1 59.22 98 GLY B O 1
ATOM 2337 N N . GLN B 1 99 ? -7.496 5.727 -11.375 1 62.19 99 GLN B N 1
ATOM 2338 C CA . GLN B 1 99 ? -7.43 6.691 -10.289 1 62.19 99 GLN B CA 1
ATOM 2339 C C . GLN B 1 99 ? -8.695 6.648 -9.438 1 62.19 99 GLN B C 1
ATOM 2341 O O . GLN B 1 99 ? -9.234 7.691 -9.055 1 62.19 99 GLN B O 1
ATOM 2346 N N . ALA B 1 100 ? -8.953 5.414 -9.047 1 63.16 100 ALA B N 1
ATOM 2347 C CA . ALA B 1 100 ? -10.211 5.238 -8.32 1 63.16 100 ALA B CA 1
ATOM 2348 C C . ALA B 1 100 ? -10.133 5.883 -6.934 1 63.16 100 ALA B C 1
ATOM 2350 O O . ALA B 1 100 ? -9.164 5.676 -6.199 1 63.16 100 ALA B O 1
ATOM 2351 N N . LYS B 1 101 ? -11.156 6.691 -6.699 1 74.94 101 LYS B N 1
ATOM 2352 C CA . LYS B 1 101 ? -11.289 7.395 -5.43 1 74.94 101 LYS B CA 1
ATOM 2353 C C . LYS B 1 101 ? -11.18 6.43 -4.25 1 74.94 101 LYS B C 1
ATOM 2355 O O . LYS B 1 101 ? -10.586 6.762 -3.223 1 74.94 101 LYS B O 1
ATOM 2360 N N . GLY B 1 102 ? -11.602 5.297 -4.52 1 86.56 102 GLY B N 1
ATOM 2361 C CA . GLY B 1 102 ? -11.57 4.316 -3.447 1 86.56 102 GLY B CA 1
ATOM 2362 C C . GLY B 1 102 ? -10.164 3.918 -3.049 1 86.56 102 GLY B C 1
ATOM 2363 O O . GLY B 1 102 ? -9.852 3.824 -1.858 1 86.56 102 GLY B O 1
ATOM 2364 N N . TRP B 1 103 ? -9.305 3.852 -4.012 1 91.5 103 TRP B N 1
ATOM 2365 C CA . TRP B 1 103 ? -7.957 3.389 -3.707 1 91.5 103 TRP B CA 1
ATOM 2366 C C . TRP B 1 103 ? -7.129 4.504 -3.08 1 91.5 103 TRP B C 1
ATOM 2368 O O . TRP B 1 103 ? -6.281 4.25 -2.219 1 91.5 103 TRP B O 1
ATOM 2378 N N . ARG B 1 104 ? -7.418 5.719 -3.488 1 91.62 104 ARG B N 1
ATOM 2379 C CA . ARG B 1 104 ? -6.73 6.848 -2.875 1 91.62 104 ARG B CA 1
ATOM 2380 C C . ARG B 1 104 ? -7.008 6.91 -1.377 1 91.62 104 ARG B C 1
ATOM 2382 O O . ARG B 1 104 ? -6.094 7.141 -0.58 1 91.62 104 ARG B O 1
ATOM 2389 N N . LEU B 1 105 ? -8.219 6.688 -1.066 1 92.69 105 LEU B N 1
ATOM 2390 C CA . LEU B 1 105 ? -8.617 6.707 0.335 1 92.69 105 LEU B CA 1
ATOM 2391 C C . LEU B 1 105 ? -7.914 5.605 1.119 1 92.69 105 LEU B C 1
ATOM 2393 O O . LEU B 1 105 ? -7.445 5.836 2.236 1 92.69 105 LEU B O 1
ATOM 2397 N N . TRP B 1 106 ? -7.793 4.441 0.539 1 93.69 106 TRP B N 1
ATOM 2398 C CA . TRP B 1 106 ? -7.152 3.316 1.216 1 93.69 106 TRP B CA 1
ATOM 2399 C C . TRP B 1 106 ? -5.664 3.578 1.416 1 93.69 106 TRP B C 1
ATOM 2401 O O . TRP B 1 106 ? -5.129 3.352 2.504 1 93.69 106 TRP B O 1
ATOM 2411 N N . ILE B 1 107 ? -5.016 4.059 0.41 1 93.81 107 ILE B N 1
ATOM 2412 C CA . ILE B 1 107 ? -3.59 4.355 0.498 1 93.81 107 ILE B CA 1
ATOM 2413 C C . ILE B 1 107 ? -3.352 5.426 1.561 1 93.81 107 ILE B C 1
ATOM 2415 O O . ILE B 1 107 ? -2.439 5.305 2.379 1 93.81 107 ILE B O 1
ATOM 2419 N N . GLU B 1 108 ? -4.23 6.402 1.57 1 92.94 108 GLU B N 1
ATOM 2420 C CA . GLU B 1 108 ? -4.176 7.41 2.625 1 92.94 108 GLU B CA 1
ATOM 2421 C C . GLU B 1 108 ? -4.398 6.785 3.998 1 92.94 108 GLU B C 1
ATOM 2423 O O . GLU B 1 108 ? -3.717 7.133 4.965 1 92.94 108 GLU B O 1
ATOM 2428 N N . GLY B 1 109 ? -5.352 5.945 4.039 1 94 109 GLY B N 1
ATOM 2429 C CA . GLY B 1 109 ? -5.66 5.266 5.285 1 94 109 GLY B CA 1
ATOM 2430 C C . GLY B 1 109 ? -4.504 4.43 5.809 1 94 109 GLY B C 1
ATOM 2431 O O . GLY B 1 109 ? -4.234 4.414 7.012 1 94 109 GLY B O 1
ATOM 2432 N N . TRP B 1 110 ? -3.777 3.723 4.918 1 94.94 110 TRP B N 1
ATOM 2433 C CA . TRP B 1 110 ? -2.619 2.93 5.32 1 94.94 110 TRP B CA 1
ATOM 2434 C C . TRP B 1 110 ? -1.556 3.809 5.969 1 94.94 110 TRP B C 1
ATOM 2436 O O . TRP B 1 110 ? -1.013 3.461 7.023 1 94.94 110 TRP B O 1
ATOM 2446 N N . ALA B 1 111 ? -1.304 4.895 5.352 1 93.44 111 ALA B N 1
ATOM 2447 C CA . ALA B 1 111 ? -0.283 5.805 5.867 1 93.44 111 ALA B CA 1
ATOM 2448 C C . ALA B 1 111 ? -0.708 6.406 7.203 1 93.44 111 ALA B C 1
ATOM 2450 O O . ALA B 1 111 ? 0.08 6.449 8.148 1 93.44 111 ALA B O 1
ATOM 2451 N N . ALA B 1 112 ? -1.96 6.863 7.297 1 93.31 112 ALA B N 1
ATOM 2452 C CA . ALA B 1 112 ? -2.455 7.477 8.523 1 93.31 112 ALA B CA 1
ATOM 2453 C C . ALA B 1 112 ? -2.482 6.465 9.672 1 93.31 112 ALA B C 1
ATOM 2455 O O . ALA B 1 112 ? -2.271 6.828 10.828 1 93.31 112 ALA B O 1
ATOM 2456 N N . SER B 1 113 ? -2.73 5.23 9.375 1 94.06 113 SER B N 1
ATOM 2457 C CA . SER B 1 113 ? -2.818 4.164 10.367 1 94.06 113 SER B CA 1
ATOM 2458 C C . SER B 1 113 ? -1.487 3.967 11.086 1 94.06 113 SER B C 1
ATOM 2460 O O . SER B 1 113 ? -1.441 3.383 12.172 1 94.06 113 SER B O 1
ATOM 2462 N N . LEU B 1 114 ? -0.4 4.43 10.516 1 91.38 114 LEU B N 1
ATOM 2463 C CA . LEU B 1 114 ? 0.921 4.305 11.117 1 91.38 114 LEU B CA 1
ATOM 2464 C C . LEU B 1 114 ? 1 5.098 12.422 1 91.38 114 LEU B C 1
ATOM 2466 O O . LEU B 1 114 ? 1.802 4.777 13.297 1 91.38 114 LEU B O 1
ATOM 2470 N N . ARG B 1 115 ? 0.093 6.098 12.578 1 91.44 115 ARG B N 1
ATOM 2471 C CA . ARG B 1 115 ? 0.215 6.98 13.742 1 91.44 115 ARG B CA 1
ATOM 2472 C C . ARG B 1 115 ? -1.127 7.148 14.445 1 91.44 115 ARG B C 1
ATOM 2474 O O . ARG B 1 115 ? -1.205 7.773 15.5 1 91.44 115 ARG B O 1
ATOM 2481 N 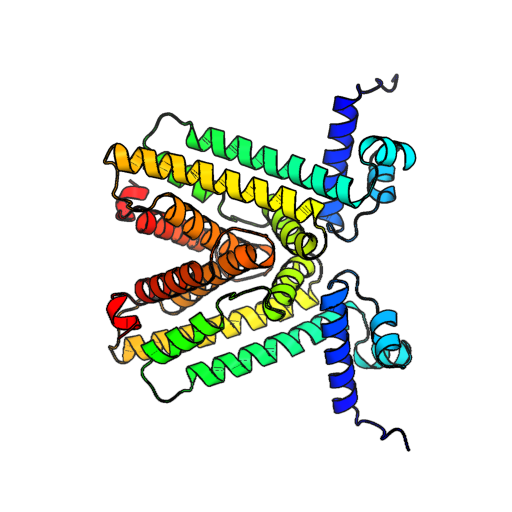N . GLU B 1 116 ? -2.178 6.668 13.828 1 92.19 116 GLU B N 1
ATOM 2482 C CA . GLU B 1 116 ? -3.525 6.852 14.359 1 92.19 116 GLU B CA 1
ATOM 2483 C C . GLU B 1 116 ? -4.156 5.516 14.742 1 92.19 116 GLU B C 1
ATOM 2485 O O . GLU B 1 116 ? -4.793 4.863 13.914 1 92.19 116 GLU B O 1
ATOM 2490 N N . PRO B 1 117 ? -4.117 5.176 15.992 1 92.94 117 PRO B N 1
ATOM 2491 C CA . PRO B 1 117 ? -4.582 3.859 16.438 1 92.94 117 PRO B CA 1
ATOM 2492 C C . PRO B 1 117 ? -6.055 3.611 16.109 1 92.94 117 PRO B C 1
ATOM 2494 O O . PRO B 1 117 ? -6.434 2.484 15.781 1 92.94 117 PRO B O 1
ATOM 2497 N N . ALA B 1 118 ? -6.848 4.695 16.172 1 92.94 118 ALA B N 1
ATOM 2498 C CA . ALA B 1 118 ? -8.266 4.527 15.875 1 92.94 118 ALA B CA 1
ATOM 2499 C C . ALA B 1 118 ? -8.477 4.113 14.422 1 92.94 118 ALA B C 1
ATOM 2501 O O . ALA B 1 118 ? -9.266 3.215 14.133 1 92.94 118 ALA B O 1
ATOM 2502 N N . LEU B 1 119 ? -7.793 4.742 13.586 1 94.69 119 LEU B N 1
ATOM 2503 C CA . LEU B 1 119 ? -7.895 4.406 12.164 1 94.69 119 LEU B CA 1
ATOM 2504 C C . LEU B 1 119 ? -7.309 3.027 11.891 1 94.69 119 LEU B C 1
ATOM 2506 O O . LEU B 1 119 ? -7.871 2.254 11.109 1 94.69 119 LEU B O 1
ATOM 2510 N N . ARG B 1 120 ? -6.199 2.721 12.531 1 94.94 120 ARG B N 1
ATOM 2511 C CA . ARG B 1 120 ? -5.57 1.412 12.375 1 94.94 120 ARG B CA 1
ATOM 2512 C C . ARG B 1 120 ? -6.543 0.293 12.742 1 94.94 120 ARG B C 1
ATOM 2514 O O . ARG B 1 120 ? -6.648 -0.701 12.023 1 94.94 120 ARG B O 1
ATOM 2521 N N . GLU B 1 121 ? -7.223 0.457 13.75 1 94 121 GLU B N 1
ATOM 2522 C CA . GLU B 1 121 ? -8.18 -0.543 14.211 1 94 121 GLU B CA 1
ATOM 2523 C C . GLU B 1 121 ? -9.336 -0.702 13.219 1 94 121 GLU B C 1
ATOM 2525 O O . GLU B 1 121 ? -9.688 -1.821 12.852 1 94 121 GLU B O 1
ATOM 2530 N N . VAL B 1 122 ? -9.82 0.406 12.781 1 93.81 122 VAL B N 1
ATOM 2531 C CA . VAL B 1 122 ? -10.977 0.406 11.883 1 93.81 122 VAL B CA 1
ATOM 2532 C C . VAL B 1 122 ? -10.578 -0.178 10.531 1 93.81 122 VAL B C 1
ATOM 2534 O O . VAL B 1 122 ? -11.273 -1.047 10 1 93.81 122 VAL B O 1
ATOM 2537 N N . ALA B 1 123 ? -9.508 0.294 10 1 94 123 ALA B N 1
ATOM 2538 C CA . ALA B 1 123 ? -9.031 -0.174 8.703 1 94 123 ALA B CA 1
ATOM 2539 C C . ALA B 1 123 ? -8.664 -1.654 8.758 1 94 123 ALA B C 1
ATOM 2541 O O . ALA B 1 123 ? -8.977 -2.41 7.832 1 94 123 ALA B O 1
ATOM 2542 N N . GLY B 1 124 ? -8 -2.029 9.844 1 94.12 124 GLY B N 1
ATOM 2543 C CA . GLY B 1 124 ? -7.645 -3.428 10.031 1 94.12 124 GLY B CA 1
ATOM 2544 C C . GLY B 1 124 ? -8.852 -4.344 10.094 1 94.12 124 GLY B C 1
ATOM 2545 O O . GLY B 1 124 ? -8.859 -5.41 9.477 1 94.12 124 GLY B O 1
ATOM 2546 N N . ASP B 1 125 ? -9.828 -3.959 10.82 1 94.44 125 ASP B N 1
ATOM 2547 C CA . ASP B 1 125 ? -11.055 -4.742 10.938 1 94.44 125 ASP B CA 1
ATOM 2548 C C . ASP B 1 125 ? -11.727 -4.91 9.578 1 94.44 125 ASP B C 1
ATOM 2550 O O . ASP B 1 125 ? -12.148 -6.012 9.211 1 94.44 125 ASP B O 1
ATOM 2554 N N . LEU B 1 126 ? -11.805 -3.834 8.859 1 94.06 126 LEU B N 1
ATOM 2555 C CA . LEU B 1 126 ? -12.445 -3.871 7.547 1 94.06 126 LEU B CA 1
ATOM 2556 C C . LEU B 1 126 ? -11.656 -4.746 6.578 1 94.06 126 LEU B C 1
ATOM 2558 O O . LEU B 1 126 ? -12.242 -5.512 5.809 1 94.06 126 LEU B O 1
ATOM 2562 N N . ASP B 1 127 ? -10.414 -4.648 6.621 1 94.56 127 ASP B N 1
ATOM 2563 C CA . ASP B 1 127 ? -9.531 -5.477 5.801 1 94.56 127 ASP B CA 1
ATOM 2564 C C . ASP B 1 127 ? -9.734 -6.961 6.109 1 94.56 127 ASP B C 1
ATOM 2566 O O . ASP B 1 127 ? -9.836 -7.781 5.195 1 94.56 127 ASP B O 1
ATOM 2570 N N . GLN B 1 128 ? -9.859 -7.316 7.391 1 94.69 128 GLN B N 1
ATOM 2571 C CA . GLN B 1 128 ? -10.07 -8.695 7.805 1 94.69 128 GLN B CA 1
ATOM 2572 C C . GLN B 1 128 ? -11.43 -9.211 7.348 1 94.69 128 GLN B C 1
ATOM 2574 O O . GLN B 1 128 ? -11.547 -10.359 6.902 1 94.69 128 GLN B O 1
ATOM 2579 N N . ARG B 1 129 ? -12.375 -8.406 7.457 1 95.62 129 ARG B N 1
ATOM 2580 C CA . ARG B 1 129 ? -13.703 -8.805 7.012 1 95.62 129 ARG B CA 1
ATOM 2581 C C . ARG B 1 129 ? -13.727 -9.047 5.504 1 95.62 129 ARG B C 1
ATOM 2583 O O . ARG B 1 129 ? -14.375 -9.977 5.031 1 95.62 129 ARG B O 1
ATOM 2590 N N . TRP B 1 130 ? -13.062 -8.164 4.781 1 95.5 130 TRP B N 1
ATOM 2591 C CA . TRP B 1 130 ? -12.938 -8.32 3.336 1 95.5 130 TRP B CA 1
ATOM 2592 C C . TRP B 1 130 ? -12.344 -9.68 2.986 1 95.5 130 TRP B C 1
ATOM 2594 O O . TRP B 1 130 ? -12.914 -10.43 2.18 1 95.5 130 TRP B O 1
ATOM 2604 N N . LYS B 1 131 ? -11.312 -10.047 3.594 1 95.81 131 LYS B N 1
ATOM 2605 C CA . LYS B 1 131 ? -10.625 -11.312 3.344 1 95.81 131 LYS B CA 1
ATOM 2606 C C . LYS B 1 131 ? -11.484 -12.5 3.77 1 95.81 131 LYS B C 1
ATOM 2608 O O . LYS B 1 131 ? -11.5 -13.531 3.094 1 95.81 131 LYS B O 1
ATOM 2613 N N . ALA B 1 132 ? -12.141 -12.273 4.871 1 96.88 132 ALA B N 1
ATOM 2614 C CA . ALA B 1 132 ? -13 -13.344 5.367 1 96.88 132 ALA B CA 1
ATOM 2615 C C . ALA B 1 132 ? -14.117 -13.656 4.375 1 96.88 132 ALA B C 1
ATOM 2617 O O . ALA B 1 132 ? -14.469 -14.82 4.164 1 96.88 132 ALA B O 1
ATOM 2618 N N . GLU B 1 133 ? -14.672 -12.617 3.781 1 97.75 133 GLU B N 1
ATOM 2619 C CA . GLU B 1 133 ? -15.719 -12.805 2.785 1 97.75 133 GLU B CA 1
ATOM 2620 C C . GLU B 1 133 ? -15.203 -13.57 1.57 1 97.75 133 GLU B C 1
ATOM 2622 O O . GLU B 1 133 ? -15.867 -14.477 1.065 1 97.75 133 GLU B O 1
ATOM 2627 N N . LEU B 1 134 ? -14.047 -13.25 1.119 1 97.88 134 LEU B N 1
ATOM 2628 C CA . LEU B 1 134 ? -13.445 -13.961 0 1 97.88 134 LEU B CA 1
ATOM 2629 C C . LEU B 1 134 ? -13.156 -15.414 0.371 1 97.88 134 LEU B C 1
ATOM 2631 O O . LEU B 1 134 ? -13.477 -16.328 -0.391 1 97.88 134 LEU 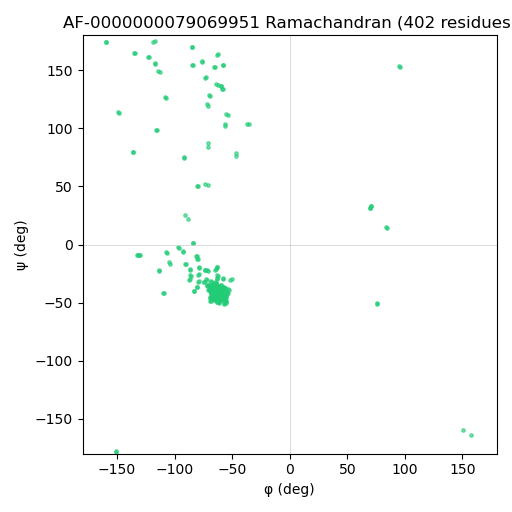B O 1
ATOM 2635 N N . ALA B 1 135 ? -12.562 -15.586 1.558 1 98.19 135 ALA B N 1
ATOM 2636 C CA . ALA B 1 135 ? -12.195 -16.922 2.016 1 98.19 135 ALA B CA 1
ATOM 2637 C C . ALA B 1 135 ? -13.414 -17.844 2.092 1 98.19 135 ALA B C 1
ATOM 2639 O O . ALA B 1 135 ? -13.336 -19.016 1.745 1 98.19 135 ALA B O 1
ATOM 2640 N N . GLU B 1 136 ? -14.484 -17.281 2.541 1 98.31 136 GLU B N 1
ATOM 2641 C CA . GLU B 1 136 ? -15.711 -18.062 2.664 1 98.31 136 GLU B CA 1
ATOM 2642 C C . GLU B 1 136 ? -16.172 -18.578 1.306 1 98.31 136 GLU B C 1
ATOM 2644 O O . GLU B 1 136 ? -16.562 -19.75 1.18 1 98.31 136 GLU B O 1
ATOM 2649 N N . VAL B 1 137 ? -16.141 -17.75 0.308 1 98.31 137 VAL B N 1
ATOM 2650 C CA . VAL B 1 137 ? -16.578 -18.156 -1.021 1 98.31 137 VAL B CA 1
ATOM 2651 C C . VAL B 1 137 ? -15.578 -19.141 -1.624 1 98.31 137 VAL B C 1
ATOM 2653 O O . VAL B 1 137 ? -15.969 -20.078 -2.33 1 98.31 137 VAL B O 1
ATOM 2656 N N . ILE B 1 138 ? -14.289 -18.984 -1.357 1 98.31 138 ILE B N 1
ATOM 2657 C CA . ILE B 1 138 ? -13.281 -19.938 -1.819 1 98.31 138 ILE B CA 1
ATOM 2658 C C . ILE B 1 138 ? -13.531 -21.312 -1.188 1 98.31 138 ILE B C 1
ATOM 2660 O O . ILE B 1 138 ? -13.477 -22.328 -1.871 1 98.31 138 ILE B O 1
ATOM 2664 N N . GLU B 1 139 ? -13.812 -21.25 0.076 1 98.25 139 GLU B N 1
ATOM 2665 C CA . GLU B 1 139 ? -14.109 -22.484 0.786 1 98.25 139 GLU B CA 1
ATOM 2666 C C . GLU B 1 139 ? -15.336 -23.172 0.206 1 98.25 139 GLU B C 1
ATOM 2668 O O . GLU B 1 139 ? -15.344 -24.391 0.013 1 98.25 139 GLU B O 1
ATOM 2673 N N . GLU B 1 140 ? -16.344 -22.438 -0.045 1 97.75 140 GLU B N 1
ATOM 2674 C CA . GLU B 1 140 ? -17.578 -22.953 -0.641 1 97.75 140 GLU B CA 1
ATOM 2675 C C . GLU B 1 140 ? -17.297 -23.625 -1.984 1 97.75 140 GLU B C 1
ATOM 2677 O O . GLU B 1 140 ? -17.781 -24.734 -2.248 1 97.75 140 GLU B O 1
ATOM 2682 N N . GLY B 1 141 ? -16.578 -22.922 -2.855 1 97.31 141 GLY B N 1
ATOM 2683 C CA . GLY B 1 141 ? -16.266 -23.469 -4.164 1 97.31 141 GLY B CA 1
ATOM 2684 C C . GLY B 1 141 ? -15.414 -24.719 -4.098 1 97.31 141 GLY B C 1
ATOM 2685 O O . GLY B 1 141 ? -15.625 -25.656 -4.871 1 97.31 141 GLY B O 1
ATOM 2686 N N . ALA B 1 142 ? -14.461 -24.75 -3.154 1 97.12 142 ALA B N 1
ATOM 2687 C CA . ALA B 1 142 ? -13.641 -25.938 -2.963 1 97.12 142 ALA B CA 1
ATOM 2688 C C . ALA B 1 142 ? -14.477 -27.109 -2.469 1 97.12 142 ALA B C 1
ATOM 2690 O O . ALA B 1 142 ? -14.336 -28.234 -2.955 1 97.12 142 ALA B O 1
ATOM 2691 N N . ALA B 1 143 ? -15.344 -26.844 -1.541 1 97.06 143 ALA B N 1
ATOM 2692 C CA . ALA B 1 143 ? -16.219 -27.875 -0.984 1 97.06 143 ALA B CA 1
ATOM 2693 C C . ALA B 1 143 ? -17.156 -28.422 -2.047 1 97.06 143 ALA B C 1
ATOM 2695 O O . ALA B 1 143 ? -17.5 -29.609 -2.033 1 97.06 143 ALA B O 1
ATOM 2696 N N . ALA B 1 144 ? -17.578 -27.609 -2.959 1 96.69 144 ALA B N 1
ATOM 2697 C CA . ALA B 1 144 ? -18.5 -27.984 -4.023 1 96.69 144 ALA B CA 1
ATOM 2698 C C . ALA B 1 144 ? -17.766 -28.688 -5.16 1 96.69 144 ALA B C 1
ATOM 2700 O O . ALA B 1 144 ? -18.391 -29.156 -6.117 1 96.69 144 ALA B O 1
ATOM 2701 N N . GLY B 1 145 ? -16.438 -28.641 -5.07 1 95.75 145 GLY B N 1
ATOM 2702 C CA . GLY B 1 145 ? -15.641 -29.344 -6.07 1 95.75 145 GLY B CA 1
ATOM 2703 C C . GLY B 1 145 ? -15.414 -28.531 -7.328 1 95.75 145 GLY B C 1
ATOM 2704 O O . GLY B 1 145 ? -15.016 -29.062 -8.359 1 95.75 145 GLY B O 1
ATOM 2705 N N . GLU B 1 146 ? -15.68 -27.219 -7.289 1 95.31 146 GLU B N 1
ATOM 2706 C CA . GLU B 1 146 ? -15.438 -26.375 -8.461 1 95.31 146 GLU B CA 1
ATOM 2707 C C . GLU B 1 146 ? -13.945 -26.234 -8.75 1 95.31 146 GLU B C 1
ATOM 2709 O O . GLU B 1 146 ? -13.539 -26.062 -9.898 1 95.31 146 GLU B O 1
ATOM 2714 N N . PHE B 1 147 ? -13.141 -26.266 -7.707 1 95.88 147 PHE B N 1
ATOM 2715 C CA . PHE B 1 147 ? -11.688 -26.219 -7.758 1 95.88 147 PHE B CA 1
ATOM 2716 C C . PHE B 1 147 ? -11.078 -26.766 -6.473 1 95.88 147 PHE B C 1
ATOM 2718 O O . PHE B 1 147 ? -11.805 -27.141 -5.547 1 95.88 147 PHE B O 1
ATOM 2725 N N . ARG B 1 148 ? -9.789 -26.859 -6.496 1 93.94 148 ARG B N 1
ATOM 2726 C CA . ARG B 1 148 ? -9.07 -27.312 -5.312 1 93.94 148 ARG B CA 1
ATOM 2727 C C . ARG B 1 148 ? -8.32 -26.156 -4.648 1 93.94 148 ARG B C 1
ATOM 2729 O O . ARG B 1 148 ? -7.633 -25.391 -5.32 1 93.94 148 ARG B O 1
ATOM 2736 N N . CYS B 1 149 ? -8.555 -25.969 -3.396 1 95.75 149 CYS B N 1
ATOM 2737 C CA . CYS B 1 149 ? -7.836 -25.016 -2.564 1 95.75 149 CYS B CA 1
ATOM 2738 C C . CYS B 1 149 ? -7.742 -25.5 -1.125 1 95.75 149 CYS B C 1
ATOM 2740 O O . CYS B 1 149 ? -8.75 -25.547 -0.412 1 95.75 149 CYS B O 1
ATOM 2742 N N . ASP B 1 150 ? -6.488 -25.797 -0.705 1 93.81 150 ASP B N 1
ATOM 2743 C CA . ASP B 1 150 ? -6.297 -26.422 0.597 1 93.81 150 ASP B CA 1
ATOM 2744 C C . ASP B 1 150 ? -6.383 -25.391 1.725 1 93.81 150 ASP B C 1
ATOM 2746 O O . ASP B 1 150 ? -6.691 -25.75 2.865 1 93.81 150 ASP B O 1
ATOM 2750 N N . ASP B 1 151 ? -6.09 -24.156 1.462 1 95.94 151 ASP B N 1
ATOM 2751 C CA . ASP B 1 151 ? -6.066 -23.125 2.486 1 95.94 151 ASP B CA 1
ATOM 2752 C C . ASP B 1 151 ? -6.746 -21.844 1.994 1 95.94 151 ASP B C 1
ATOM 2754 O O . ASP B 1 151 ? -6.078 -20.875 1.657 1 95.94 151 ASP B O 1
ATOM 2758 N N . PRO B 1 152 ? -8.086 -21.812 2.029 1 97.5 152 PRO B N 1
ATOM 2759 C CA . PRO B 1 152 ? -8.859 -20.672 1.503 1 97.5 152 PRO B CA 1
ATOM 2760 C C . PRO B 1 152 ? -8.5 -19.359 2.166 1 97.5 152 PRO B C 1
ATOM 2762 O O . PRO B 1 152 ? -8.445 -18.312 1.497 1 97.5 152 PRO B O 1
ATOM 2765 N N . GLU B 1 153 ? -8.219 -19.359 3.439 1 96.19 153 GLU B N 1
ATOM 2766 C CA . GLU B 1 153 ? -7.855 -18.141 4.152 1 96.19 153 GLU B CA 1
ATOM 2767 C C . GLU B 1 153 ? -6.559 -17.547 3.615 1 96.19 153 GLU B C 1
ATOM 2769 O O . GLU B 1 153 ? -6.492 -16.359 3.303 1 96.19 153 GLU B O 1
ATOM 2774 N N . SER B 1 154 ? -5.566 -18.406 3.5 1 95.56 154 SER B N 1
ATOM 2775 C CA . SER B 1 154 ? -4.281 -17.953 2.982 1 95.56 154 SER B CA 1
ATOM 2776 C C . SER B 1 154 ? -4.406 -17.484 1.537 1 95.56 154 SER B C 1
ATOM 2778 O O . SER B 1 154 ? -3.764 -16.516 1.137 1 95.56 154 SER B O 1
ATOM 2780 N N . ALA B 1 155 ? -5.238 -18.172 0.78 1 96.5 155 ALA B N 1
ATOM 2781 C CA . ALA B 1 155 ? -5.469 -17.781 -0.607 1 96.5 155 ALA B CA 1
ATOM 2782 C C . ALA B 1 155 ? -6.066 -16.375 -0.687 1 96.5 155 ALA B C 1
ATOM 2784 O O . ALA B 1 155 ? -5.625 -15.555 -1.492 1 96.5 155 ALA B O 1
ATOM 2785 N N . ALA B 1 156 ? -7.035 -16.094 0.161 1 97 156 ALA B N 1
ATOM 2786 C CA . ALA B 1 156 ? -7.664 -14.781 0.195 1 97 156 ALA B CA 1
ATOM 2787 C C . ALA B 1 156 ? -6.66 -13.703 0.582 1 97 156 ALA B C 1
ATOM 2789 O O . ALA B 1 156 ? -6.656 -12.617 0.004 1 97 156 ALA B O 1
ATOM 2790 N N . TRP B 1 157 ? -5.797 -14.023 1.527 1 95.5 157 TRP B N 1
ATOM 2791 C CA . TRP B 1 157 ? -4.793 -13.07 1.995 1 95.5 157 TRP B CA 1
ATOM 2792 C C . TRP B 1 157 ? -3.791 -12.75 0.892 1 95.5 157 TRP B C 1
ATOM 2794 O O . TRP B 1 157 ? -3.492 -11.586 0.635 1 95.5 157 TRP B O 1
ATOM 2804 N N . ARG B 1 158 ? -3.293 -13.781 0.217 1 95.5 158 ARG B N 1
ATOM 2805 C CA . ARG B 1 158 ? -2.303 -13.586 -0.836 1 95.5 158 ARG B CA 1
ATOM 2806 C C . ARG B 1 158 ? -2.902 -12.836 -2.021 1 95.5 158 ARG B C 1
ATOM 2808 O O . ARG B 1 158 ? -2.264 -11.945 -2.59 1 95.5 158 ARG B O 1
ATOM 2815 N N . LEU B 1 159 ? -4.141 -13.164 -2.338 1 95.94 159 LEU B N 1
ATOM 2816 C CA . LEU B 1 159 ? -4.828 -12.484 -3.43 1 95.94 159 LEU B CA 1
ATOM 2817 C C . LEU B 1 159 ? -5.023 -11.008 -3.117 1 95.94 159 LEU B C 1
ATOM 2819 O O . LEU B 1 159 ? -4.715 -10.148 -3.947 1 95.94 159 LEU B O 1
ATOM 2823 N N . THR B 1 160 ? -5.465 -10.695 -1.976 1 95.25 160 THR B N 1
ATOM 2824 C CA . THR B 1 160 ? -5.703 -9.312 -1.571 1 95.25 160 THR B CA 1
ATOM 2825 C C . THR B 1 160 ? -4.387 -8.539 -1.5 1 95.25 160 THR B C 1
ATOM 2827 O O . THR B 1 160 ? -4.32 -7.379 -1.917 1 95.25 160 THR B O 1
ATOM 2830 N N . ALA B 1 161 ? -3.346 -9.203 -1.006 1 94.81 161 ALA B N 1
ATOM 2831 C CA . ALA B 1 161 ? -2.039 -8.547 -0.935 1 94.81 161 ALA B CA 1
ATOM 2832 C C . ALA B 1 161 ? -1.545 -8.156 -2.324 1 94.81 161 ALA B C 1
ATOM 2834 O O . ALA B 1 161 ? -1.06 -7.043 -2.527 1 94.81 161 ALA B O 1
ATOM 2835 N N . LEU B 1 162 ? -1.676 -9.055 -3.236 1 95.75 162 LEU B N 1
ATOM 2836 C CA . LEU B 1 162 ? -1.257 -8.758 -4.605 1 95.75 162 LEU B CA 1
ATOM 2837 C C . LEU B 1 162 ? -2.049 -7.59 -5.176 1 95.75 162 LEU B C 1
ATOM 2839 O O . LEU B 1 162 ? -1.472 -6.672 -5.762 1 95.75 162 LEU B O 1
ATOM 2843 N N . LEU B 1 163 ? -3.34 -7.582 -4.996 1 94.5 163 LEU B N 1
ATOM 2844 C CA . LEU B 1 163 ? -4.199 -6.527 -5.527 1 94.5 163 LEU B CA 1
ATOM 2845 C C . LEU B 1 163 ? -3.877 -5.188 -4.875 1 94.5 163 LEU B C 1
ATOM 2847 O O . LEU B 1 163 ? -3.875 -4.152 -5.547 1 94.5 163 LEU B O 1
ATOM 2851 N N . ASP B 1 164 ? -3.594 -5.219 -3.594 1 94.31 164 ASP B N 1
ATOM 2852 C CA . ASP B 1 164 ? -3.176 -4.008 -2.895 1 94.31 164 ASP B CA 1
ATOM 2853 C C . ASP B 1 164 ? -1.888 -3.447 -3.49 1 94.31 164 ASP B C 1
ATOM 2855 O O . ASP B 1 164 ? -1.78 -2.242 -3.723 1 94.31 164 ASP B O 1
ATOM 2859 N N . GLY B 1 165 ? -0.962 -4.332 -3.727 1 94.25 165 GLY B N 1
ATOM 2860 C CA . GLY B 1 165 ? 0.278 -3.877 -4.336 1 94.25 165 GLY B CA 1
ATOM 2861 C C . GLY B 1 165 ? 0.087 -3.32 -5.734 1 94.25 165 GLY B C 1
ATOM 2862 O O . GLY B 1 165 ? 0.715 -2.324 -6.102 1 94.25 165 GLY B O 1
ATOM 2863 N N . LEU B 1 166 ? -0.764 -3.906 -6.523 1 92.69 166 LEU B N 1
ATOM 2864 C CA . LEU B 1 166 ? -1.063 -3.414 -7.863 1 92.69 166 LEU B CA 1
ATOM 2865 C C . LEU B 1 166 ? -1.778 -2.068 -7.801 1 92.69 166 LEU B C 1
ATOM 2867 O O . LEU B 1 166 ? -1.564 -1.207 -8.656 1 92.69 166 LEU B O 1
ATOM 2871 N N . ALA B 1 167 ? -2.6 -1.914 -6.812 1 92.19 167 ALA B N 1
ATOM 2872 C CA . ALA B 1 167 ? -3.307 -0.649 -6.633 1 92.19 167 ALA B CA 1
ATOM 2873 C C . ALA B 1 167 ? -2.33 0.491 -6.355 1 92.19 167 ALA B C 1
ATOM 2875 O O . ALA B 1 167 ? -2.51 1.604 -6.859 1 92.19 167 ALA B O 1
ATOM 2876 N N . VAL B 1 168 ? -1.35 0.193 -5.551 1 92.69 168 VAL B N 1
ATOM 2877 C CA . VAL B 1 168 ? -0.315 1.188 -5.289 1 92.69 168 VAL B CA 1
ATOM 2878 C C . VAL B 1 168 ? 0.353 1.596 -6.602 1 92.69 168 VAL B C 1
ATOM 2880 O O . VAL B 1 168 ? 0.541 2.785 -6.863 1 92.69 168 VAL B O 1
ATOM 2883 N N . GLN B 1 169 ? 0.637 0.674 -7.461 1 90.69 169 GLN B N 1
ATOM 2884 C CA . GLN B 1 169 ? 1.284 0.927 -8.742 1 90.69 169 GLN B CA 1
ATOM 2885 C C . GLN B 1 169 ? 0.422 1.824 -9.625 1 90.69 169 GLN B C 1
ATOM 2887 O O . GLN B 1 169 ? 0.926 2.76 -10.25 1 90.69 169 GLN B O 1
ATOM 2892 N N . MET B 1 170 ? -0.826 1.614 -9.594 1 90.69 170 MET B N 1
ATOM 2893 C CA . MET B 1 170 ? -1.735 2.277 -10.523 1 90.69 170 MET B CA 1
ATOM 2894 C C . MET B 1 170 ? -2.166 3.637 -9.992 1 90.69 170 MET B C 1
ATOM 2896 O O . MET B 1 170 ? -2.586 4.508 -10.758 1 90.69 170 MET B O 1
ATOM 2900 N N . THR B 1 171 ? -2.047 3.799 -8.688 1 91.44 171 THR B N 1
ATOM 2901 C CA . THR B 1 171 ? -2.643 4.988 -8.086 1 91.44 171 THR B CA 1
ATOM 2902 C C . THR B 1 171 ? -1.562 5.957 -7.617 1 91.44 171 THR B C 1
ATOM 2904 O O . THR B 1 171 ? -1.666 7.164 -7.84 1 91.44 171 THR B O 1
ATOM 2907 N N . SER B 1 172 ? -0.527 5.402 -7.027 1 92.06 172 SER B N 1
ATOM 2908 C CA . SER B 1 172 ? 0.489 6.258 -6.426 1 92.06 172 SER B CA 1
ATOM 2909 C C . SER B 1 172 ? 1.54 6.676 -7.445 1 92.06 172 SER B C 1
ATOM 2911 O O . SER B 1 172 ? 2.201 7.703 -7.281 1 92.06 172 SER B O 1
ATOM 2913 N N . TYR B 1 173 ? 1.553 5.719 -8.391 1 87.06 173 TYR B N 1
ATOM 2914 C CA . TYR B 1 173 ? 2.588 6.008 -9.375 1 87.06 173 TYR B CA 1
ATOM 2915 C C . TYR B 1 173 ? 1.972 6.316 -10.734 1 87.06 173 TYR B C 1
ATOM 2917 O O . TYR B 1 173 ? 0.782 6.078 -10.953 1 87.06 173 TYR B O 1
ATOM 2925 N N . ALA B 1 174 ? 2.504 7.133 -11.641 1 72.94 174 ALA B N 1
ATOM 2926 C CA . ALA B 1 174 ? 2.164 7.301 -13.055 1 72.94 174 ALA B CA 1
ATOM 2927 C C . ALA B 1 174 ? 2.812 6.215 -13.906 1 72.94 174 ALA B C 1
ATOM 2929 O O . ALA B 1 174 ? 3.582 6.512 -14.82 1 72.94 174 ALA B O 1
ATOM 2930 N N . GLY B 1 175 ? 2.555 4.961 -13.367 1 67.12 175 GLY B N 1
ATOM 2931 C CA . GLY B 1 175 ? 3.346 3.922 -14.008 1 67.12 175 GLY B CA 1
ATOM 2932 C C . GLY B 1 175 ? 2.711 3.385 -15.273 1 67.12 175 GLY B C 1
ATOM 2933 O O . GLY B 1 175 ? 1.562 3.707 -15.586 1 67.12 175 GLY B O 1
ATOM 2934 N N . PRO B 1 176 ? 3.463 2.635 -15.945 1 73.44 176 PRO B N 1
ATOM 2935 C CA . PRO B 1 176 ? 3.162 2.201 -17.312 1 73.44 176 PRO B CA 1
ATOM 2936 C C . PRO B 1 176 ? 2.248 0.978 -17.359 1 73.44 176 PRO B C 1
ATOM 2938 O O . PRO B 1 176 ? 1.913 0.492 -18.438 1 73.44 176 PRO B O 1
ATOM 2941 N N . LEU B 1 177 ? 1.843 0.519 -16.219 1 84.19 177 LEU B N 1
ATOM 2942 C CA . LEU B 1 177 ? 1.011 -0.68 -16.25 1 84.19 177 LEU B CA 1
ATOM 2943 C C . LEU B 1 177 ? -0.382 -0.367 -16.781 1 84.19 177 LEU B C 1
ATOM 2945 O O . LEU B 1 177 ? -1.098 0.463 -16.219 1 84.19 177 LEU B O 1
ATOM 2949 N N . SER B 1 178 ? -0.707 -1.026 -17.844 1 87.94 178 SER B N 1
ATOM 2950 C CA . SER B 1 178 ? -2.018 -0.789 -18.453 1 87.94 178 SER B CA 1
ATOM 2951 C C . SER B 1 178 ? -3.121 -1.47 -17.641 1 87.94 178 SER B C 1
ATOM 2953 O O . SER B 1 178 ? -2.877 -2.471 -16.969 1 87.94 178 SER B O 1
ATOM 2955 N N . ARG B 1 179 ? -4.297 -0.922 -17.828 1 86.88 179 ARG B N 1
ATOM 2956 C CA . ARG B 1 179 ? -5.473 -1.516 -17.203 1 86.88 179 ARG B CA 1
ATOM 2957 C C . ARG B 1 179 ? -5.68 -2.949 -17.672 1 86.88 179 ARG B C 1
ATOM 2959 O O . ARG B 1 179 ? -6.023 -3.828 -16.875 1 86.88 179 ARG B O 1
ATOM 2966 N N . ALA B 1 180 ? -5.469 -3.211 -18.922 1 89.25 180 ALA B N 1
ATOM 2967 C CA . ALA B 1 180 ? -5.645 -4.543 -19.5 1 89.25 180 ALA B CA 1
ATOM 2968 C C . ALA B 1 180 ? -4.652 -5.535 -18.891 1 89.25 180 ALA B C 1
ATOM 2970 O O . ALA B 1 180 ? -5.023 -6.66 -18.547 1 89.25 180 ALA B O 1
ATOM 2971 N N . THR B 1 181 ? -3.418 -5.141 -18.734 1 90.62 181 THR B N 1
ATOM 2972 C CA . THR B 1 181 ? -2.393 -5.988 -18.141 1 90.62 181 THR B CA 1
ATOM 2973 C C . THR B 1 181 ? -2.715 -6.277 -16.672 1 90.62 181 THR B C 1
ATOM 2975 O O . THR B 1 181 ? -2.586 -7.414 -16.219 1 90.62 181 THR B O 1
ATOM 2978 N N . MET B 1 182 ? -3.188 -5.254 -16.047 1 89.31 182 MET B N 1
ATOM 2979 C CA . MET B 1 182 ? -3.559 -5.395 -14.641 1 89.31 182 MET B CA 1
ATOM 2980 C C . MET B 1 182 ? -4.688 -6.402 -14.469 1 89.31 182 MET B C 1
ATOM 2982 O O . MET B 1 182 ? -4.625 -7.273 -13.602 1 89.31 182 MET B O 1
ATOM 2986 N N . LEU B 1 183 ? -5.676 -6.297 -15.336 1 90.31 183 LEU B N 1
ATOM 2987 C CA . LEU B 1 183 ? -6.809 -7.211 -15.25 1 90.31 183 LEU B CA 1
ATOM 2988 C C . LEU B 1 183 ? -6.379 -8.641 -15.578 1 90.31 183 LEU B C 1
ATOM 2990 O O . LEU B 1 183 ? -6.84 -9.594 -14.945 1 90.31 183 LEU B O 1
ATOM 2994 N N . ARG B 1 184 ? -5.496 -8.766 -16.5 1 92.06 184 ARG B N 1
ATOM 2995 C CA . ARG B 1 184 ? -4.98 -10.086 -16.844 1 92.06 184 ARG B CA 1
ATOM 2996 C C . ARG B 1 184 ? -4.215 -10.695 -15.672 1 92.06 184 ARG B C 1
ATOM 2998 O O . ARG B 1 184 ? -4.371 -11.875 -15.367 1 92.06 184 ARG B O 1
ATOM 3005 N N . TRP B 1 185 ? -3.43 -9.891 -15.016 1 92.06 185 TRP B N 1
ATOM 3006 C CA . TRP B 1 185 ? -2.674 -10.367 -13.859 1 92.06 185 TRP B CA 1
ATOM 3007 C C . TRP B 1 185 ? -3.609 -10.766 -12.727 1 92.06 185 TRP B C 1
ATOM 3009 O O . TRP B 1 185 ? -3.35 -11.742 -12.016 1 92.06 185 TRP B O 1
ATOM 3019 N N . THR B 1 186 ? -4.641 -9.977 -12.555 1 92.62 186 THR B N 1
ATOM 3020 C CA . THR B 1 186 ? -5.641 -10.273 -11.539 1 92.62 186 THR B CA 1
ATOM 3021 C C . THR B 1 186 ? -6.305 -11.625 -11.812 1 92.62 186 THR B C 1
ATOM 3023 O O . THR B 1 186 ? -6.414 -12.461 -10.922 1 92.62 186 THR B O 1
ATOM 3026 N N . ASP B 1 187 ? -6.66 -11.828 -13.055 1 93.94 187 ASP B N 1
ATOM 3027 C CA . ASP B 1 187 ? -7.27 -13.094 -13.445 1 93.94 187 ASP B CA 1
ATOM 3028 C C . ASP B 1 187 ? -6.293 -14.25 -13.25 1 93.94 187 ASP B C 1
ATOM 3030 O O . ASP B 1 187 ? -6.672 -15.312 -12.75 1 93.94 187 ASP B O 1
ATOM 3034 N N . ASP B 1 188 ? -5.125 -14.07 -13.625 1 92.75 188 ASP B N 1
ATOM 3035 C CA . ASP B 1 188 ? -4.102 -15.102 -13.492 1 92.75 188 ASP B CA 1
ATOM 3036 C C . ASP B 1 188 ? -3.861 -15.453 -12.023 1 92.75 188 ASP B C 1
ATOM 3038 O O . ASP B 1 188 ? -3.688 -16.625 -11.68 1 92.75 188 ASP B O 1
ATOM 3042 N N . ALA B 1 189 ? -3.832 -14.469 -11.211 1 93.38 189 ALA B N 1
ATOM 3043 C CA . ALA B 1 189 ? -3.617 -14.688 -9.781 1 93.38 189 ALA B CA 1
ATOM 3044 C C . ALA B 1 189 ? -4.766 -15.484 -9.172 1 93.38 189 ALA B C 1
ATOM 3046 O O . ALA B 1 189 ? -4.539 -16.406 -8.383 1 93.38 189 ALA B O 1
ATOM 3047 N N . LEU B 1 190 ? -5.938 -15.07 -9.578 1 95.12 190 LEU B N 1
ATOM 3048 C CA . LEU B 1 190 ? -7.102 -15.797 -9.094 1 95.12 190 LEU B CA 1
ATOM 3049 C C . LEU B 1 190 ? -7.043 -17.266 -9.516 1 95.12 190 LEU B C 1
ATOM 3051 O O . LEU B 1 190 ? -7.23 -18.156 -8.688 1 95.12 190 LEU B O 1
ATOM 3055 N N . ALA B 1 191 ? -6.75 -17.516 -10.781 1 94.31 191 ALA B N 1
ATOM 3056 C CA . ALA B 1 191 ? -6.672 -18.875 -11.297 1 94.31 191 ALA B CA 1
ATOM 3057 C C . ALA B 1 191 ? -5.625 -19.703 -10.547 1 94.31 191 ALA B C 1
ATOM 3059 O O . ALA B 1 191 ? -5.863 -20.859 -10.203 1 94.31 191 ALA B O 1
ATOM 3060 N N . ARG B 1 192 ? -4.602 -19.109 -10.242 1 91.19 192 ARG B N 1
ATOM 3061 C CA . ARG B 1 192 ? -3.516 -19.797 -9.547 1 91.19 192 ARG B CA 1
ATOM 3062 C C . ARG B 1 192 ? -3.92 -20.156 -8.117 1 91.19 192 ARG B C 1
ATOM 3064 O O . ARG B 1 192 ? -3.684 -21.281 -7.664 1 91.19 192 ARG B O 1
ATOM 3071 N N . GLU B 1 193 ? -4.504 -19.203 -7.438 1 93.31 193 GLU B N 1
ATOM 3072 C CA . GLU B 1 193 ? -4.918 -19.453 -6.059 1 93.31 193 GLU B CA 1
ATOM 3073 C C . GLU B 1 193 ? -5.984 -20.547 -5.992 1 93.31 193 GLU B C 1
ATOM 3075 O O . GLU B 1 193 ? -6.047 -21.297 -5.02 1 93.31 193 GLU B O 1
ATOM 3080 N N . LEU B 1 194 ? -6.727 -20.609 -7.074 1 93.06 194 LEU B N 1
ATOM 3081 C CA . LEU B 1 194 ? -7.809 -21.578 -7.086 1 93.06 194 LEU B CA 1
ATOM 3082 C C . LEU B 1 194 ? -7.348 -22.891 -7.707 1 93.06 194 LEU B C 1
ATOM 3084 O O . LEU B 1 194 ? -8.094 -23.875 -7.711 1 93.06 194 LEU B O 1
ATOM 3088 N N . GLY B 1 195 ? -6.16 -22.922 -8.227 1 88.25 195 GLY B N 1
ATOM 3089 C CA . GLY B 1 195 ? -5.645 -24.141 -8.844 1 88.25 195 GLY B CA 1
ATOM 3090 C C . GLY B 1 195 ? -6.348 -24.484 -10.141 1 88.25 195 GLY B C 1
ATOM 3091 O O . GLY B 1 195 ? -6.582 -25.672 -10.422 1 88.25 195 GLY B O 1
ATOM 3092 N N . ILE B 1 196 ? -6.785 -23.453 -10.852 1 83.88 196 ILE B N 1
ATOM 3093 C CA . ILE B 1 196 ? -7.48 -23.719 -12.102 1 83.88 196 ILE B CA 1
ATOM 3094 C C . ILE B 1 196 ? -6.77 -23 -13.25 1 83.88 196 ILE B C 1
ATOM 3096 O O . ILE B 1 196 ? -5.945 -22.125 -13.023 1 83.88 196 ILE B O 1
ATOM 3100 N N . ASP B 1 197 ? -7.039 -23.453 -14.477 1 81.19 197 ASP B N 1
ATOM 3101 C CA . ASP B 1 197 ? -6.492 -22.812 -15.664 1 81.19 197 ASP B CA 1
ATOM 3102 C C . ASP B 1 197 ? -7.184 -21.469 -15.922 1 81.19 197 ASP B C 1
ATOM 3104 O O . ASP B 1 197 ? -8.383 -21.328 -15.672 1 81.19 197 ASP B O 1
ATOM 3108 N N . HIS B 1 198 ? -6.391 -20.594 -16.391 1 75.31 198 HIS B N 1
ATOM 3109 C CA . HIS B 1 198 ? -6.93 -19.281 -16.719 1 75.31 198 HIS B CA 1
ATOM 3110 C C . HIS B 1 198 ? -8.125 -19.391 -17.656 1 75.31 198 HIS B C 1
ATOM 3112 O O . HIS B 1 198 ? -9.094 -18.641 -17.547 1 75.31 198 HIS B O 1
ATOM 3118 N N . ALA B 1 199 ? -8.023 -20.328 -18.594 1 72 199 ALA B N 1
ATOM 3119 C CA . ALA B 1 199 ? -9.102 -20.547 -19.547 1 72 199 ALA B CA 1
ATOM 3120 C C . ALA B 1 199 ? -10.414 -20.875 -18.828 1 72 199 ALA B C 1
ATOM 3122 O O . ALA B 1 199 ? -11.492 -20.516 -19.297 1 72 199 ALA B O 1
ATOM 3123 N N . ALA B 1 200 ? -10.312 -21.469 -17.688 1 70.75 200 ALA B N 1
ATOM 3124 C CA . ALA B 1 200 ? -11.5 -21.844 -16.922 1 70.75 200 ALA B CA 1
ATOM 3125 C C . ALA B 1 200 ? -12.148 -20.609 -16.297 1 70.75 200 ALA B C 1
ATOM 3127 O O . ALA B 1 200 ? -13.328 -20.641 -15.938 1 70.75 200 ALA B O 1
ATOM 3128 N N . LEU B 1 201 ? -11.383 -19.547 -16.141 1 74 201 LEU B N 1
ATOM 3129 C CA . LEU B 1 201 ? -11.898 -18.312 -15.562 1 74 201 LEU B CA 1
ATOM 3130 C C . LEU B 1 201 ? -12.664 -17.5 -16.609 1 74 201 LEU B C 1
ATOM 3132 O O . LEU B 1 201 ? -13.602 -16.781 -16.266 1 74 201 LEU B O 1
ATOM 3136 N N . THR B 1 202 ? -12.211 -17.5 -17.844 1 67.56 202 THR B N 1
ATOM 3137 C CA . THR B 1 202 ? -12.75 -16.641 -18.891 1 67.56 202 THR B CA 1
ATOM 3138 C C . THR B 1 202 ? -13.883 -17.344 -19.641 1 67.56 202 THR B C 1
ATOM 3140 O O . THR B 1 202 ? -14.594 -16.703 -20.422 1 67.56 202 THR B O 1
ATOM 3143 N N . GLY B 1 203 ? -13.969 -18.625 -19.5 1 54.66 203 GLY B N 1
ATOM 3144 C CA . GLY B 1 203 ? -15.008 -19.344 -20.203 1 54.66 203 GLY B CA 1
ATOM 3145 C C . GLY B 1 203 ? -16.328 -19.375 -19.453 1 54.66 203 GLY B C 1
ATOM 3146 O O . GLY B 1 203 ? -16.391 -19.062 -18.266 1 54.66 203 GLY B O 1
#

Solvent-accessible surface area (backbone atoms only — not comparable to full-atom values): 21455 Å² total; per-residue (Å²): 126,81,77,75,80,64,54,71,68,54,44,51,50,49,52,30,54,44,38,43,53,42,28,71,75,59,31,68,86,62,54,46,60,60,58,41,17,58,76,70,73,52,52,52,64,58,56,36,70,75,38,70,43,63,63,50,41,53,31,48,17,48,47,57,57,50,49,53,52,51,53,51,45,51,53,42,62,61,50,98,65,54,45,66,57,26,51,50,52,40,52,59,65,66,40,56,77,45,81,44,68,66,55,54,52,50,42,32,45,43,35,47,18,67,78,30,65,64,33,20,52,51,53,40,51,51,52,50,49,53,34,48,55,48,14,52,44,46,43,51,24,30,74,71,60,77,37,54,55,96,50,31,60,60,39,27,48,54,52,50,17,29,48,49,17,46,28,45,44,50,50,29,22,97,54,85,73,44,59,68,57,50,52,49,50,52,47,45,51,51,19,55,56,35,64,46,55,54,68,68,71,77,99,127,81,78,76,79,64,54,72,69,55,45,51,49,48,52,30,53,44,38,45,53,42,27,72,75,58,31,69,87,62,52,46,61,60,59,41,17,58,75,69,73,50,51,52,64,59,56,37,70,76,39,70,41,65,62,50,40,52,29,50,17,48,48,57,57,50,49,53,53,51,52,50,45,50,54,41,61,63,50,96,63,54,45,68,58,26,51,50,52,40,52,58,66,68,40,58,79,42,82,44,67,67,54,55,51,49,42,33,46,43,34,49,17,66,78,31,66,65,33,18,52,50,53,41,52,51,52,50,50,54,34,49,57,47,15,51,44,45,43,50,25,29,74,71,61,77,37,55,54,95,50,31,59,59,40,27,49,54,52,50,17,29,47,46,16,48,28,45,44,48,50,28,22,96,55,86,76,47,61,67,58,51,52,49,49,52,48,46,50,51,19,55,56,35,63,45,56,55,67,67,70,77,99

pLDDT: mean 90.97, std 10.24, range [38.16, 98.31]

Sequence (406 aa):
MARVRLNVAERREELLRATVEQIEIRGASSVRIADVASALGVSNALVLYHFSTKEKLVAAAFAYAAEADLAHLRKLLARRTSAVRRLRAAVRWYAPTGQAKGWRLWIEGWAASLREPALREVAGDLDQRWKAELAEVIEEGAAAGEFRCDDPESAAWRLTALLDGLAVQMTSYAGPLSRATMLRWTDDALARELGIDHAALTGMARVRLNVAERREELLRATVEQIEIRGASSVRIADVASALGVSNALVLYHFSTKEKLVAAAFAYAAEADLAHLRKLLARRTSAVRRLRAAVRWYAPTGQAKGWRLWIEGWAASLREPALREVAGDLDQRWKAELAEVIEEGAAAGEFRCDDPESAAWRLTALLDGLAVQMTSYAGPLSRATMLRWTDDALARELGIDHAALTG